Protein AF-0000000085129068 (afdb_homodimer)

pLDDT: mean 95.28, std 10.23, range [25.44, 98.94]

Sequence (506 aa):
MQQQLQPPRAVGILGGMGPAAGADFVRLFVQACTAHLQQQGLPVHDQAYPEHWLVQLPMPDRSAALRADPQSPTGPAQHLLQGVGRMAALGVRSVALACNTAHAWHGQLQALFPQLHVLHIARQAALHLQAGGAQQAIVLATQGTYDSGLYDAALAECGITALQPDAQGRARLMQGIYDGVKQGDMDLAARCFGEVLAPLLQRHGDVPVIMGCTEIPLALPQSPLARGAGLVDPAWILAQALAGDAYGPVAIQMQQQLQPPRAVGILGGMGPAAGADFVRLFVQACTAHLQQQGLPVHDQAYPEHWLVQLPMPDRSAALRADPQSPTGPAQHLLQGVGRMAALGVRSVALACNTAHAWHGQLQALFPQLHVLHIARQAALHLQAGGAQQAIVLATQGTYDSGLYDAALAECGITALQPDAQGRARLMQGIYDGVKQGDMDLAARCFGEVLAPLLQRHGDVPVIMGCTEIPLALPQSPLARGAGLVDPAWILAQALAGDAYGPVAIQ

Foldseek 3Di:
DPPPQPQFFEEEEEAQQQVVLLVVLVVLLLVLLVVVCVVVVHDDDPRNDYHYYYDHDNAAHLLVCLVPPVPPPNHRLVVVLVRLVVVVVVPGAEYEYSWLLVCLCVVVNCVVCVSHHYDHLLLLLLVVCLVVPAQEEEEQEAPSNVSSCRNVVNNVVSNHHYDYFDPVLNVLQVCLQVVDQSVPNLVSNLVSPLVSVQVVCVVPNQGEYEDSGSSNVVRNVVHPSCPPHNYDYSSSSVSNVSSCVRRHPPPSD/DPPPQPQFFEEEEEAQQQVVLLVVLVVLLLVLLVVVCVVVVHDDDPRNDYHYYYDHDNAAHLLVCLVPPVPPPNHRLVVVLVRLVVVVVVPGAEYEYSWLLVCLCVVVNCVVPVSYHYDHLLLLLLVVCLVVPAQEEEEQEAPSCVSSCRNVVNNVVSNHHYDYFDPVLNVLQCCLQVVDQSVPNLVSNLVSPLVSVQVVCVVPPQGEYEDSGSSNVVRNVVRPSCPPHNYDYSSSSVSNVSSCVRRHPDPSD

Secondary structure (DSSP, 8-state):
------PPPPEEEEE-SSHHHHHHHHHHHHHHHHHHHHHTT---SGGGSPPEEEEE--PPPHHHHHHS-TT-TTSHHHHHHHHHHHHHHTT-SEEEES-SGGGGGHHHHHHH-TTSEE--HHHHHHHHHHHTT-SEEEEEE-HHHHHHTHHHHHHHHTT-EEE---HHHHHHHHIIIIIIGGGT-HHHHHHHHHHHHHHHHHHH-S--EEEESTTGGGTGGG-GGGTT--EE-HHHHHHHHHHHHHHS-----/------PPPPEEEEE-SSHHHHHHHHHHHHHHHHHHHHHTT---SGGGSPPEEEEE--PPPHHHHHHS-TT-TTSHHHHHHHHHHHHHHTT-SEEEES-SGGGGGHHHHHHH-TTSEE--HHHHHHHHHHHTT-SEEEEEE-HHHHHHTHHHHHHHHTT-EEE---HHHHHHHHIIIIIIGGGT-HHHHHHHHHHHHHHHHHHH-S--EEEESTTGGGTGGG-GGGTT--EE-HHHHHHHHHHHHHHS-----

InterPro domains:
  IPR001920 Asp/Glu racemase [G3DSA:3.40.50.1860] (11-240)
  IPR001920 Asp/Glu racemase [G3DSA:3.40.50.1860] (123-234)
  IPR001920 Asp/Glu racemase [SSF53681] (10-133)
  IPR001920 Asp/Glu racemase [SSF53681] (139-243)
  IPR004380 Aspartate racemase [TIGR00035] (9-240)
  IPR015942 Asp/Glu/hydantoin racemase [PF01177] (14-241)

Solvent-accessible surface area (backbone atoms only — not comparable to full-atom values): 25664 Å² total; per-residue (Å²): 126,82,76,75,76,66,78,49,37,34,30,32,34,45,30,10,72,37,52,68,30,25,23,47,45,46,42,40,28,51,50,28,41,51,51,52,31,54,76,69,72,41,78,76,50,42,57,66,46,49,35,34,36,38,39,28,40,51,35,45,61,53,42,61,21,62,71,69,43,59,76,36,86,82,27,33,49,53,53,50,50,51,54,51,49,55,40,50,73,73,59,30,47,32,36,40,62,40,36,52,50,60,53,78,48,42,67,61,51,37,67,76,38,69,84,39,45,63,60,54,49,45,51,52,38,24,52,54,38,39,76,72,64,45,53,46,30,38,49,48,48,45,70,34,29,62,71,69,34,52,53,52,53,31,21,48,77,52,63,22,46,72,38,68,69,54,75,68,34,45,53,36,36,46,44,13,43,59,64,4,46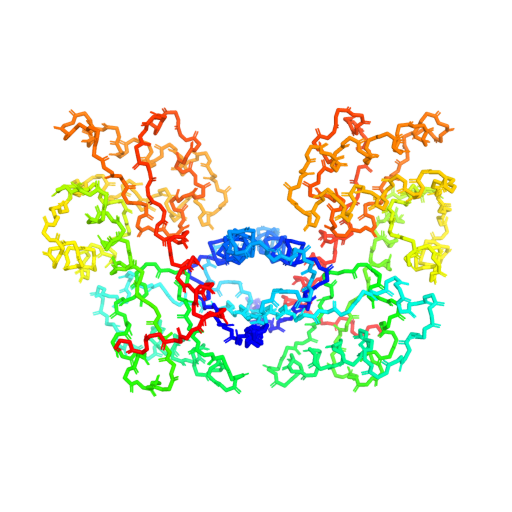,62,62,68,32,43,66,55,13,9,51,28,41,19,65,44,47,40,61,51,39,71,74,70,41,98,45,42,32,35,36,48,26,56,51,43,68,77,21,31,79,75,14,79,61,40,66,87,57,50,73,37,53,33,66,53,53,40,19,39,50,52,34,45,42,22,62,42,77,67,79,79,124,128,81,75,76,74,66,77,48,37,34,31,33,36,44,30,10,73,39,50,68,32,25,23,48,45,45,43,39,28,50,51,29,40,51,51,51,30,55,75,69,72,42,78,74,51,43,57,67,46,49,35,36,36,38,40,26,41,50,35,45,60,53,41,61,22,61,72,69,45,59,74,37,86,82,27,33,49,53,53,52,49,51,54,52,49,54,41,51,73,72,61,31,48,32,35,39,61,40,37,53,53,60,51,78,48,41,67,61,51,35,68,76,38,69,83,38,45,63,60,55,50,44,50,51,37,23,53,54,38,39,76,72,64,44,53,44,30,38,49,48,49,44,71,36,30,60,73,66,34,52,54,52,54,30,22,46,76,54,64,22,46,75,38,69,68,55,73,68,35,45,53,37,35,46,44,14,42,59,65,4,46,62,60,68,33,46,66,56,14,8,50,28,40,20,65,44,46,40,62,52,38,71,73,70,43,96,44,41,33,35,35,48,26,57,51,42,68,78,23,31,80,74,13,79,60,40,65,88,56,50,72,36,54,34,66,54,53,40,21,39,51,51,34,44,41,23,64,44,77,68,79,80,124

Organism: Delftia acidovorans (strain DSM 14801 / SPH-1) (NCBI:txid398578)

Nearest PDB structures (foldseek):
  1jfl-assembly1_B  TM=9.159E-01  e=1.702E-19  Pyrococcus horikoshii OT3
  2dx7-assembly1_B  TM=8.477E-01  e=2.416E-17  Pyrococcus horikoshii OT3
  5elm-assembly2_D  TM=8.874E-01  e=1.664E-11  Escherichia coli
  5hqt-assembly1_A  TM=8.772E-01  e=1.572E-11  Escherichia coli O157:H7 str. SS52
  1iu9-assembly1_A  TM=9.244E-01  e=3.850E-08  Pyrococcus horikoshii OT3

Radius of gyration: 23.01 Å; Cα contacts (8 Å, |Δi|>4): 1036; chains: 2; bounding box: 72×65×58 Å

Structure (mmCIF, N/CA/C/O backbone):
data_AF-0000000085129068-model_v1
#
loop_
_entity.id
_entity.type
_entity.pdbx_description
1 polymer 'Aspartate racemase'
#
loop_
_atom_site.group_PDB
_atom_site.id
_atom_site.type_symbol
_atom_site.label_atom_id
_atom_site.label_alt_id
_atom_site.label_comp_id
_atom_site.label_asym_id
_atom_site.label_entity_id
_atom_site.label_seq_id
_atom_site.pdbx_PDB_ins_code
_atom_site.Cartn_x
_atom_site.Cartn_y
_atom_site.Cartn_z
_atom_site.occupancy
_atom_site.B_iso_or_equiv
_atom_site.auth_seq_id
_atom_site.auth_comp_id
_atom_site.auth_asym_id
_atom_site.auth_atom_id
_atom_site.pdbx_PDB_model_num
ATOM 1 N N . MET A 1 1 ? -35.875 -9.352 9.375 1 25.44 1 MET A N 1
ATOM 2 C CA . MET A 1 1 ? -34.719 -9.609 10.266 1 25.44 1 MET A CA 1
ATOM 3 C C . MET A 1 1 ? -33.469 -8.891 9.773 1 25.44 1 MET A C 1
ATOM 5 O O . MET A 1 1 ? -33.031 -9.133 8.648 1 25.44 1 MET A O 1
ATOM 9 N N . GLN A 1 2 ? -33.156 -7.734 9.969 1 33.72 2 GLN A N 1
ATOM 10 C CA . GLN A 1 2 ? -32.031 -6.93 9.5 1 33.72 2 GLN A CA 1
ATOM 11 C C . GLN A 1 2 ? -30.719 -7.715 9.578 1 33.72 2 GLN A C 1
ATOM 13 O O . GLN A 1 2 ? -30.328 -8.18 10.648 1 33.72 2 GLN A O 1
ATOM 18 N N . GLN A 1 3 ? -30.375 -8.586 8.805 1 38.06 3 GLN A N 1
ATOM 19 C CA . GLN A 1 3 ? -29.234 -9.5 8.875 1 38.06 3 GLN A CA 1
ATOM 20 C C . GLN A 1 3 ? -28 -8.812 9.461 1 38.06 3 GLN A C 1
ATOM 22 O O . GLN A 1 3 ? -27.562 -7.777 8.945 1 38.06 3 GLN A O 1
ATOM 27 N N . GLN A 1 4 ? -27.828 -8.727 10.672 1 46.66 4 GLN A N 1
ATOM 28 C CA . GLN A 1 4 ? -26.719 -8.156 11.445 1 46.66 4 GLN A CA 1
ATOM 29 C C . GLN A 1 4 ? -25.391 -8.422 10.766 1 46.66 4 GLN A C 1
ATOM 31 O O . GLN A 1 4 ? -24.953 -9.57 10.648 1 46.66 4 GLN A O 1
ATOM 36 N N . LEU A 1 5 ? -25.016 -7.688 9.781 1 59.31 5 LEU A N 1
ATOM 37 C CA . LEU A 1 5 ? -23.781 -7.855 9.031 1 59.31 5 LEU A CA 1
ATOM 38 C C . LEU A 1 5 ? -22.594 -8.047 9.977 1 59.31 5 LEU A C 1
ATOM 40 O O . LEU A 1 5 ? -22.391 -7.242 10.891 1 59.31 5 LEU A O 1
ATOM 44 N N . GLN A 1 6 ? -22.156 -9.297 10.258 1 72.94 6 GLN A N 1
ATOM 45 C CA . GLN A 1 6 ? -20.953 -9.578 11.023 1 72.94 6 GLN A CA 1
ATOM 46 C C . GLN A 1 6 ? -19.812 -8.625 10.641 1 72.94 6 GLN A C 1
ATOM 48 O O . GLN A 1 6 ? -19.656 -8.289 9.461 1 72.94 6 GLN A O 1
ATOM 53 N N . PRO A 1 7 ? -19.234 -7.996 11.727 1 87.44 7 PRO A N 1
ATOM 54 C CA . PRO A 1 7 ? -18.109 -7.117 11.406 1 87.44 7 PRO A CA 1
ATOM 55 C C . PRO A 1 7 ? -17.016 -7.82 10.609 1 87.44 7 PRO A C 1
ATOM 57 O O . PRO A 1 7 ? -16.781 -9.023 10.789 1 87.44 7 PRO A O 1
ATOM 60 N N . PRO A 1 8 ? -16.531 -7.195 9.703 1 94.44 8 PRO A N 1
ATOM 61 C CA . PRO A 1 8 ? -15.453 -7.812 8.93 1 94.44 8 PRO A CA 1
ATOM 62 C C . PRO A 1 8 ? -14.297 -8.289 9.812 1 94.44 8 PRO A C 1
ATOM 64 O O . PRO A 1 8 ? -14.094 -7.762 10.906 1 94.44 8 PRO A O 1
ATOM 67 N N . ARG A 1 9 ? -13.633 -9.297 9.367 1 96.44 9 ARG A N 1
ATOM 68 C CA . ARG A 1 9 ? -12.508 -9.875 10.094 1 96.44 9 ARG A CA 1
ATOM 69 C C . ARG A 1 9 ? -11.18 -9.32 9.562 1 96.44 9 ARG A C 1
ATOM 71 O O . ARG A 1 9 ? -11.078 -8.969 8.391 1 96.44 9 ARG A O 1
ATOM 78 N N . ALA A 1 10 ? -10.211 -9.336 10.445 1 98.25 10 ALA A N 1
ATOM 79 C CA . ALA A 1 10 ? -8.891 -8.844 10.07 1 98.25 10 ALA A CA 1
ATOM 80 C C . ALA A 1 10 ? -8.203 -9.797 9.094 1 98.25 10 ALA A C 1
ATOM 82 O O . ALA A 1 10 ? -8.328 -11.016 9.227 1 98.25 10 ALA A O 1
ATOM 83 N N . VAL A 1 11 ? -7.453 -9.266 8.156 1 98.75 11 VAL A N 1
ATOM 84 C CA . VAL A 1 11 ? -6.719 -10.078 7.191 1 98.75 11 VAL A CA 1
ATOM 85 C C . VAL A 1 11 ? -5.293 -9.547 7.051 1 98.75 11 VAL A C 1
ATOM 87 O O . VAL A 1 11 ? -4.98 -8.453 7.516 1 98.75 11 VAL A O 1
ATOM 90 N N . GLY A 1 12 ? -4.449 -10.375 6.473 1 98.81 12 GLY A N 1
ATOM 91 C CA . GLY A 1 12 ? -3.047 -10.016 6.34 1 98.81 12 GLY A CA 1
ATOM 92 C C . GLY A 1 12 ? -2.523 -10.172 4.926 1 98.81 12 GLY A C 1
ATOM 93 O O . GLY A 1 12 ? -3 -11.023 4.172 1 98.81 12 GLY A O 1
ATOM 94 N N . ILE A 1 13 ? -1.57 -9.359 4.602 1 98.94 13 ILE A N 1
ATOM 95 C CA . ILE A 1 13 ? -0.842 -9.383 3.34 1 98.94 13 ILE A CA 1
ATOM 96 C C . ILE A 1 13 ? 0.657 -9.492 3.609 1 98.94 13 ILE A C 1
ATOM 98 O O . ILE A 1 13 ? 1.216 -8.695 4.367 1 98.94 13 ILE A O 1
ATOM 102 N N . LEU A 1 14 ? 1.273 -10.484 3.102 1 98.88 14 LEU A N 1
ATOM 103 C CA . LEU A 1 14 ? 2.723 -10.625 3.201 1 98.88 14 LEU A CA 1
ATOM 104 C C . LEU A 1 14 ? 3.398 -10.203 1.901 1 98.88 14 LEU A C 1
ATOM 106 O O . LEU A 1 14 ? 3.117 -10.766 0.839 1 98.88 14 LEU A O 1
ATOM 110 N N . GLY A 1 15 ? 4.176 -9.141 1.993 1 98.5 15 GLY A N 1
ATOM 111 C CA . GLY A 1 15 ? 4.938 -8.633 0.863 1 98.5 15 GLY A CA 1
ATOM 112 C C . GLY A 1 15 ? 6.438 -8.68 1.083 1 98.5 15 GLY A C 1
ATOM 113 O O . GLY A 1 15 ? 6.934 -9.516 1.844 1 98.5 15 GLY A O 1
ATOM 114 N N . GLY A 1 16 ? 7.18 -7.891 0.265 1 97.81 16 GLY A N 1
ATOM 115 C CA . GLY A 1 16 ? 8.625 -7.844 0.361 1 97.81 16 GLY A CA 1
ATOM 116 C C . GLY A 1 16 ? 9.32 -8.641 -0.726 1 97.81 16 GLY A C 1
ATOM 117 O O . GLY A 1 16 ? 10.555 -8.648 -0.804 1 97.81 16 GLY A O 1
ATOM 118 N N . MET A 1 17 ? 8.617 -9.273 -1.553 1 97.56 17 MET A N 1
ATOM 119 C CA . MET A 1 17 ? 9.109 -10.055 -2.684 1 97.56 17 MET A CA 1
ATOM 120 C C . MET A 1 17 ? 8.961 -9.281 -3.988 1 97.56 17 MET A C 1
ATOM 122 O O . MET A 1 17 ? 8.57 -9.844 -5.008 1 97.56 17 MET A O 1
ATOM 126 N N . GLY A 1 18 ? 9.227 -8.07 -3.92 1 96 18 GLY A N 1
ATOM 127 C CA . GLY A 1 18 ? 8.906 -6.949 -4.789 1 96 18 GLY A CA 1
ATOM 128 C C . GLY A 1 18 ? 8.102 -5.867 -4.094 1 96 18 GLY A C 1
ATOM 129 O O . GLY A 1 18 ? 6.871 -5.887 -4.125 1 96 18 GLY A O 1
ATOM 130 N N . PRO A 1 19 ? 8.844 -5.02 -3.373 1 96.44 19 PRO A N 1
ATOM 131 C CA . PRO A 1 19 ? 8.188 -4.055 -2.486 1 96.44 19 PRO A CA 1
ATOM 132 C C . PRO A 1 19 ? 7.137 -3.211 -3.205 1 96.44 19 PRO A C 1
ATOM 134 O O . PRO A 1 19 ? 6.074 -2.934 -2.643 1 96.44 19 PRO A O 1
ATOM 137 N N . ALA A 1 20 ? 7.398 -2.861 -4.457 1 96.06 20 ALA A N 1
ATOM 138 C CA . ALA A 1 20 ? 6.414 -2.107 -5.23 1 96.06 20 ALA A CA 1
ATOM 139 C C . ALA A 1 20 ? 5.145 -2.924 -5.445 1 96.06 20 ALA A C 1
ATOM 141 O O . ALA A 1 20 ? 4.035 -2.398 -5.336 1 96.06 20 ALA A O 1
ATOM 142 N N . ALA A 1 21 ? 5.32 -4.199 -5.699 1 96.31 21 ALA A N 1
ATOM 143 C CA . ALA A 1 21 ? 4.176 -5.086 -5.902 1 96.31 21 ALA A CA 1
ATOM 144 C C . ALA A 1 21 ? 3.395 -5.277 -4.605 1 96.31 21 ALA A C 1
ATOM 146 O O . ALA A 1 21 ? 2.166 -5.391 -4.625 1 96.31 21 ALA A O 1
ATOM 147 N N . GLY A 1 22 ? 4.105 -5.359 -3.486 1 98 22 GLY A N 1
ATOM 148 C CA . GLY A 1 22 ? 3.438 -5.426 -2.197 1 98 22 GLY A CA 1
ATOM 149 C C . GLY A 1 22 ? 2.58 -4.207 -1.905 1 98 22 GLY A C 1
ATOM 150 O O . GLY A 1 22 ? 1.444 -4.336 -1.444 1 98 22 GLY A O 1
ATOM 151 N N . ALA A 1 23 ? 3.145 -3.047 -2.176 1 98.12 23 ALA A N 1
ATOM 152 C CA . ALA A 1 23 ? 2.389 -1.808 -2.01 1 98.12 23 ALA A CA 1
ATOM 153 C C . ALA A 1 23 ? 1.162 -1.787 -2.918 1 98.12 23 ALA A C 1
ATOM 155 O O . ALA A 1 23 ? 0.072 -1.402 -2.488 1 98.12 23 ALA A O 1
ATOM 156 N N . ASP A 1 24 ? 1.363 -2.197 -4.098 1 98.06 24 ASP A N 1
ATOM 157 C CA . ASP A 1 24 ? 0.257 -2.221 -5.047 1 98.06 24 ASP A CA 1
ATOM 158 C C . ASP A 1 24 ? -0.832 -3.193 -4.602 1 98.06 24 ASP A C 1
ATOM 160 O O . ASP A 1 24 ? -2.02 -2.953 -4.832 1 98.06 24 ASP A O 1
ATOM 164 N N . PHE A 1 25 ? -0.426 -4.285 -3.984 1 98.81 25 PHE A N 1
ATOM 165 C CA . PHE A 1 25 ? -1.422 -5.254 -3.539 1 98.81 25 PHE A CA 1
ATOM 166 C C . PHE A 1 25 ? -2.357 -4.633 -2.51 1 98.81 25 PHE A C 1
ATOM 168 O O . PHE A 1 25 ? -3.557 -4.926 -2.5 1 98.81 25 PHE A O 1
ATOM 175 N N . VAL A 1 26 ? -1.865 -3.783 -1.644 1 98.75 26 VAL A N 1
ATOM 176 C CA . VAL A 1 26 ? -2.725 -3.109 -0.677 1 98.75 26 VAL A CA 1
ATOM 177 C C . VAL A 1 26 ? -3.748 -2.242 -1.41 1 98.75 26 VAL A C 1
ATOM 179 O O . VAL A 1 26 ? -4.926 -2.217 -1.045 1 98.75 26 VAL A O 1
ATOM 182 N N . ARG A 1 27 ? -3.281 -1.523 -2.408 1 97.88 27 ARG A N 1
ATOM 183 C CA . ARG A 1 27 ? -4.191 -0.723 -3.223 1 97.88 27 ARG A CA 1
ATOM 184 C C . ARG A 1 27 ? -5.285 -1.591 -3.836 1 97.88 27 ARG A C 1
ATOM 186 O O . ARG A 1 27 ? -6.465 -1.241 -3.779 1 97.88 27 ARG A O 1
ATOM 193 N N . LEU A 1 28 ? -4.906 -2.729 -4.41 1 98.56 28 LEU A N 1
ATOM 194 C CA . LEU A 1 28 ? -5.855 -3.658 -5.012 1 98.56 28 LEU A CA 1
ATOM 195 C C . LEU A 1 28 ? -6.855 -4.156 -3.977 1 98.56 28 LEU A C 1
ATOM 197 O O . LEU A 1 28 ? -8.055 -4.242 -4.254 1 98.56 28 LEU A O 1
ATOM 201 N N . PHE A 1 29 ? -6.348 -4.48 -2.768 1 98.81 29 PHE A N 1
ATOM 202 C CA . PHE A 1 29 ? -7.215 -4.992 -1.713 1 98.81 29 PHE A CA 1
ATOM 203 C C . PHE A 1 29 ? -8.25 -3.945 -1.309 1 98.81 29 PHE A C 1
ATOM 205 O O . PHE A 1 29 ? -9.43 -4.262 -1.153 1 98.81 29 PHE A O 1
ATOM 212 N N . VAL A 1 30 ? -7.797 -2.705 -1.173 1 97.94 30 VAL A N 1
ATOM 213 C CA . VAL A 1 30 ? -8.703 -1.618 -0.815 1 97.94 30 VAL A CA 1
ATOM 214 C C . VAL A 1 30 ? -9.758 -1.446 -1.903 1 97.94 30 VAL A C 1
ATOM 216 O O . VAL A 1 30 ? -10.945 -1.282 -1.605 1 97.94 30 VAL A O 1
ATOM 219 N N . GLN A 1 31 ? -9.32 -1.502 -3.127 1 97.12 31 GLN A N 1
ATOM 220 C CA . GLN A 1 31 ? -10.25 -1.422 -4.246 1 97.12 31 GLN A CA 1
ATOM 221 C C . GLN A 1 31 ? -11.25 -2.57 -4.211 1 97.12 31 GLN A C 1
ATOM 223 O O . GLN A 1 31 ? -12.445 -2.373 -4.473 1 97.12 31 GLN A O 1
ATOM 228 N N . ALA A 1 32 ? -10.773 -3.773 -3.902 1 98.12 32 ALA A N 1
ATOM 229 C CA . ALA A 1 32 ? -11.641 -4.941 -3.811 1 98.12 32 ALA A CA 1
ATOM 230 C C . ALA A 1 32 ? -12.68 -4.77 -2.703 1 98.12 32 ALA A C 1
ATOM 232 O O . ALA A 1 32 ? -13.844 -5.148 -2.863 1 98.12 32 ALA A O 1
ATOM 233 N N . CYS A 1 33 ? -12.273 -4.242 -1.589 1 97.62 33 CYS A N 1
ATOM 234 C CA . CYS A 1 33 ? -13.188 -3.979 -0.486 1 97.62 33 CYS A CA 1
ATOM 235 C C . CYS A 1 33 ? -14.266 -2.988 -0.901 1 97.62 33 CYS A C 1
ATOM 237 O O . CYS A 1 33 ? -15.445 -3.189 -0.606 1 97.62 33 CYS A O 1
ATOM 239 N N . THR A 1 34 ? -13.836 -1.906 -1.57 1 95.81 34 THR A N 1
ATOM 240 C CA . THR A 1 34 ? -14.789 -0.918 -2.053 1 95.81 34 THR A CA 1
ATOM 241 C C . THR A 1 34 ? -15.82 -1.568 -2.971 1 95.81 34 THR A C 1
ATOM 243 O O . THR A 1 34 ? -17.031 -1.354 -2.811 1 95.81 34 THR A O 1
ATOM 246 N N . ALA A 1 35 ? -15.305 -2.369 -3.914 1 95.75 35 ALA A N 1
ATOM 247 C CA . ALA A 1 35 ? -16.188 -3.057 -4.852 1 95.75 35 ALA A CA 1
ATOM 248 C C . ALA A 1 35 ? -17.172 -3.967 -4.117 1 95.75 35 ALA A C 1
ATOM 250 O O . ALA A 1 35 ? -18.359 -4.023 -4.461 1 95.75 35 ALA A O 1
ATOM 251 N N . HIS A 1 36 ? -16.672 -4.645 -3.117 1 95.75 36 HIS A N 1
ATOM 252 C CA . HIS A 1 36 ? -17.516 -5.535 -2.328 1 95.75 36 HIS A CA 1
ATOM 253 C C . HIS A 1 36 ? -18.625 -4.766 -1.634 1 95.75 36 HIS A C 1
ATOM 255 O O . HIS A 1 36 ? -19.797 -5.164 -1.696 1 95.75 36 HIS A O 1
ATOM 261 N N . LEU A 1 37 ? -18.266 -3.664 -0.984 1 94.69 37 LEU A N 1
ATOM 262 C CA . LEU A 1 37 ? -19.25 -2.842 -0.271 1 94.69 37 LEU A CA 1
ATOM 263 C C . LEU A 1 37 ? -20.297 -2.297 -1.226 1 94.69 37 LEU A C 1
ATOM 265 O O . LEU A 1 37 ? -21.5 -2.381 -0.945 1 94.69 37 LEU A O 1
ATOM 269 N N . GLN A 1 38 ? -19.859 -1.806 -2.354 1 93.56 38 GLN A N 1
ATOM 270 C CA . GLN A 1 38 ? -20.766 -1.252 -3.35 1 93.56 38 GLN A CA 1
ATOM 271 C C . GLN A 1 38 ? -21.719 -2.322 -3.887 1 93.56 38 GLN A C 1
ATOM 273 O O . GLN A 1 38 ? -22.906 -2.086 -4.02 1 93.56 38 GLN A O 1
ATOM 278 N N . GLN A 1 39 ? -21.188 -3.504 -4.184 1 94.56 39 GLN A N 1
ATOM 279 C CA . GLN A 1 39 ? -21.984 -4.609 -4.711 1 94.56 39 GLN A CA 1
ATOM 280 C C . GLN A 1 39 ? -23.062 -5.043 -3.715 1 94.56 39 GLN A C 1
ATOM 282 O O . GLN A 1 39 ? -24.156 -5.457 -4.109 1 94.56 39 GLN A O 1
ATOM 287 N N . GLN A 1 40 ? -22.766 -4.855 -2.453 1 93.62 40 GLN A N 1
ATOM 288 C CA . GLN A 1 40 ? -23.703 -5.266 -1.41 1 93.62 40 GLN A CA 1
ATOM 289 C C . GLN A 1 40 ? -24.625 -4.121 -1.018 1 93.62 40 GLN A C 1
ATOM 291 O O . GLN A 1 40 ? -25.469 -4.266 -0.12 1 93.62 40 GLN A O 1
ATOM 296 N N . GLY A 1 41 ? -24.484 -2.961 -1.603 1 93.31 41 GLY A N 1
ATOM 297 C CA . GLY A 1 41 ? -25.312 -1.806 -1.295 1 93.31 41 GLY A CA 1
ATOM 298 C C . GLY A 1 41 ? -25.016 -1.198 0.061 1 93.31 41 GLY A C 1
ATOM 299 O O . GLY A 1 41 ? -25.891 -0.579 0.679 1 93.31 41 GLY A O 1
ATOM 300 N N . LEU A 1 42 ? -23.859 -1.485 0.527 1 93 42 LEU A N 1
ATOM 301 C CA . LEU A 1 42 ? -23.438 -0.951 1.817 1 93 42 LEU A CA 1
ATOM 302 C C . LEU A 1 42 ? -22.688 0.365 1.642 1 93 42 LEU A C 1
ATOM 304 O O . LEU A 1 42 ? -22.047 0.59 0.609 1 93 42 LEU A O 1
ATOM 308 N N . PRO A 1 43 ? -22.734 1.235 2.648 1 92.56 43 PRO A N 1
ATOM 309 C CA . PRO A 1 43 ? -22.031 2.512 2.537 1 92.56 43 PRO A CA 1
ATOM 310 C C . PRO A 1 43 ? -20.516 2.342 2.545 1 92.56 43 PRO A C 1
ATOM 312 O O . PRO A 1 43 ? -19.984 1.507 3.283 1 92.56 43 PRO A O 1
ATOM 315 N N . VAL A 1 44 ? -19.859 3.111 1.709 1 93.44 44 VAL A N 1
ATOM 316 C CA . VAL A 1 44 ? -18.406 3.148 1.65 1 93.44 44 VAL A CA 1
ATOM 317 C C . VAL A 1 44 ? -17.891 4.301 2.508 1 93.44 44 VAL A C 1
ATOM 319 O O . VAL A 1 44 ? -18.094 5.469 2.178 1 93.44 44 VAL A O 1
ATOM 322 N N . HIS A 1 45 ? -17.297 3.998 3.607 1 94.69 45 HIS A N 1
ATOM 323 C CA . HIS A 1 45 ? -16.641 4.938 4.512 1 94.69 45 HIS A CA 1
ATOM 324 C C . HIS A 1 45 ? -15.492 4.27 5.27 1 94.69 45 HIS A C 1
ATOM 326 O O . HIS A 1 45 ? -15.367 3.043 5.246 1 94.69 45 HIS A O 1
ATOM 332 N N . ASP A 1 46 ? -14.695 4.984 5.926 1 95 46 ASP A N 1
ATOM 333 C CA . ASP A 1 46 ? -13.445 4.508 6.516 1 95 46 ASP A CA 1
ATOM 334 C C . ASP A 1 46 ? -13.688 3.326 7.445 1 95 46 ASP A C 1
ATOM 336 O O . ASP A 1 46 ? -12.898 2.381 7.484 1 95 46 ASP A O 1
ATOM 340 N N . GLN A 1 47 ? -14.836 3.32 8.125 1 95.38 47 GLN A N 1
ATOM 341 C CA . GLN A 1 47 ? -15.117 2.344 9.172 1 95.38 47 GLN A CA 1
ATOM 342 C C . GLN A 1 47 ? -15.641 1.038 8.578 1 95.38 47 GLN A C 1
ATOM 344 O O . GLN A 1 47 ? -15.727 0.027 9.281 1 95.38 47 GLN A O 1
ATOM 349 N N . ALA A 1 48 ? -15.961 1.094 7.336 1 96 48 ALA A N 1
ATOM 350 C CA . ALA A 1 48 ? -16.531 -0.087 6.699 1 96 48 ALA A CA 1
ATOM 351 C C . ALA A 1 48 ? -15.445 -1.037 6.211 1 96 48 ALA A C 1
ATOM 353 O O . ALA A 1 48 ? -15.727 -2.193 5.883 1 96 48 ALA A O 1
ATOM 354 N N . TYR A 1 49 ? -14.203 -0.607 6.098 1 97.56 49 TYR A N 1
ATOM 355 C CA . TYR A 1 49 ? -13.102 -1.451 5.648 1 97.56 49 TYR A CA 1
ATOM 356 C C . TYR A 1 49 ? -12.609 -2.35 6.777 1 97.56 49 TYR A C 1
ATOM 358 O O . TYR A 1 49 ? -12.578 -1.938 7.938 1 97.56 49 TYR A O 1
ATOM 366 N N . PRO A 1 50 ? -12.234 -3.572 6.469 1 98.25 50 PRO A N 1
ATOM 367 C CA . PRO A 1 50 ? -11.688 -4.449 7.504 1 98.25 50 PRO A CA 1
ATOM 368 C C . PRO A 1 50 ? -10.297 -4.016 7.977 1 98.25 50 PRO A C 1
ATOM 370 O O . PRO A 1 50 ? -9.516 -3.479 7.188 1 98.25 50 PRO A O 1
ATOM 373 N N . GLU A 1 51 ? -10.047 -4.27 9.289 1 98.56 51 GLU A N 1
ATOM 374 C CA . GLU A 1 51 ? -8.648 -4.234 9.703 1 98.56 51 GLU A CA 1
ATOM 375 C C . GLU A 1 51 ? -7.777 -5.09 8.789 1 98.56 51 GLU A C 1
ATOM 377 O O . GLU A 1 51 ? -8.133 -6.227 8.469 1 98.56 51 GLU A O 1
ATOM 382 N N . HIS A 1 52 ? -6.699 -4.547 8.352 1 98.81 52 HIS A N 1
ATOM 383 C CA . HIS A 1 52 ? -5.773 -5.34 7.551 1 98.81 52 HIS A CA 1
ATOM 384 C C . HIS A 1 52 ? -4.336 -4.867 7.742 1 98.81 52 HIS A C 1
ATOM 386 O O . HIS A 1 52 ? -4.094 -3.693 8.031 1 98.81 52 HIS A O 1
ATOM 392 N N . TRP A 1 53 ? -3.463 -5.816 7.609 1 98.88 53 TRP A N 1
ATOM 393 C CA . TRP A 1 53 ? -2.035 -5.637 7.855 1 98.88 53 TRP A CA 1
ATOM 394 C C . TRP A 1 53 ? -1.225 -5.949 6.602 1 98.88 53 TRP A C 1
ATOM 396 O O . TRP A 1 53 ? -1.548 -6.879 5.859 1 98.88 53 TRP A O 1
ATOM 406 N N . LEU A 1 54 ? -0.259 -5.164 6.352 1 98.88 54 LEU A N 1
ATOM 407 C CA . LEU A 1 54 ? 0.832 -5.512 5.449 1 98.88 54 LEU A CA 1
ATOM 408 C C . LEU A 1 54 ? 2.152 -5.617 6.203 1 98.88 54 LEU A C 1
ATOM 410 O O . LEU A 1 54 ? 2.463 -4.766 7.043 1 98.88 54 LEU A O 1
ATOM 414 N N . VAL A 1 55 ? 2.875 -6.645 5.961 1 98.81 55 VAL A N 1
ATOM 415 C CA . VAL A 1 55 ? 4.285 -6.648 6.336 1 98.81 55 VAL A CA 1
ATOM 416 C C . VAL A 1 55 ? 5.145 -6.93 5.109 1 98.81 55 VAL A C 1
ATOM 418 O O . VAL A 1 55 ? 4.84 -7.828 4.32 1 98.81 55 VAL A O 1
ATOM 421 N N . GLN A 1 56 ? 6.105 -6.125 4.898 1 98.56 56 GLN A N 1
ATOM 422 C CA . GLN A 1 56 ? 7.125 -6.383 3.887 1 98.56 56 GLN A CA 1
ATOM 423 C C . GLN A 1 56 ? 8.484 -6.645 4.527 1 98.56 56 GLN A C 1
ATOM 425 O O . GLN A 1 56 ? 8.984 -5.816 5.293 1 98.56 56 GLN A O 1
ATOM 430 N N . LEU A 1 57 ? 9.039 -7.805 4.289 1 98 57 LEU A N 1
ATOM 431 C CA . LEU A 1 57 ? 10.312 -8.25 4.836 1 98 57 LEU A CA 1
ATOM 432 C C . LEU A 1 57 ? 11.391 -8.289 3.75 1 98 57 LEU A C 1
ATOM 434 O O . LEU A 1 57 ? 11.07 -8.43 2.564 1 98 57 LEU A O 1
ATOM 438 N N . PRO A 1 58 ? 12.68 -8.094 4.141 1 97.06 58 PRO A N 1
ATOM 439 C CA . PRO A 1 58 ? 13.75 -8.32 3.17 1 97.06 58 PRO A CA 1
ATOM 440 C C . PRO A 1 58 ? 13.867 -9.789 2.744 1 97.06 58 PRO A C 1
ATOM 442 O O . PRO A 1 58 ? 14.664 -10.539 3.307 1 97.06 58 PRO A O 1
ATOM 445 N N . MET A 1 59 ? 13.227 -10.141 1.706 1 97.31 59 MET A N 1
ATOM 446 C CA . MET A 1 59 ? 12.992 -11.523 1.301 1 97.31 59 MET A CA 1
ATOM 447 C C . MET A 1 59 ? 14.078 -12 0.341 1 97.31 59 MET A C 1
ATOM 449 O O . MET A 1 59 ? 14.336 -11.359 -0.678 1 97.31 59 MET A O 1
ATOM 453 N N . PRO A 1 60 ? 14.703 -13.148 0.654 1 97 60 PRO A N 1
ATOM 454 C CA . PRO A 1 60 ? 15.609 -13.734 -0.336 1 97 60 PRO A CA 1
ATOM 455 C C . PRO A 1 60 ? 14.898 -14.117 -1.633 1 97 60 PRO A C 1
ATOM 457 O O . PRO A 1 60 ? 13.672 -14.281 -1.646 1 97 60 PRO A O 1
ATOM 460 N N . ASP A 1 61 ? 15.633 -14.211 -2.641 1 95.81 61 ASP A N 1
ATOM 461 C CA . ASP A 1 61 ? 15.078 -14.484 -3.965 1 95.81 61 ASP A CA 1
ATOM 462 C C . ASP A 1 61 ? 14.414 -15.859 -4.012 1 95.81 61 ASP A C 1
ATOM 464 O O . ASP A 1 61 ? 15.047 -16.875 -3.715 1 95.81 61 ASP A O 1
ATOM 468 N N . ARG A 1 62 ? 13.18 -15.906 -4.352 1 96.88 62 ARG A N 1
ATOM 469 C CA . ARG A 1 62 ? 12.398 -17.125 -4.383 1 96.88 62 ARG A CA 1
ATOM 470 C C . ARG A 1 62 ? 12.844 -18.047 -5.523 1 96.88 62 ARG A C 1
ATOM 472 O O . ARG A 1 62 ? 13.008 -19.25 -5.332 1 96.88 62 ARG A O 1
ATOM 479 N N . SER A 1 63 ? 13.047 -17.453 -6.711 1 95.38 63 SER A N 1
ATOM 480 C CA . SER A 1 63 ? 13.43 -18.25 -7.871 1 95.38 63 SER A CA 1
ATOM 481 C C . SER A 1 63 ? 14.773 -18.938 -7.652 1 95.38 63 SER A C 1
ATOM 483 O O . SER A 1 63 ? 14.922 -20.141 -7.941 1 95.38 63 SER A O 1
ATOM 485 N N . ALA A 1 64 ? 15.703 -18.203 -7.09 1 94.94 64 ALA A N 1
ATOM 486 C CA . ALA A 1 64 ? 17.016 -18.766 -6.797 1 94.94 64 ALA A CA 1
ATOM 487 C C . ALA A 1 64 ? 16.906 -19.906 -5.781 1 94.94 64 ALA A C 1
ATOM 489 O O . ALA A 1 64 ? 17.578 -20.938 -5.918 1 94.94 64 ALA A O 1
ATOM 490 N N . ALA A 1 65 ? 16.109 -19.734 -4.805 1 96.62 65 ALA A N 1
ATOM 491 C CA . ALA A 1 65 ? 15.938 -20.75 -3.766 1 96.62 65 ALA A CA 1
ATOM 492 C C . ALA A 1 65 ? 15.336 -22.031 -4.34 1 96.62 65 ALA A C 1
ATOM 494 O O . ALA A 1 65 ? 15.766 -23.141 -3.998 1 96.62 65 ALA A O 1
ATOM 495 N N . LEU A 1 66 ? 14.344 -21.875 -5.227 1 96 66 LEU A N 1
ATOM 496 C CA . LEU A 1 66 ? 13.672 -23.031 -5.812 1 96 66 LEU A CA 1
ATOM 497 C C . LEU A 1 66 ? 14.625 -23.828 -6.695 1 96 66 LEU A C 1
ATOM 499 O O . LEU A 1 66 ? 14.5 -25.047 -6.809 1 96 66 LEU A O 1
ATOM 503 N N . ARG A 1 67 ? 15.555 -23.141 -7.293 1 94.62 67 ARG A N 1
ATOM 504 C CA . ARG A 1 67 ? 16.531 -23.781 -8.156 1 94.62 67 ARG A CA 1
ATOM 505 C C . ARG A 1 67 ? 17.625 -24.484 -7.332 1 94.62 67 ARG A C 1
ATOM 507 O O . ARG A 1 67 ? 18.141 -25.516 -7.734 1 94.62 67 ARG A O 1
ATOM 514 N N . ALA A 1 68 ? 17.922 -23.922 -6.262 1 95.12 68 ALA A N 1
ATOM 515 C CA . ALA A 1 68 ? 18.984 -24.469 -5.426 1 95.12 68 ALA A CA 1
ATOM 516 C C . ALA A 1 68 ? 18.422 -25.344 -4.312 1 95.12 68 ALA A C 1
ATOM 518 O O . ALA A 1 68 ? 18.109 -26.516 -4.539 1 95.12 68 ALA A O 1
ATOM 519 N N . ASP A 1 69 ? 18.062 -24.672 -3.16 1 96.19 69 ASP A N 1
ATOM 520 C CA . ASP A 1 69 ? 17.484 -25.344 -2.002 1 96.19 69 ASP A CA 1
ATOM 521 C C . ASP A 1 69 ? 16.281 -24.578 -1.462 1 96.19 69 ASP A C 1
ATOM 523 O O . ASP A 1 69 ? 16.453 -23.609 -0.712 1 96.19 69 ASP A O 1
ATOM 527 N N . PRO A 1 70 ? 15.148 -25.109 -1.751 1 95.06 70 PRO A N 1
ATOM 528 C CA . PRO A 1 70 ? 13.93 -24.406 -1.341 1 95.06 70 PRO A CA 1
ATOM 529 C C . PRO A 1 70 ? 13.797 -24.297 0.176 1 95.06 70 PRO A C 1
ATOM 531 O O . PRO A 1 70 ? 12.992 -23.5 0.672 1 95.06 70 PRO A O 1
ATOM 534 N N . GLN A 1 71 ? 14.609 -25.078 0.933 1 95.75 71 GLN A N 1
ATOM 535 C CA . GLN A 1 71 ? 14.477 -25.094 2.387 1 95.75 71 GLN A CA 1
ATOM 536 C C . GLN A 1 71 ? 15.742 -24.578 3.061 1 95.75 71 GLN A C 1
ATOM 538 O O . GLN A 1 71 ? 15.961 -24.812 4.25 1 95.75 71 GLN A O 1
ATOM 543 N N . SER A 1 72 ? 16.562 -23.891 2.246 1 94.94 72 SER A N 1
ATOM 544 C CA . SER A 1 72 ? 17.766 -23.328 2.834 1 94.94 72 SER A CA 1
ATOM 545 C C . SER A 1 72 ? 17.438 -22.469 4.047 1 94.94 72 SER A C 1
ATOM 547 O O . SER A 1 72 ? 16.469 -21.688 4.016 1 94.94 72 SER A O 1
ATOM 549 N N . PRO A 1 73 ? 18.203 -22.516 5.156 1 92.88 73 PRO A N 1
ATOM 550 C CA . PRO A 1 73 ? 17.953 -21.719 6.359 1 92.88 73 PRO A CA 1
ATOM 551 C C . PRO A 1 73 ? 18.047 -20.219 6.113 1 92.88 73 PRO A C 1
ATOM 553 O O . PRO A 1 73 ? 17.531 -19.422 6.898 1 92.88 73 PRO A O 1
ATOM 556 N N . THR A 1 74 ? 18.75 -19.875 5.051 1 92.94 74 THR A N 1
ATOM 557 C CA . THR A 1 74 ? 18.891 -18.453 4.727 1 92.94 74 THR A CA 1
ATOM 558 C C . THR A 1 74 ? 17.984 -18.078 3.553 1 92.94 74 THR A C 1
ATOM 560 O O . THR A 1 74 ? 18.109 -16.969 3.004 1 92.94 74 THR A O 1
ATOM 563 N N . GLY A 1 75 ? 17.125 -19.047 3.184 1 96.19 75 GLY A N 1
ATOM 564 C CA . GLY A 1 75 ? 16.25 -18.828 2.043 1 96.19 75 GLY A CA 1
ATOM 565 C C . GLY A 1 75 ? 14.938 -18.172 2.418 1 96.19 75 GLY A C 1
ATOM 566 O O . GLY A 1 75 ? 14.75 -17.75 3.562 1 96.19 75 GLY A O 1
ATOM 567 N N . PRO A 1 76 ? 14.023 -18.031 1.462 1 97.62 76 PRO A N 1
ATOM 568 C CA . PRO A 1 76 ? 12.766 -17.312 1.672 1 97.62 76 PRO A CA 1
ATOM 569 C C . PRO A 1 76 ? 11.805 -18.047 2.594 1 97.62 76 PRO A C 1
ATOM 571 O O . PRO A 1 76 ? 10.945 -17.422 3.225 1 97.62 76 PRO A O 1
ATOM 574 N N . ALA A 1 77 ? 11.977 -19.375 2.73 1 97.81 77 ALA A N 1
ATOM 575 C CA . ALA A 1 77 ? 11.039 -20.156 3.52 1 97.81 77 ALA A CA 1
ATOM 576 C C . ALA A 1 77 ? 10.953 -19.656 4.953 1 97.81 77 ALA A C 1
ATOM 578 O O . ALA A 1 77 ? 9.859 -19.469 5.496 1 97.81 77 ALA A O 1
ATOM 579 N N . GLN A 1 78 ? 12.047 -19.406 5.547 1 96.94 78 GLN A N 1
ATOM 580 C CA . GLN A 1 78 ? 12.094 -18.953 6.93 1 96.94 78 GLN A CA 1
ATOM 581 C C . GLN A 1 78 ? 11.438 -17.578 7.078 1 96.94 78 GLN A C 1
ATOM 583 O O . GLN A 1 78 ? 10.727 -17.344 8.055 1 96.94 78 GLN A O 1
ATOM 588 N N . HIS A 1 79 ? 11.695 -16.703 6.133 1 97.38 79 HIS A N 1
ATOM 589 C CA . HIS A 1 79 ? 11.109 -15.367 6.164 1 97.38 79 HIS A CA 1
ATOM 590 C C . HIS A 1 79 ? 9.594 -15.422 5.973 1 97.38 79 HIS A C 1
ATOM 592 O O . HIS A 1 79 ? 8.852 -14.688 6.629 1 97.38 79 HIS A O 1
ATOM 598 N N . LEU A 1 80 ? 9.203 -16.312 5.055 1 98.56 80 LEU A N 1
ATOM 599 C CA . LEU A 1 80 ? 7.777 -16.5 4.84 1 98.56 80 LEU A CA 1
ATOM 600 C C . LEU A 1 80 ? 7.098 -16.984 6.117 1 98.56 80 LEU A C 1
ATOM 602 O O . LEU A 1 80 ? 6.055 -16.469 6.512 1 98.56 80 LEU A O 1
ATOM 606 N N . LEU A 1 81 ? 7.699 -17.938 6.77 1 98.12 81 LEU A N 1
ATOM 607 C CA . LEU A 1 81 ? 7.156 -18.5 8 1 98.12 81 LEU A CA 1
ATOM 608 C C . LEU A 1 81 ? 7.117 -17.438 9.102 1 98.12 81 LEU A C 1
ATOM 610 O O . LEU A 1 81 ? 6.137 -17.344 9.844 1 98.12 81 LEU A O 1
ATOM 614 N N . GLN A 1 82 ? 8.148 -16.672 9.18 1 97.12 82 GLN A N 1
ATOM 615 C CA . GLN A 1 82 ? 8.203 -15.594 10.172 1 97.12 82 GLN A CA 1
ATOM 616 C C . GLN A 1 82 ? 7.105 -14.562 9.93 1 97.12 82 GLN A C 1
ATOM 618 O O . GLN A 1 82 ? 6.41 -14.164 10.867 1 97.12 82 GLN A O 1
ATOM 623 N N . GLY A 1 83 ? 6.977 -14.117 8.68 1 98.12 83 GLY A N 1
ATOM 624 C CA . GLY A 1 83 ? 5.953 -13.141 8.344 1 98.12 83 GLY A CA 1
ATOM 625 C C . GLY A 1 83 ? 4.547 -13.633 8.617 1 98.12 83 GLY A C 1
ATOM 626 O O . GLY A 1 83 ? 3.762 -12.945 9.281 1 98.12 83 GLY A O 1
ATOM 627 N N . VAL A 1 84 ? 4.254 -14.875 8.211 1 98.56 84 VAL A N 1
ATOM 628 C CA . VAL A 1 84 ? 2.93 -15.453 8.406 1 98.56 84 VAL A CA 1
ATOM 629 C C . VAL A 1 84 ? 2.678 -15.695 9.891 1 98.56 84 VAL A C 1
ATOM 631 O O . VAL A 1 84 ? 1.571 -15.469 10.383 1 98.56 84 VAL A O 1
ATOM 634 N N . GLY A 1 85 ? 3.688 -16.125 10.586 1 98.31 85 GLY A N 1
ATOM 635 C CA . GLY A 1 85 ? 3.559 -16.328 12.016 1 98.31 85 GLY A CA 1
ATOM 636 C C . GLY A 1 85 ? 3.223 -15.062 12.773 1 98.31 85 GLY A C 1
ATOM 637 O O . GLY A 1 85 ? 2.373 -15.07 13.672 1 98.31 85 GLY A O 1
ATOM 638 N N . ARG A 1 86 ? 3.877 -13.977 12.453 1 97.75 86 ARG A N 1
ATOM 639 C CA . ARG A 1 86 ? 3.602 -12.695 13.094 1 97.75 86 ARG A CA 1
ATOM 640 C C . ARG A 1 86 ? 2.195 -12.211 12.766 1 97.75 86 ARG A C 1
ATOM 642 O O . ARG A 1 86 ? 1.517 -11.633 13.617 1 97.75 86 ARG A O 1
ATOM 649 N N . MET A 1 87 ? 1.776 -12.461 11.531 1 97.62 87 MET A N 1
ATOM 650 C CA . MET A 1 87 ? 0.409 -12.117 11.156 1 97.62 87 MET A CA 1
ATOM 651 C C . MET A 1 87 ? -0.599 -12.953 11.938 1 97.62 87 MET A C 1
ATOM 653 O O . MET A 1 87 ? -1.627 -12.438 12.383 1 97.62 87 MET A O 1
ATOM 657 N N . ALA A 1 88 ? -0.263 -14.242 12.062 1 97.81 88 ALA A N 1
ATOM 658 C CA . ALA A 1 88 ? -1.124 -15.102 12.867 1 97.81 88 ALA A CA 1
ATOM 659 C C . ALA A 1 88 ? -1.269 -14.562 14.289 1 97.81 88 ALA A C 1
ATOM 661 O O . ALA A 1 88 ? -2.367 -14.562 14.852 1 97.81 88 ALA A O 1
ATOM 662 N N . ALA A 1 89 ? -0.187 -14.055 14.836 1 97 89 ALA A N 1
ATOM 663 C CA . ALA A 1 89 ? -0.174 -13.531 16.203 1 97 89 ALA A CA 1
ATOM 664 C C . ALA A 1 89 ? -0.997 -12.25 16.312 1 97 89 ALA A C 1
ATOM 666 O O . ALA A 1 89 ? -1.474 -11.898 17.391 1 97 89 ALA A O 1
ATOM 667 N N . LEU A 1 90 ? -1.168 -11.547 15.219 1 97.38 90 LEU A N 1
ATOM 668 C CA . LEU A 1 90 ? -1.975 -10.328 15.195 1 97.38 90 LEU A CA 1
ATOM 669 C C . LEU A 1 90 ? -3.461 -10.664 15.125 1 97.38 90 LEU A C 1
ATOM 671 O O . LEU A 1 90 ? -4.309 -9.781 15.242 1 97.38 90 LEU A O 1
ATOM 675 N N . GLY A 1 91 ? -3.803 -11.938 14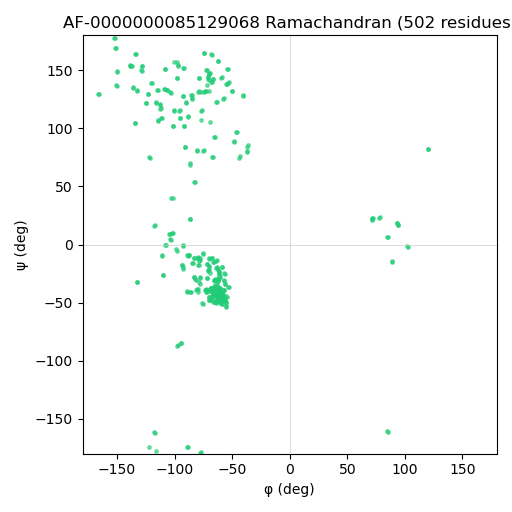.859 1 96.62 91 GLY A N 1
ATOM 676 C CA . GLY A 1 91 ? -5.188 -12.383 14.891 1 96.62 91 GLY A CA 1
ATOM 677 C C . GLY A 1 91 ? -5.871 -12.32 13.539 1 96.62 91 GLY A C 1
ATOM 678 O O . GLY A 1 91 ? -7.102 -12.336 13.461 1 96.62 91 GLY A O 1
ATOM 679 N N . VAL A 1 92 ? -5.125 -12.258 12.461 1 97.75 92 VAL A N 1
ATOM 680 C CA . VAL A 1 92 ? -5.754 -12.203 11.141 1 97.75 92 VAL A CA 1
ATOM 681 C C . VAL A 1 92 ? -6.348 -13.57 10.797 1 97.75 92 VAL A C 1
ATOM 683 O O . VAL A 1 92 ? -5.832 -14.602 11.219 1 97.75 92 VAL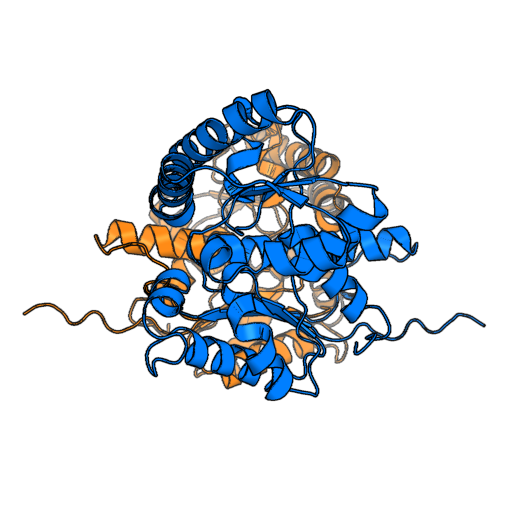 A O 1
ATOM 686 N N . ARG A 1 93 ? -7.363 -13.531 10.039 1 95.94 93 ARG A N 1
ATOM 687 C CA . ARG A 1 93 ? -8.102 -14.727 9.641 1 95.94 93 ARG A CA 1
ATOM 688 C C . ARG A 1 93 ? -7.473 -15.367 8.406 1 95.94 93 ARG A C 1
ATOM 690 O O . ARG A 1 93 ? -7.438 -16.594 8.297 1 95.94 93 ARG A O 1
ATOM 697 N N . SER A 1 94 ? -7.086 -14.57 7.531 1 98.31 94 SER A N 1
ATOM 698 C CA . SER A 1 94 ? -6.559 -14.992 6.242 1 98.31 94 SER A CA 1
ATOM 699 C C . SER A 1 94 ? -5.336 -14.18 5.844 1 98.31 94 SER A C 1
ATOM 701 O O . SER A 1 94 ? -5.148 -13.055 6.324 1 98.31 94 SER A O 1
ATOM 703 N N . VAL A 1 95 ? -4.523 -14.812 5.031 1 98.75 95 VAL A N 1
ATOM 704 C CA . VAL A 1 95 ? -3.305 -14.156 4.574 1 98.75 95 VAL A CA 1
ATOM 705 C C . VAL A 1 95 ? -3.164 -14.32 3.062 1 98.75 95 VAL A C 1
ATOM 707 O O . VAL A 1 95 ? -3.416 -15.398 2.521 1 98.75 95 VAL A O 1
ATOM 710 N N . ALA A 1 96 ? -2.879 -13.281 2.404 1 98.81 96 ALA A N 1
ATOM 711 C CA . ALA A 1 96 ? -2.475 -13.289 1.001 1 98.81 96 ALA A CA 1
ATOM 712 C C . ALA A 1 96 ? -0.98 -13.008 0.858 1 98.81 96 ALA A C 1
ATOM 714 O O . ALA A 1 96 ? -0.449 -12.102 1.506 1 98.81 96 ALA A O 1
ATOM 715 N N . LEU A 1 97 ? -0.284 -13.789 0.062 1 98.81 97 LEU A N 1
ATOM 716 C CA . LEU A 1 97 ? 1.09 -13.5 -0.33 1 98.81 97 LEU A CA 1
ATOM 717 C C . LEU A 1 97 ? 1.127 -12.672 -1.611 1 98.81 97 LEU A C 1
ATOM 719 O O . LEU A 1 97 ? 0.595 -13.094 -2.641 1 98.81 97 LEU A O 1
ATOM 723 N N . ALA A 1 98 ? 1.734 -11.539 -1.534 1 98.38 98 ALA A N 1
ATOM 724 C CA . ALA A 1 98 ? 1.822 -10.672 -2.703 1 98.38 98 ALA A CA 1
ATOM 725 C C . ALA A 1 98 ? 2.971 -11.086 -3.615 1 98.38 98 ALA A C 1
ATOM 727 O O . ALA A 1 98 ? 3.814 -10.266 -3.982 1 98.38 98 ALA A O 1
ATOM 728 N N . CYS A 1 99 ? 2.986 -12.305 -4 1 98.44 99 CYS A N 1
ATOM 729 C CA . CYS A 1 99 ? 3.996 -12.914 -4.859 1 98.44 99 CYS A CA 1
ATOM 730 C C . CYS A 1 99 ? 3.525 -14.266 -5.383 1 98.44 99 CYS A C 1
ATOM 732 O O . CYS A 1 99 ? 3.162 -15.141 -4.602 1 98.44 99 CYS A O 1
ATOM 734 N N . ASN A 1 100 ? 3.602 -14.477 -6.66 1 98.38 100 ASN A N 1
ATOM 735 C CA . ASN A 1 100 ? 3.201 -15.75 -7.254 1 98.38 100 ASN A CA 1
ATOM 736 C C . ASN A 1 100 ? 4.172 -16.875 -6.891 1 98.38 100 ASN A C 1
ATOM 738 O O . ASN A 1 100 ? 3.766 -17.906 -6.367 1 98.38 100 ASN A O 1
ATOM 742 N N . THR A 1 101 ? 5.441 -16.609 -7.047 1 97.75 101 THR A N 1
ATOM 743 C CA . THR A 1 101 ? 6.465 -17.641 -6.879 1 97.75 101 THR A CA 1
ATOM 744 C C . THR A 1 101 ? 6.48 -18.156 -5.441 1 97.75 101 THR A C 1
ATOM 746 O O . THR A 1 101 ? 6.73 -19.344 -5.199 1 97.75 101 THR A O 1
ATOM 749 N N . ALA A 1 102 ? 6.133 -17.297 -4.527 1 98.31 102 ALA A N 1
ATOM 750 C CA . ALA A 1 102 ? 6.188 -17.656 -3.111 1 98.31 102 ALA A CA 1
ATOM 751 C C . ALA A 1 102 ? 5.16 -18.734 -2.779 1 98.31 102 ALA A C 1
ATOM 753 O O . ALA A 1 102 ? 5.254 -19.391 -1.738 1 98.31 102 ALA A O 1
ATOM 754 N N . HIS A 1 103 ? 4.215 -18.984 -3.623 1 98.5 103 HIS A N 1
ATOM 755 C CA . HIS A 1 103 ? 3.182 -19.984 -3.357 1 98.5 103 HIS A CA 1
ATOM 756 C C . HIS A 1 103 ? 3.725 -21.391 -3.52 1 98.5 103 HIS A C 1
ATOM 758 O O . HIS A 1 103 ? 3.039 -22.375 -3.195 1 98.5 103 HIS A O 1
ATOM 764 N N . ALA A 1 104 ? 4.969 -21.484 -4.031 1 97.69 104 ALA A N 1
ATOM 765 C CA . ALA A 1 104 ? 5.652 -22.766 -3.969 1 97.69 104 ALA A CA 1
ATOM 766 C C . ALA A 1 104 ? 5.742 -23.281 -2.531 1 97.69 104 ALA A C 1
ATOM 768 O O . ALA A 1 104 ? 5.824 -24.484 -2.295 1 97.69 104 ALA A O 1
ATOM 769 N N . TRP A 1 105 ? 5.699 -22.375 -1.549 1 98.12 105 TRP A N 1
ATOM 770 C CA . TRP A 1 105 ? 5.793 -22.734 -0.139 1 98.12 105 TRP A CA 1
ATOM 771 C C . TRP A 1 105 ? 4.422 -22.719 0.524 1 98.12 105 TRP A C 1
ATOM 773 O O . TRP A 1 105 ? 4.316 -22.781 1.752 1 98.12 105 TRP A O 1
ATOM 783 N N . HIS A 1 106 ? 3.355 -22.594 -0.235 1 98.25 106 HIS A N 1
ATOM 784 C CA . HIS A 1 106 ? 1.999 -22.469 0.287 1 98.25 106 HIS A CA 1
ATOM 785 C C . HIS A 1 106 ? 1.651 -23.625 1.203 1 98.25 106 HIS A C 1
ATOM 787 O O . HIS A 1 106 ? 1.122 -23.438 2.299 1 98.25 106 HIS A O 1
ATOM 793 N N . GLY A 1 107 ? 1.9 -24.875 0.725 1 97.69 107 GLY A N 1
ATOM 794 C CA . GLY A 1 107 ? 1.583 -26.062 1.515 1 97.69 107 GLY A CA 1
ATOM 795 C C . GLY A 1 107 ? 2.217 -26.047 2.893 1 97.69 107 GLY A C 1
ATOM 796 O O . GLY A 1 107 ? 1.561 -26.359 3.887 1 97.69 107 GLY A O 1
ATOM 797 N N . GLN A 1 108 ? 3.443 -25.688 2.928 1 97.75 108 GLN A N 1
ATOM 798 C CA . GLN A 1 108 ? 4.188 -25.609 4.18 1 97.75 108 GLN A CA 1
ATOM 799 C C . GLN A 1 108 ? 3.582 -24.562 5.109 1 97.75 108 GLN A C 1
ATOM 801 O O . GLN A 1 108 ? 3.434 -24.797 6.309 1 97.75 108 GLN A O 1
ATOM 806 N N . LEU A 1 109 ? 3.264 -23.406 4.59 1 98.44 109 LEU A N 1
ATOM 807 C CA . LEU A 1 109 ? 2.668 -22.328 5.363 1 98.44 109 LEU A CA 1
ATOM 808 C C . LEU A 1 109 ? 1.314 -22.734 5.93 1 98.44 109 LEU A C 1
ATOM 810 O O . LEU A 1 109 ? 1.061 -22.578 7.125 1 98.44 109 LEU A O 1
ATOM 814 N N . GLN A 1 110 ? 0.482 -23.344 5.062 1 98.31 110 GLN A N 1
ATOM 815 C CA . GLN A 1 110 ? -0.855 -23.75 5.488 1 98.31 110 GLN A CA 1
ATOM 816 C C . GLN A 1 110 ? -0.788 -24.828 6.566 1 98.31 110 GLN A C 1
ATOM 818 O O . GLN A 1 110 ? -1.554 -24.797 7.531 1 98.31 110 GLN A O 1
ATOM 823 N N . ALA A 1 111 ? 0.103 -25.734 6.422 1 97.94 111 ALA A N 1
ATOM 824 C CA . ALA A 1 111 ? 0.23 -26.844 7.371 1 97.94 111 ALA A CA 1
ATOM 825 C C . ALA A 1 111 ? 0.67 -26.328 8.742 1 97.94 111 ALA A C 1
ATOM 827 O O . ALA A 1 111 ? 0.205 -26.828 9.773 1 97.94 111 ALA A O 1
ATOM 828 N N . LEU A 1 112 ? 1.549 -25.391 8.773 1 97.62 112 LEU A N 1
ATOM 829 C CA . LEU A 1 112 ? 2.107 -24.906 10.031 1 97.62 112 LEU A CA 1
ATOM 830 C C . LEU A 1 112 ? 1.129 -23.969 10.734 1 97.62 112 LEU A C 1
ATOM 832 O O . LEU A 1 112 ? 1.178 -23.828 11.961 1 97.62 112 LEU A O 1
ATOM 836 N N . PHE A 1 113 ? 0.319 -23.312 9.961 1 98.06 113 PHE A N 1
ATOM 837 C CA . PHE A 1 113 ? -0.675 -22.406 10.523 1 98.06 113 PHE A CA 1
ATOM 838 C C . PHE A 1 113 ? -2.08 -22.812 10.102 1 98.06 113 PHE A C 1
ATOM 840 O O . PHE A 1 113 ? -2.746 -22.094 9.359 1 98.06 113 PHE A O 1
ATOM 847 N N . PRO A 1 114 ? -2.607 -23.828 10.656 1 96.81 114 PRO A N 1
ATOM 848 C CA . PRO A 1 114 ? -3.893 -24.375 10.211 1 96.81 114 PRO A CA 1
ATOM 849 C C . PRO A 1 114 ? -5.066 -23.469 10.547 1 96.81 114 PRO A C 1
ATOM 851 O O . PRO A 1 114 ? -6.145 -23.594 9.961 1 96.81 114 PRO A O 1
ATOM 854 N N . GLN A 1 115 ? -4.848 -22.562 11.492 1 95.75 115 GLN A N 1
ATOM 855 C CA . GLN A 1 115 ? -5.922 -21.656 11.883 1 95.75 115 GLN A CA 1
ATOM 856 C C . GLN A 1 115 ? -6.082 -20.531 10.875 1 95.75 115 GLN A C 1
ATOM 858 O O . GLN A 1 115 ? -7.066 -19.781 10.914 1 95.75 115 GLN A O 1
ATOM 863 N N . LEU A 1 116 ? -5.109 -20.344 9.984 1 97.44 116 LEU A N 1
ATOM 864 C CA . LEU A 1 116 ? -5.141 -19.312 8.953 1 97.44 116 LEU A CA 1
ATOM 865 C C . LEU A 1 116 ? -5.621 -19.891 7.629 1 97.44 116 LEU A C 1
ATOM 867 O O . LEU A 1 116 ? -5.324 -21.031 7.301 1 97.44 116 LEU A O 1
ATOM 871 N N . HIS A 1 117 ? -6.336 -19.125 6.965 1 98.19 117 HIS A N 1
ATOM 872 C CA . HIS A 1 117 ? -6.559 -19.406 5.551 1 98.19 117 HIS A CA 1
ATOM 873 C C . HIS A 1 117 ? -5.527 -18.688 4.68 1 98.19 117 HIS A C 1
ATOM 875 O O . HIS A 1 117 ? -5.637 -17.484 4.441 1 98.19 117 HIS A O 1
ATOM 881 N N . VAL A 1 118 ? -4.543 -19.422 4.215 1 98.62 118 VAL A N 1
ATOM 882 C CA . VAL A 1 118 ? -3.562 -18.859 3.289 1 98.62 118 VAL A CA 1
ATOM 883 C C . VAL A 1 118 ? -4.055 -19.031 1.854 1 98.62 118 VAL A C 1
ATOM 885 O O . VAL A 1 118 ? -4.102 -20.141 1.326 1 98.62 118 VAL A O 1
ATOM 888 N N . LEU A 1 119 ? -4.406 -17.984 1.225 1 98.56 119 LEU A N 1
ATOM 889 C CA . LEU A 1 119 ? -4.988 -18.016 -0.112 1 98.56 119 LEU A CA 1
ATOM 890 C C . LEU A 1 119 ? -3.951 -18.453 -1.146 1 98.56 119 LEU A C 1
ATOM 892 O O . LEU A 1 119 ? -2.76 -18.156 -0.988 1 98.56 119 LEU A O 1
ATOM 896 N N . HIS A 1 120 ? -4.426 -19.109 -2.133 1 98.69 120 HIS A N 1
ATOM 897 C CA . HIS A 1 120 ? -3.537 -19.609 -3.178 1 98.69 120 HIS A CA 1
ATOM 898 C C . HIS A 1 120 ? -3.785 -18.891 -4.5 1 98.69 120 HIS A C 1
ATOM 900 O O . HIS A 1 120 ? -4.816 -19.094 -5.141 1 98.69 120 HIS A O 1
ATOM 906 N N . ILE A 1 121 ? -2.865 -18.203 -4.984 1 98.81 121 ILE A N 1
ATOM 907 C CA . ILE A 1 121 ? -3.049 -17.219 -6.047 1 98.81 121 ILE A CA 1
ATOM 908 C C . ILE A 1 121 ? -3.322 -17.938 -7.371 1 98.81 121 ILE A C 1
ATOM 910 O O . ILE A 1 121 ? -4.211 -17.531 -8.125 1 98.81 121 ILE A O 1
ATOM 914 N N . ALA A 1 122 ? -2.643 -19 -7.648 1 98.81 122 ALA A N 1
ATOM 915 C CA . ALA A 1 122 ? -2.805 -19.688 -8.922 1 98.81 122 ALA A CA 1
ATOM 916 C C . ALA A 1 122 ? -4.145 -20.422 -8.977 1 98.81 122 ALA A C 1
ATOM 918 O O . ALA A 1 122 ? -4.801 -20.438 -10.023 1 98.81 122 ALA A O 1
ATOM 919 N N . ARG A 1 123 ? -4.516 -20.984 -7.852 1 98.62 123 ARG A N 1
ATOM 920 C CA . ARG A 1 123 ? -5.801 -21.672 -7.809 1 98.62 123 ARG A CA 1
ATOM 921 C C . ARG A 1 123 ? -6.949 -20.688 -8.016 1 98.62 123 ARG A C 1
ATOM 923 O O . ARG A 1 123 ? -7.891 -20.969 -8.758 1 98.62 123 ARG A O 1
ATOM 930 N N . GLN A 1 124 ? -6.828 -19.531 -7.348 1 98.56 124 GLN A N 1
ATOM 931 C CA . GLN A 1 124 ? -7.859 -18.516 -7.52 1 98.56 124 GLN A CA 1
ATOM 932 C C . GLN A 1 124 ? -7.93 -18.031 -8.969 1 98.56 124 GLN A C 1
ATOM 934 O O . GLN A 1 124 ? -9.023 -17.844 -9.508 1 98.56 124 GLN A O 1
ATOM 939 N N . ALA A 1 125 ? -6.816 -17.859 -9.609 1 98.75 125 ALA A N 1
ATOM 940 C CA . ALA A 1 125 ? -6.77 -17.422 -11.008 1 98.75 125 ALA A CA 1
ATOM 941 C C . ALA A 1 125 ? -7.355 -18.484 -11.93 1 98.75 125 ALA A C 1
ATOM 943 O O . ALA A 1 125 ? -8.117 -18.156 -12.852 1 98.75 125 ALA A O 1
ATOM 944 N N . ALA A 1 126 ? -7.012 -19.734 -11.68 1 98.88 126 ALA A N 1
ATOM 945 C CA . ALA A 1 126 ? -7.504 -20.828 -12.508 1 98.88 126 ALA A CA 1
ATOM 946 C C . ALA A 1 126 ? -9.023 -20.938 -12.43 1 98.88 126 ALA A C 1
ATOM 948 O O . ALA A 1 126 ? -9.695 -21.094 -13.453 1 98.88 126 ALA A O 1
ATOM 949 N N . LEU A 1 127 ? -9.531 -20.844 -11.219 1 98.62 127 LEU A N 1
ATOM 950 C CA . LEU A 1 127 ? -10.977 -20.906 -11.023 1 98.62 127 LEU A CA 1
ATOM 951 C C . LEU A 1 127 ? -11.672 -19.766 -11.75 1 98.62 127 LEU A C 1
ATOM 953 O O . LEU A 1 127 ? -12.734 -19.953 -12.344 1 98.62 127 LEU A O 1
ATOM 957 N N . HIS A 1 128 ? -11.086 -18.578 -11.695 1 98.5 128 HIS A N 1
ATOM 958 C CA . HIS A 1 128 ? -11.625 -17.406 -12.391 1 98.5 128 HIS A CA 1
ATOM 959 C C . HIS A 1 128 ? -11.703 -17.656 -13.898 1 98.5 128 HIS A C 1
ATOM 961 O O . HIS A 1 128 ? -12.719 -17.359 -14.523 1 98.5 128 HIS A O 1
ATOM 967 N N . LEU A 1 129 ? -10.648 -18.203 -14.43 1 98.75 129 LEU A N 1
ATOM 968 C CA . LEU A 1 129 ? -10.586 -18.453 -15.867 1 98.75 129 LEU A CA 1
ATOM 969 C C . LEU A 1 129 ? -11.562 -19.562 -16.266 1 98.75 129 LEU A C 1
ATOM 971 O O . LEU A 1 129 ? -12.188 -19.484 -17.328 1 98.75 129 LEU A O 1
ATOM 975 N N . GLN A 1 130 ? -11.641 -20.531 -15.414 1 98.62 130 GLN A N 1
ATOM 976 C CA . GLN A 1 130 ? -12.586 -21.609 -15.672 1 98.62 130 GLN A CA 1
ATOM 977 C C . GLN A 1 130 ? -14.016 -21.078 -15.75 1 98.62 130 GLN A C 1
ATOM 979 O O . GLN A 1 130 ? -14.766 -21.453 -16.656 1 98.62 130 GLN A O 1
ATOM 984 N N . ALA A 1 131 ? -14.383 -20.266 -14.867 1 98.25 131 ALA A N 1
ATOM 985 C CA . ALA A 1 131 ? -15.719 -19.672 -14.828 1 98.25 131 ALA A CA 1
ATOM 986 C C . ALA A 1 131 ? -15.984 -18.859 -16.094 1 98.25 131 ALA A C 1
ATOM 988 O O . ALA A 1 131 ? -17.141 -18.766 -16.547 1 98.25 131 ALA A O 1
ATOM 989 N N . GLY A 1 132 ? -14.945 -18.359 -16.688 1 97.81 132 GLY A N 1
ATOM 990 C CA . GLY A 1 132 ? -15.078 -17.562 -17.891 1 97.81 132 GLY A CA 1
ATOM 991 C C . GLY A 1 132 ? -15.039 -18.406 -19.156 1 97.81 132 GLY A C 1
ATOM 992 O O . GLY A 1 132 ? -15.203 -17.875 -20.266 1 97.81 132 GLY A O 1
ATOM 993 N N . GLY A 1 133 ? -14.695 -19.703 -18.984 1 98.06 133 GLY A N 1
ATOM 994 C CA . GLY A 1 133 ? -14.773 -20.625 -20.109 1 98.06 133 GLY A CA 1
ATOM 995 C C . GLY A 1 133 ? -13.453 -20.75 -20.844 1 98.06 133 GLY A C 1
ATOM 996 O O . GLY A 1 133 ? -13.43 -21.266 -21.969 1 98.06 133 GLY A O 1
ATOM 997 N N . ALA A 1 134 ? -12.414 -20.344 -20.234 1 98.25 134 ALA A N 1
ATOM 998 C CA . ALA A 1 134 ? -11.125 -20.422 -20.922 1 98.25 134 ALA A CA 1
ATOM 999 C C . ALA A 1 134 ? -10.664 -21.875 -21.047 1 98.25 134 ALA A C 1
ATOM 1001 O O . ALA A 1 134 ? -10.844 -22.672 -20.125 1 98.25 134 ALA A O 1
ATOM 1002 N N . GLN A 1 135 ? -10.07 -22.141 -22.156 1 98.12 135 GLN A N 1
ATOM 1003 C CA . GLN A 1 135 ? -9.523 -23.484 -22.391 1 98.12 135 GLN A CA 1
ATOM 1004 C C . GLN A 1 135 ? -7.996 -23.453 -22.391 1 98.12 135 GLN A C 1
ATOM 1006 O O . GLN A 1 135 ? -7.352 -24.484 -22.188 1 98.12 135 GLN A O 1
ATOM 1011 N N . GLN A 1 136 ? -7.5 -22.297 -22.734 1 98.5 136 GLN A N 1
ATOM 1012 C CA . GLN A 1 136 ? -6.062 -22.031 -22.734 1 98.5 136 GLN A CA 1
ATOM 1013 C C . GLN A 1 136 ? -5.762 -20.656 -22.172 1 98.5 136 GLN A C 1
ATOM 1015 O O . GLN A 1 136 ? -6.629 -19.781 -22.156 1 98.5 136 GLN A O 1
ATOM 1020 N N . ALA A 1 137 ? -4.594 -20.516 -21.641 1 98.81 137 ALA A N 1
ATOM 1021 C CA . ALA A 1 137 ? -4.156 -19.219 -21.156 1 98.81 137 ALA A CA 1
ATOM 1022 C C . ALA A 1 137 ? -2.641 -19.062 -21.266 1 98.81 137 ALA A C 1
ATOM 1024 O O . ALA A 1 137 ? -1.895 -20.016 -20.984 1 98.81 137 ALA A O 1
ATOM 1025 N N . ILE A 1 138 ? -2.219 -17.906 -21.719 1 98.81 138 ILE A N 1
ATOM 1026 C CA . ILE A 1 138 ? -0.8 -17.562 -21.688 1 98.81 138 ILE A CA 1
ATOM 1027 C C . ILE A 1 138 ? -0.382 -17.219 -20.266 1 98.81 138 ILE A C 1
ATOM 1029 O O . ILE A 1 138 ? -1.089 -16.484 -19.562 1 98.81 138 ILE A O 1
ATOM 1033 N N . VAL A 1 139 ? 0.743 -17.812 -19.781 1 98.88 139 VAL A N 1
ATOM 1034 C CA . VAL A 1 139 ? 1.265 -17.516 -18.453 1 98.88 139 VAL A CA 1
ATOM 1035 C C . VAL A 1 139 ? 2.588 -16.766 -18.578 1 98.88 139 VAL A C 1
ATOM 1037 O O . VAL A 1 139 ? 3.59 -17.328 -19.031 1 98.88 139 VAL A O 1
ATOM 1040 N N . LEU A 1 140 ? 2.582 -15.492 -18.25 1 98.81 140 LEU A N 1
ATOM 1041 C CA . LEU A 1 140 ? 3.812 -14.727 -18.094 1 98.81 140 LEU A CA 1
ATOM 1042 C C . LEU A 1 140 ? 4.25 -14.672 -16.641 1 98.81 140 LEU A C 1
ATOM 1044 O O . LEU A 1 140 ? 3.539 -14.125 -15.797 1 98.81 140 LEU A O 1
ATOM 1048 N N . ALA A 1 141 ? 5.41 -15.266 -16.328 1 98.5 141 ALA A N 1
ATOM 1049 C CA . ALA A 1 141 ? 5.789 -15.445 -14.93 1 98.5 141 ALA A CA 1
ATOM 1050 C C . ALA A 1 141 ? 7.305 -15.484 -14.773 1 98.5 141 ALA A C 1
ATOM 1052 O O . ALA A 1 141 ? 8.039 -15.289 -15.742 1 98.5 141 ALA A O 1
ATOM 1053 N N . THR A 1 142 ? 7.742 -15.586 -13.578 1 96.75 142 THR A N 1
ATOM 1054 C CA . THR A 1 142 ? 9.164 -15.758 -13.297 1 96.75 142 THR A CA 1
ATOM 1055 C C . THR A 1 142 ? 9.609 -17.172 -13.625 1 96.75 142 THR A C 1
ATOM 1057 O O . THR A 1 142 ? 8.789 -18.094 -13.711 1 96.75 142 THR A O 1
ATOM 1060 N N . GLN A 1 143 ? 10.93 -17.328 -13.711 1 96.31 143 GLN A N 1
ATOM 1061 C CA . GLN A 1 143 ? 11.5 -18.656 -13.922 1 96.31 143 GLN A CA 1
ATOM 1062 C C . GLN A 1 143 ? 11.133 -19.609 -12.781 1 96.31 143 GLN A C 1
ATOM 1064 O O . GLN A 1 143 ? 10.836 -20.781 -13.016 1 96.31 143 GLN A O 1
ATOM 1069 N N . GLY A 1 144 ? 11.133 -19.078 -11.57 1 95.88 144 GLY A N 1
ATOM 1070 C CA . GLY A 1 144 ? 10.758 -19.891 -10.422 1 95.88 144 GLY A CA 1
ATOM 1071 C C . GLY A 1 144 ? 9.336 -20.422 -10.5 1 95.88 144 GLY A C 1
ATOM 1072 O O . GLY A 1 144 ? 9.062 -21.562 -10.117 1 95.88 144 GLY A O 1
ATOM 1073 N N . THR A 1 145 ? 8.453 -19.594 -10.984 1 97.31 145 THR A N 1
ATOM 1074 C CA . THR A 1 145 ? 7.059 -19.984 -11.141 1 97.31 145 THR A CA 1
ATOM 1075 C C . THR A 1 145 ? 6.93 -21.094 -12.18 1 97.31 145 THR A C 1
ATOM 1077 O O . THR A 1 145 ? 6.203 -22.078 -11.961 1 97.31 145 THR A O 1
ATOM 1080 N N . TYR A 1 146 ? 7.652 -20.953 -13.258 1 97.44 146 TYR A N 1
ATOM 1081 C CA . TYR A 1 146 ? 7.656 -22 -14.266 1 97.44 146 TYR A CA 1
ATOM 1082 C C . TYR A 1 146 ? 8.227 -23.297 -13.695 1 97.44 146 TYR A C 1
ATOM 1084 O O . TYR A 1 146 ? 7.641 -24.375 -13.859 1 97.44 146 TYR A O 1
ATOM 1092 N N . ASP A 1 147 ? 9.32 -23.172 -12.969 1 94.12 147 ASP A N 1
ATOM 1093 C CA . ASP A 1 147 ? 10.023 -24.328 -12.453 1 94.12 147 ASP A CA 1
ATOM 1094 C C . ASP A 1 147 ? 9.164 -25.078 -11.438 1 94.12 147 ASP A C 1
ATOM 1096 O O . ASP A 1 147 ? 9.219 -26.312 -11.359 1 94.12 147 ASP A O 1
ATOM 1100 N N . SER A 1 148 ? 8.43 -24.391 -10.688 1 95.56 148 SER A N 1
AT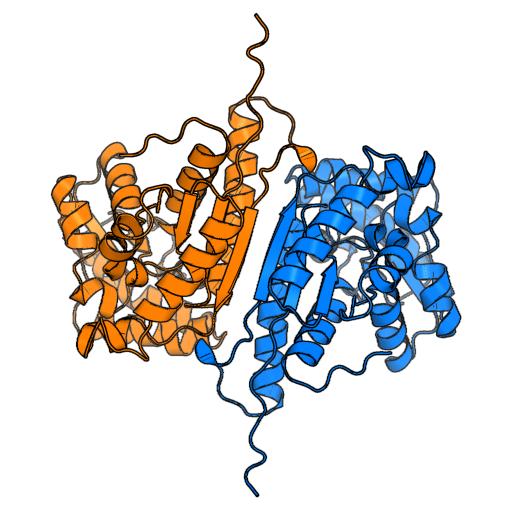OM 1101 C CA . SER A 1 148 ? 7.609 -25 -9.641 1 95.56 148 SER A CA 1
ATOM 1102 C C . SER A 1 148 ? 6.34 -25.609 -10.219 1 95.56 148 SER A C 1
ATOM 1104 O O . SER A 1 148 ? 5.652 -26.375 -9.547 1 95.56 148 SER A O 1
ATOM 1106 N N . GLY A 1 149 ? 6 -25.203 -11.438 1 97.44 149 GLY A N 1
ATOM 1107 C CA . GLY A 1 149 ? 4.777 -25.688 -12.055 1 97.44 149 GLY A CA 1
ATOM 1108 C C . GLY A 1 149 ? 3.523 -25.109 -11.422 1 97.44 149 GLY A C 1
ATOM 1109 O O . GLY A 1 149 ? 2.449 -25.703 -11.5 1 97.44 149 GLY A O 1
ATOM 1110 N N . LEU A 1 150 ? 3.645 -24.031 -10.805 1 97.88 150 LEU A N 1
ATOM 1111 C CA . LEU A 1 150 ? 2.588 -23.453 -9.984 1 97.88 150 LEU A CA 1
ATOM 1112 C C . LEU A 1 150 ? 1.305 -23.281 -10.797 1 97.88 150 LEU A C 1
ATOM 1114 O O . LEU A 1 150 ? 0.252 -23.797 -10.406 1 97.88 150 LEU A O 1
ATOM 1118 N N . TYR A 1 151 ? 1.396 -22.625 -11.938 1 98.69 151 TYR A N 1
ATOM 1119 C CA . TYR A 1 151 ? 0.206 -22.359 -12.734 1 98.69 151 TYR A CA 1
ATOM 1120 C C . TYR A 1 151 ? -0.165 -23.578 -13.586 1 98.69 151 TYR A C 1
ATOM 1122 O O . TYR A 1 151 ? -1.346 -23.812 -13.844 1 98.69 151 TYR A O 1
ATOM 1130 N N . ASP A 1 152 ? 0.834 -24.391 -13.992 1 98.38 152 ASP A N 1
ATOM 1131 C CA . ASP A 1 152 ? 0.547 -25.609 -14.742 1 98.38 152 ASP A CA 1
ATOM 1132 C C . ASP A 1 152 ? -0.417 -26.5 -13.977 1 98.38 152 ASP A C 1
ATOM 1134 O O . ASP A 1 152 ? -1.427 -26.953 -14.531 1 98.38 152 ASP A O 1
ATOM 1138 N N . ALA A 1 153 ? -0.119 -26.703 -12.742 1 98.19 153 ALA A N 1
ATOM 1139 C CA . ALA A 1 153 ? -0.926 -27.578 -11.898 1 98.19 153 ALA A CA 1
ATOM 1140 C C . ALA A 1 153 ? -2.322 -27 -11.68 1 98.19 153 ALA A C 1
ATOM 1142 O O . ALA A 1 153 ? -3.324 -27.703 -11.852 1 98.19 153 ALA A O 1
ATOM 1143 N N . ALA A 1 154 ? -2.414 -25.75 -11.305 1 98.62 154 ALA A N 1
ATOM 1144 C CA . ALA A 1 154 ? -3.689 -25.109 -10.992 1 98.62 154 ALA A CA 1
ATOM 1145 C C . ALA A 1 154 ? -4.598 -25.078 -12.219 1 98.62 154 ALA A C 1
ATOM 1147 O O . ALA A 1 154 ? -5.793 -25.375 -12.117 1 98.62 154 ALA A O 1
ATOM 1148 N N . LEU A 1 155 ? -3.986 -24.734 -13.383 1 98.81 155 LEU A N 1
ATOM 1149 C CA . LEU A 1 155 ? -4.762 -24.641 -14.617 1 98.81 155 LEU A CA 1
ATOM 1150 C C . LEU A 1 155 ? -5.227 -26.016 -15.07 1 98.81 155 LEU A C 1
ATOM 1152 O O . LEU A 1 155 ? -6.371 -26.188 -15.492 1 98.81 155 LEU A O 1
ATOM 1156 N N . ALA A 1 156 ? -4.371 -27 -14.922 1 98.69 156 ALA A N 1
ATOM 1157 C CA . ALA A 1 156 ? -4.715 -28.359 -15.32 1 98.69 156 ALA A CA 1
ATOM 1158 C C . ALA A 1 156 ? -5.906 -28.875 -14.516 1 98.69 156 ALA A C 1
ATOM 1160 O O . ALA A 1 156 ? -6.773 -29.562 -15.062 1 98.69 156 ALA A O 1
ATOM 1161 N N . GLU A 1 157 ? -5.934 -28.562 -13.281 1 98.44 157 GLU A N 1
ATOM 1162 C CA . GLU A 1 157 ? -7.027 -28.984 -12.414 1 98.44 157 GLU A CA 1
ATOM 1163 C C . GLU A 1 157 ? -8.359 -28.406 -12.883 1 98.44 157 GLU A C 1
ATOM 1165 O O . GLU A 1 157 ? -9.422 -28.969 -12.594 1 98.44 157 GLU A O 1
ATOM 1170 N N . CYS A 1 158 ? -8.281 -27.312 -13.633 1 98.5 158 CYS A N 1
ATOM 1171 C CA . CYS A 1 158 ? -9.484 -26.641 -14.125 1 98.5 158 CYS A CA 1
ATOM 1172 C C . CYS A 1 158 ? -9.711 -26.938 -15.602 1 98.5 158 CYS A C 1
ATOM 1174 O O . CYS A 1 158 ? -10.555 -26.328 -16.25 1 98.5 158 CYS A O 1
ATOM 1176 N N . GLY A 1 159 ? -8.852 -27.812 -16.156 1 98.5 159 GLY A N 1
ATOM 1177 C CA . GLY A 1 159 ? -8.992 -28.188 -17.562 1 98.5 159 GLY A CA 1
ATOM 1178 C C . GLY A 1 159 ? -8.469 -27.141 -18.516 1 98.5 159 GLY A C 1
ATOM 1179 O O . GLY A 1 159 ? -8.93 -27.047 -19.656 1 98.5 159 GLY A O 1
ATOM 1180 N N . ILE A 1 160 ? -7.609 -26.312 -18.094 1 98.81 160 ILE A N 1
ATOM 1181 C CA . ILE A 1 160 ? -7.074 -25.219 -18.906 1 98.81 160 ILE A CA 1
ATOM 1182 C C . ILE A 1 160 ? -5.621 -25.516 -19.281 1 98.81 160 ILE A C 1
ATOM 1184 O O . ILE A 1 160 ? -4.828 -25.922 -18.422 1 98.81 160 ILE A O 1
ATOM 1188 N N . THR A 1 161 ? -5.25 -25.344 -20.5 1 98.62 161 THR A N 1
ATOM 1189 C CA . THR A 1 161 ? -3.881 -25.562 -20.953 1 98.62 161 THR A CA 1
ATOM 1190 C C . THR A 1 161 ? -3.043 -24.297 -20.734 1 98.62 161 THR A C 1
ATOM 1192 O O . THR A 1 161 ? -3.424 -23.219 -21.172 1 98.62 161 THR A O 1
ATOM 1195 N N . ALA A 1 162 ? -1.929 -24.469 -20.109 1 98.69 162 ALA A N 1
ATOM 1196 C CA . ALA A 1 162 ? -1.003 -23.359 -19.906 1 98.69 162 ALA A CA 1
ATOM 1197 C C . ALA A 1 162 ? -0.096 -23.188 -21.125 1 98.69 162 ALA A C 1
ATOM 1199 O O . ALA A 1 162 ? 0.564 -24.125 -21.562 1 98.69 162 ALA A O 1
ATOM 1200 N N . LEU A 1 163 ? -0.103 -21.969 -21.641 1 98.62 163 LEU A N 1
ATOM 1201 C CA . LEU A 1 163 ? 0.816 -21.578 -22.703 1 98.62 163 LEU A CA 1
ATOM 1202 C C . LEU A 1 163 ? 1.951 -20.719 -22.156 1 98.62 163 LEU A C 1
ATOM 1204 O O . LEU A 1 163 ? 1.711 -19.766 -21.422 1 98.62 163 LEU A O 1
ATOM 1208 N N . GLN A 1 164 ? 3.205 -21.062 -22.484 1 98.31 164 GLN A N 1
ATOM 1209 C CA . GLN A 1 164 ? 4.363 -20.391 -21.922 1 98.31 164 GLN A CA 1
ATOM 1210 C C . GLN A 1 164 ? 5.316 -19.922 -23.016 1 98.31 164 GLN A C 1
ATOM 1212 O O . GLN A 1 164 ? 5.34 -20.484 -24.109 1 98.31 164 GLN A O 1
ATOM 1217 N N . PRO A 1 165 ? 6.09 -18.875 -22.719 1 98.44 165 PRO A N 1
ATOM 1218 C CA . PRO A 1 165 ? 7.137 -18.484 -23.672 1 98.44 165 PRO A CA 1
ATOM 1219 C C . PRO A 1 165 ? 8.258 -19.516 -23.766 1 98.44 165 PRO A C 1
ATOM 1221 O O . PRO A 1 165 ? 8.391 -20.375 -22.891 1 98.44 165 PRO A O 1
ATOM 1224 N N . ASP A 1 166 ? 9.062 -19.406 -24.844 1 97.38 166 ASP A N 1
ATOM 1225 C CA . ASP A 1 166 ? 10.266 -20.219 -24.953 1 97.38 166 ASP A CA 1
ATOM 1226 C C . ASP A 1 166 ? 11.391 -19.672 -24.078 1 97.38 166 ASP A C 1
ATOM 1228 O O . ASP A 1 166 ? 11.18 -18.719 -23.328 1 97.38 166 ASP A O 1
ATOM 1232 N N . ALA A 1 167 ? 12.531 -20.297 -24.109 1 97.44 167 ALA A N 1
ATOM 1233 C CA . ALA A 1 167 ? 13.648 -19.953 -23.234 1 97.44 167 ALA A CA 1
ATOM 1234 C C . ALA A 1 167 ? 14.062 -18.5 -23.406 1 97.44 167 ALA A C 1
ATOM 1236 O O . ALA A 1 167 ? 14.375 -17.812 -22.438 1 97.44 167 ALA A O 1
ATOM 1237 N N . GLN A 1 168 ? 14.062 -18.047 -24.625 1 97.69 168 GLN A N 1
ATOM 1238 C CA . GLN A 1 168 ? 14.438 -16.672 -24.906 1 97.69 168 GLN A CA 1
ATOM 1239 C C . GLN A 1 168 ? 13.406 -15.695 -24.328 1 97.69 168 GLN A C 1
ATOM 1241 O O . GLN A 1 168 ? 13.766 -14.656 -23.781 1 97.69 168 GLN A O 1
ATOM 1246 N N . GLY A 1 169 ? 12.148 -16.031 -24.531 1 98.25 169 GLY A N 1
ATOM 1247 C CA . GLY A 1 169 ? 11.086 -15.219 -23.969 1 98.25 169 GLY A CA 1
ATOM 1248 C C . GLY A 1 169 ? 11.141 -15.148 -22.453 1 98.25 169 GLY A C 1
ATOM 1249 O O . GLY A 1 169 ? 10.938 -14.086 -21.859 1 98.25 169 GLY A O 1
ATOM 1250 N N . ARG A 1 170 ? 11.438 -16.266 -21.844 1 98.25 170 ARG A N 1
ATOM 1251 C CA . ARG A 1 170 ? 11.531 -16.297 -20.391 1 98.25 170 ARG A CA 1
ATOM 1252 C C . ARG A 1 170 ? 12.672 -15.422 -19.891 1 98.25 170 ARG A C 1
ATOM 1254 O O . ARG A 1 170 ? 12.523 -14.695 -18.906 1 98.25 170 ARG A O 1
ATOM 1261 N N . ALA A 1 171 ? 13.789 -15.469 -20.594 1 98.06 171 ALA A N 1
ATOM 1262 C CA . ALA A 1 171 ? 14.922 -14.617 -20.234 1 98.06 171 ALA A CA 1
ATOM 1263 C C . ALA A 1 171 ? 14.562 -13.141 -20.359 1 98.06 171 ALA A C 1
ATOM 1265 O O . ALA A 1 171 ? 14.977 -12.328 -19.531 1 98.06 171 ALA A O 1
ATOM 1266 N N . ARG A 1 172 ? 13.828 -12.875 -21.406 1 98.44 172 ARG A N 1
ATOM 1267 C CA . ARG A 1 172 ? 13.406 -11.492 -21.641 1 98.44 172 ARG A CA 1
ATOM 1268 C C . ARG A 1 172 ? 12.438 -11.031 -20.562 1 98.44 172 ARG A C 1
ATOM 1270 O O . ARG A 1 172 ? 12.484 -9.875 -20.125 1 98.44 172 ARG A O 1
ATOM 1277 N N . LEU A 1 173 ? 11.539 -11.914 -20.125 1 98.31 173 LEU A N 1
ATOM 1278 C CA . LEU A 1 173 ? 10.633 -11.609 -19.016 1 98.31 173 LEU A CA 1
ATOM 1279 C C . LEU A 1 173 ? 11.414 -11.289 -17.75 1 98.31 173 LEU A C 1
ATOM 1281 O O . LEU A 1 173 ? 11.102 -10.328 -17.047 1 98.31 173 LEU A O 1
ATOM 1285 N N . MET A 1 174 ? 12.445 -12.109 -17.469 1 98 174 MET A N 1
ATOM 1286 C CA . MET A 1 174 ? 13.281 -11.883 -16.297 1 98 174 MET A CA 1
ATOM 1287 C C . MET A 1 174 ? 13.938 -10.508 -16.344 1 98 174 MET A C 1
ATOM 1289 O O . MET A 1 174 ? 14.008 -9.805 -15.344 1 98 174 MET A O 1
ATOM 1293 N N . GLN A 1 175 ? 14.375 -10.125 -17.531 1 98.25 175 GLN A N 1
ATOM 1294 C CA . GLN A 1 175 ? 14.961 -8.797 -17.688 1 98.25 175 GLN A CA 1
ATOM 1295 C C . GLN A 1 175 ? 13.961 -7.703 -17.328 1 98.25 175 GLN A C 1
ATOM 1297 O O . GLN A 1 175 ? 14.297 -6.754 -16.625 1 98.25 175 GLN A O 1
ATOM 1302 N N . GLY A 1 176 ? 12.719 -7.805 -17.844 1 98.19 176 GLY A N 1
ATOM 1303 C CA . GLY A 1 176 ? 11.68 -6.836 -17.531 1 98.19 176 GLY A CA 1
ATOM 1304 C C . GLY A 1 176 ? 11.359 -6.762 -16.047 1 98.19 176 GLY A C 1
ATOM 1305 O O . GLY A 1 176 ? 11.117 -5.68 -15.508 1 98.19 176 GLY A O 1
ATOM 1306 N N . ILE A 1 177 ? 11.383 -7.898 -15.367 1 97.19 177 ILE A N 1
ATOM 1307 C CA . ILE A 1 177 ? 11.023 -7.977 -13.953 1 97.19 177 ILE A CA 1
ATOM 1308 C C . ILE A 1 177 ? 12.164 -7.418 -13.102 1 97.19 177 ILE A C 1
ATOM 1310 O O . ILE A 1 177 ? 11.961 -6.504 -12.305 1 97.19 177 ILE A O 1
ATOM 1314 N N . TYR A 1 178 ? 13.391 -7.883 -13.336 1 95.12 178 TYR A N 1
ATOM 1315 C CA . TYR A 1 178 ? 14.492 -7.645 -12.406 1 95.12 178 TYR A CA 1
ATOM 1316 C C . TYR A 1 178 ? 15.211 -6.348 -12.75 1 95.12 178 TYR A C 1
ATOM 1318 O O . TYR A 1 178 ? 15.586 -5.586 -11.852 1 95.12 178 TYR A O 1
ATOM 1326 N N . ASP A 1 179 ? 15.398 -6.105 -14.039 1 95.31 179 ASP A N 1
ATOM 1327 C CA . ASP A 1 179 ? 16.109 -4.902 -14.453 1 95.31 179 ASP A CA 1
ATOM 1328 C C . ASP A 1 179 ? 15.141 -3.758 -14.742 1 95.31 179 ASP A C 1
ATOM 1330 O O . ASP A 1 179 ? 15.547 -2.598 -14.82 1 95.31 179 ASP A O 1
ATOM 1334 N N . GLY A 1 180 ? 13.922 -4.098 -14.922 1 95.94 180 GLY A N 1
ATOM 1335 C CA . GLY A 1 180 ? 12.891 -3.105 -15.188 1 95.94 180 GLY A CA 1
ATOM 1336 C C . GLY A 1 180 ? 12.156 -2.658 -13.938 1 95.94 180 GLY A C 1
ATOM 1337 O O . GLY A 1 180 ? 12.586 -1.719 -13.266 1 95.94 180 GLY A O 1
ATOM 1338 N N . VAL A 1 181 ? 11.109 -3.441 -13.547 1 95.44 181 VAL A N 1
ATOM 1339 C CA . VAL A 1 181 ? 10.18 -3.041 -12.5 1 95.44 181 VAL A CA 1
ATOM 1340 C C . VAL A 1 181 ? 10.922 -2.906 -11.172 1 95.44 181 VAL A C 1
ATOM 1342 O O . VAL A 1 181 ? 10.797 -1.894 -10.484 1 95.44 181 VAL A O 1
ATOM 1345 N N . LYS A 1 182 ? 11.719 -3.887 -10.82 1 93 182 LYS A N 1
ATOM 1346 C CA . LYS A 1 182 ? 12.352 -3.904 -9.508 1 93 182 LYS A CA 1
ATOM 1347 C C . LYS A 1 182 ? 13.422 -2.818 -9.391 1 93 182 LYS A C 1
ATOM 1349 O O . LYS A 1 182 ? 13.875 -2.496 -8.289 1 93 182 LYS A O 1
ATOM 1354 N N . GLN A 1 183 ? 13.758 -2.225 -10.609 1 90.31 183 GLN A N 1
ATOM 1355 C CA . GLN A 1 183 ? 14.719 -1.126 -10.617 1 90.31 183 GLN A CA 1
ATOM 1356 C C . GLN A 1 183 ? 14.031 0.204 -10.914 1 90.31 183 GLN A C 1
ATOM 1358 O O . GLN A 1 183 ? 14.695 1.232 -11.062 1 90.31 183 GLN A O 1
ATOM 1363 N N . GLY A 1 184 ? 12.75 0.151 -11.109 1 88.56 184 GLY A N 1
ATOM 1364 C CA . GLY A 1 184 ? 11.984 1.366 -11.344 1 88.56 184 GLY A CA 1
ATOM 1365 C C . GLY A 1 184 ? 11.992 1.799 -12.805 1 88.56 184 GLY A C 1
ATOM 1366 O O . GLY A 1 184 ? 11.555 2.908 -13.125 1 88.56 184 GLY A O 1
ATOM 1367 N N . ASP A 1 185 ? 12.531 1.023 -13.68 1 93.44 185 ASP A N 1
ATOM 1368 C CA . ASP A 1 185 ? 12.523 1.321 -15.109 1 93.44 185 ASP A CA 1
ATOM 1369 C C . ASP A 1 185 ? 11.297 0.704 -15.789 1 93.44 185 ASP A C 1
ATOM 1371 O O . ASP A 1 185 ? 11.406 -0.346 -16.438 1 93.44 185 ASP A O 1
ATOM 1375 N N . MET A 1 186 ? 10.234 1.357 -15.742 1 95.12 186 MET A N 1
ATOM 1376 C CA . MET A 1 186 ? 8.945 0.847 -16.203 1 95.12 186 MET A CA 1
ATOM 1377 C C . MET A 1 186 ? 8.906 0.759 -17.734 1 95.12 186 MET A C 1
ATOM 1379 O O . MET A 1 186 ? 8.25 -0.117 -18.297 1 95.12 186 MET A O 1
ATOM 1383 N N . ASP A 1 187 ? 9.656 1.617 -18.359 1 97.06 187 ASP A N 1
ATOM 1384 C CA . ASP A 1 187 ? 9.703 1.588 -19.828 1 97.06 187 ASP A CA 1
ATOM 1385 C C . ASP A 1 187 ? 10.383 0.315 -20.328 1 97.06 187 ASP A C 1
ATOM 1387 O O . ASP A 1 187 ? 9.883 -0.342 -21.234 1 97.06 187 ASP A O 1
ATOM 1391 N N . LEU A 1 188 ? 11.492 0.067 -19.703 1 97.81 188 LEU A N 1
ATOM 1392 C CA . LEU A 1 188 ? 12.18 -1.175 -20.047 1 97.81 188 LEU A CA 1
ATOM 1393 C C . LEU A 1 188 ? 11.281 -2.379 -19.781 1 97.81 188 LEU A C 1
ATOM 1395 O O . LEU A 1 188 ? 11.195 -3.289 -20.609 1 97.81 188 LEU A O 1
ATOM 1399 N N . ALA A 1 189 ? 10.617 -2.373 -18.688 1 98.44 189 ALA A N 1
ATOM 1400 C CA . ALA A 1 189 ? 9.742 -3.477 -18.297 1 98.44 189 ALA A CA 1
ATOM 1401 C C . ALA A 1 189 ? 8.625 -3.674 -19.328 1 98.44 189 ALA A C 1
ATOM 1403 O O . ALA A 1 189 ? 8.414 -4.785 -19.812 1 98.44 189 ALA A O 1
ATOM 1404 N N . ALA A 1 190 ? 7.965 -2.598 -19.656 1 98.56 190 ALA A N 1
ATOM 1405 C CA . ALA A 1 190 ? 6.852 -2.656 -20.609 1 98.56 190 ALA A CA 1
ATOM 1406 C C . ALA A 1 190 ? 7.312 -3.189 -21.953 1 98.56 190 ALA A C 1
ATOM 1408 O O . ALA A 1 190 ? 6.617 -3.99 -22.594 1 98.56 190 ALA A O 1
ATOM 1409 N N . ARG A 1 191 ? 8.484 -2.75 -22.359 1 98.5 191 ARG A N 1
ATOM 1410 C CA . ARG A 1 191 ? 9.039 -3.213 -23.625 1 98.5 191 ARG A CA 1
ATOM 1411 C C . ARG A 1 191 ? 9.32 -4.711 -23.578 1 98.5 191 ARG A C 1
ATOM 1413 O O . ARG A 1 191 ? 8.914 -5.445 -24.484 1 98.5 191 ARG A O 1
ATOM 1420 N N . CYS A 1 192 ? 9.984 -5.145 -22.547 1 98.81 192 CYS A N 1
ATOM 1421 C CA . CYS A 1 192 ? 10.328 -6.555 -22.406 1 98.81 192 CYS A CA 1
ATOM 1422 C C . CYS A 1 192 ? 9.078 -7.422 -22.391 1 98.81 192 CYS A C 1
ATOM 1424 O O . CYS A 1 192 ? 8.984 -8.398 -23.141 1 98.81 192 CYS A O 1
ATOM 1426 N N . PHE A 1 193 ? 8.117 -7.023 -21.609 1 98.81 193 PHE A N 1
ATOM 1427 C CA . PHE A 1 193 ? 6.906 -7.82 -21.453 1 98.81 193 PHE A CA 1
ATOM 1428 C C . PHE A 1 193 ? 6.129 -7.875 -22.766 1 98.81 193 PHE A C 1
ATOM 1430 O O . PHE A 1 193 ? 5.633 -8.938 -23.156 1 98.81 193 PHE A O 1
ATOM 1437 N N . GLY A 1 194 ? 6.055 -6.73 -23.422 1 98.69 194 GLY A N 1
ATOM 1438 C CA . GLY A 1 194 ? 5.367 -6.684 -24.703 1 98.69 194 GLY A CA 1
ATOM 1439 C C . GLY A 1 194 ? 6.02 -7.547 -25.766 1 98.69 194 GLY A C 1
ATOM 1440 O O . GLY A 1 194 ? 5.332 -8.258 -26.516 1 98.69 194 GLY A O 1
ATOM 1441 N N . GLU A 1 195 ? 7.324 -7.496 -25.812 1 98.62 195 GLU A N 1
ATOM 1442 C CA . GLU A 1 195 ? 8.086 -8.258 -26.797 1 98.62 195 GLU A CA 1
ATOM 1443 C C . GLU A 1 195 ? 7.875 -9.766 -26.609 1 98.62 195 GLU A C 1
ATOM 1445 O O . GLU A 1 195 ? 7.906 -10.523 -27.578 1 98.62 195 GLU A O 1
ATOM 1450 N N . VAL A 1 196 ? 7.664 -10.156 -25.391 1 98.75 196 VAL A N 1
ATOM 1451 C CA . VAL A 1 196 ? 7.449 -11.57 -25.109 1 98.75 196 VAL A CA 1
ATOM 1452 C C . VAL A 1 196 ? 6.004 -11.953 -25.438 1 98.75 196 VAL A C 1
ATOM 1454 O O . VAL A 1 196 ? 5.746 -13.031 -25.969 1 98.75 196 VAL A O 1
ATOM 1457 N N . LEU A 1 197 ? 5.066 -11.094 -25.156 1 98.62 197 LEU A N 1
ATOM 1458 C CA . LEU A 1 197 ? 3.639 -11.375 -25.281 1 98.62 197 LEU A CA 1
ATOM 1459 C C . LEU A 1 197 ? 3.213 -11.422 -26.734 1 98.62 197 LEU A C 1
ATOM 1461 O O . LEU A 1 197 ? 2.43 -12.289 -27.141 1 98.62 197 LEU A O 1
ATOM 1465 N N . ALA A 1 198 ? 3.738 -10.547 -27.562 1 97.75 198 ALA A N 1
ATOM 1466 C CA . ALA A 1 198 ? 3.254 -10.32 -28.922 1 97.75 198 ALA A CA 1
ATOM 1467 C C . ALA A 1 198 ? 3.326 -11.602 -29.75 1 97.75 198 ALA A C 1
ATOM 1469 O O . ALA A 1 198 ? 2.334 -12.016 -30.359 1 97.75 198 ALA A O 1
ATOM 1470 N N . PRO A 1 199 ? 4.445 -12.273 -29.797 1 97.5 199 PRO A N 1
ATOM 1471 C CA . PRO A 1 199 ? 4.504 -13.492 -30.609 1 97.5 199 PRO A CA 1
ATOM 1472 C C . PRO A 1 199 ? 3.586 -14.594 -30.078 1 97.5 199 PRO A C 1
ATOM 1474 O O . PRO A 1 199 ? 3.086 -15.406 -30.859 1 97.5 199 PRO A O 1
ATOM 1477 N N . LEU A 1 200 ? 3.328 -14.664 -28.766 1 98.12 200 LEU A N 1
ATOM 1478 C CA . LEU A 1 200 ? 2.424 -15.656 -28.188 1 98.12 200 LEU A CA 1
ATOM 1479 C C . LEU A 1 200 ? 0.989 -15.406 -28.641 1 98.12 200 LEU A C 1
ATOM 1481 O O . LEU A 1 200 ? 0.269 -16.344 -28.984 1 98.12 200 LEU A O 1
ATOM 1485 N N . LEU A 1 201 ? 0.615 -14.141 -28.656 1 97.5 201 LEU A N 1
ATOM 1486 C CA . LEU A 1 201 ? -0.729 -13.789 -29.094 1 97.5 201 LEU A CA 1
ATOM 1487 C C . LEU A 1 201 ? -0.896 -14.055 -30.594 1 97.5 201 LEU A C 1
ATOM 1489 O O . LEU A 1 201 ? -1.977 -14.445 -31.047 1 97.5 201 LEU A O 1
ATOM 1493 N N . GLN A 1 202 ? 0.13 -13.789 -31.312 1 96.81 202 GLN A N 1
ATOM 1494 C CA . GLN A 1 202 ? 0.096 -14.07 -32.75 1 96.81 202 GLN A CA 1
ATOM 1495 C C . GLN A 1 202 ? -0.093 -15.562 -33 1 96.81 202 GLN A C 1
ATOM 1497 O O . GLN A 1 202 ? -0.832 -15.945 -33.906 1 96.81 202 GLN A O 1
ATOM 1502 N N . ARG A 1 203 ? 0.495 -16.359 -32.25 1 97.38 203 ARG A N 1
ATOM 1503 C CA . ARG A 1 203 ? 0.507 -17.812 -32.438 1 97.38 203 ARG A CA 1
ATOM 1504 C C . ARG A 1 203 ? -0.78 -18.438 -31.922 1 97.38 203 ARG A C 1
ATOM 1506 O O . ARG A 1 203 ? -1.315 -19.375 -32.531 1 97.38 203 ARG A O 1
ATOM 1513 N N . HIS A 1 204 ? -1.3 -17.969 -30.75 1 96.94 204 HIS A N 1
ATOM 1514 C CA . HIS A 1 204 ? -2.346 -18.703 -30.047 1 96.94 204 HIS A CA 1
ATOM 1515 C C . HIS A 1 204 ? -3.674 -17.953 -30.094 1 96.94 204 HIS A C 1
ATOM 1517 O O . HIS A 1 204 ? -4.707 -18.5 -29.688 1 96.94 204 HIS A O 1
ATOM 1523 N N . GLY A 1 205 ? -3.656 -16.656 -30.594 1 93.62 205 GLY A N 1
ATOM 1524 C CA . GLY A 1 205 ? -4.875 -15.875 -30.672 1 93.62 205 GLY A CA 1
ATOM 1525 C C . GLY A 1 205 ? -5.211 -15.156 -29.375 1 93.62 205 GLY A C 1
ATOM 1526 O O . GLY A 1 205 ? -4.336 -14.953 -28.531 1 93.62 205 GLY A O 1
ATOM 1527 N N . ASP A 1 206 ? -6.543 -14.758 -29.297 1 93.31 206 ASP A N 1
ATOM 1528 C CA . ASP A 1 206 ? -7 -13.922 -28.188 1 93.31 206 ASP A CA 1
ATOM 1529 C C . ASP A 1 206 ? -7.398 -14.766 -26.984 1 93.31 206 ASP A C 1
ATOM 1531 O O . ASP A 1 206 ? -8.578 -14.867 -26.641 1 93.31 206 ASP A O 1
ATOM 1535 N N . VAL A 1 207 ? -6.402 -15.359 -26.406 1 97.81 207 VAL A N 1
ATOM 1536 C CA . VAL A 1 207 ? -6.598 -16.125 -25.172 1 97.81 207 VAL A CA 1
ATOM 1537 C C . VAL A 1 207 ? -6.227 -15.266 -23.969 1 97.81 207 VAL A C 1
ATOM 1539 O O . VAL A 1 207 ? -5.504 -14.273 -24.094 1 97.81 207 VAL A O 1
ATOM 1542 N N . PRO A 1 208 ? -6.762 -15.586 -22.781 1 98.75 208 PRO A N 1
ATOM 1543 C CA . PRO A 1 208 ? -6.375 -14.82 -21.578 1 98.75 208 PRO A CA 1
ATOM 1544 C C . PRO A 1 208 ? -4.875 -14.883 -21.312 1 98.75 208 PRO A C 1
ATOM 1546 O O . PRO A 1 208 ? -4.242 -15.914 -21.547 1 98.75 208 PRO A O 1
ATOM 1549 N N . VAL A 1 209 ? -4.344 -13.781 -20.828 1 98.88 209 VAL A N 1
ATOM 1550 C CA . VAL A 1 209 ? -2.934 -13.648 -20.469 1 98.88 209 VAL A CA 1
ATOM 1551 C C . VAL A 1 209 ? -2.787 -13.445 -18.969 1 98.88 209 VAL A C 1
ATOM 1553 O O . VAL A 1 209 ? -3.057 -12.359 -18.453 1 98.88 209 VAL A O 1
ATOM 1556 N N . ILE A 1 210 ? -2.318 -14.516 -18.297 1 98.88 210 ILE A N 1
ATOM 1557 C CA . ILE A 1 210 ? -2.076 -14.438 -16.859 1 98.88 210 ILE A CA 1
ATOM 1558 C C . ILE A 1 210 ? -0.781 -13.672 -16.594 1 98.88 210 ILE A C 1
ATOM 1560 O O . ILE A 1 210 ? 0.298 -14.109 -17.016 1 98.88 210 ILE A O 1
ATOM 1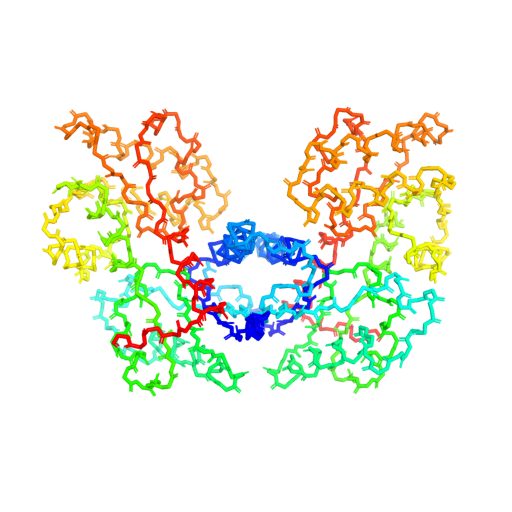564 N N . MET A 1 211 ? -0.914 -12.562 -15.969 1 98.88 211 MET A N 1
ATOM 1565 C CA . MET A 1 211 ? 0.262 -11.844 -15.477 1 98.88 211 MET A CA 1
ATOM 1566 C C . MET A 1 211 ? 0.75 -12.438 -14.164 1 98.88 211 MET A C 1
ATOM 1568 O O . MET A 1 211 ? 0.509 -11.875 -13.094 1 98.88 211 MET A O 1
ATOM 1572 N N . GLY A 1 212 ? 1.488 -13.539 -14.289 1 98.69 212 GLY A N 1
ATOM 1573 C CA . GLY A 1 212 ? 1.779 -14.453 -13.195 1 98.69 212 GLY A CA 1
ATOM 1574 C C . GLY A 1 212 ? 2.996 -14.047 -12.383 1 98.69 212 GLY A C 1
ATOM 1575 O O . GLY A 1 212 ? 3.68 -14.898 -11.812 1 98.69 212 GLY A O 1
ATOM 1576 N N . CYS A 1 213 ? 3.363 -12.859 -12.414 1 98.31 213 CYS A N 1
ATOM 1577 C CA . CYS A 1 213 ? 4.301 -12.164 -11.539 1 98.31 213 CYS A CA 1
ATOM 1578 C C . CYS A 1 213 ? 3.766 -10.797 -11.133 1 98.31 213 CYS A C 1
ATOM 1580 O O . CYS A 1 213 ? 3.314 -10.031 -11.984 1 98.31 213 CYS A O 1
ATOM 1582 N N . THR A 1 214 ? 3.883 -10.508 -9.852 1 96.38 214 THR A N 1
ATOM 1583 C CA . THR A 1 214 ? 3.225 -9.328 -9.312 1 96.38 214 THR A CA 1
ATOM 1584 C C . THR A 1 214 ? 3.859 -8.055 -9.867 1 96.38 214 THR A C 1
ATOM 1586 O O . THR A 1 214 ? 3.264 -6.977 -9.797 1 96.38 214 THR A O 1
ATOM 1589 N N . GLU A 1 215 ? 5 -8.125 -10.539 1 97.25 215 GLU A N 1
ATOM 1590 C CA . GLU A 1 215 ? 5.656 -6.992 -11.188 1 97.25 215 GLU A CA 1
ATOM 1591 C C . GLU A 1 215 ? 5.066 -6.734 -12.57 1 97.25 215 GLU A C 1
ATOM 1593 O O . GLU A 1 215 ? 5.047 -5.594 -13.039 1 97.25 215 GLU A O 1
ATOM 1598 N N . ILE A 1 216 ? 4.566 -7.727 -13.203 1 98.69 216 ILE A N 1
ATOM 1599 C CA . ILE A 1 216 ? 4.203 -7.664 -14.617 1 98.69 216 ILE A CA 1
ATOM 1600 C C . ILE A 1 216 ? 3.018 -6.719 -14.797 1 98.69 216 ILE A C 1
ATOM 1602 O O . ILE A 1 216 ? 3.031 -5.863 -15.688 1 98.69 216 ILE A O 1
ATOM 1606 N N . PRO A 1 217 ? 1.981 -6.785 -13.953 1 98.56 217 PRO A N 1
ATOM 1607 C CA . PRO A 1 217 ? 0.854 -5.871 -14.148 1 98.56 217 PRO A CA 1
ATOM 1608 C C . PRO A 1 217 ? 1.25 -4.406 -13.977 1 98.56 217 PRO A C 1
ATOM 1610 O O . PRO A 1 217 ? 0.522 -3.512 -14.414 1 98.56 217 PRO A O 1
ATOM 1613 N N . LEU A 1 218 ? 2.355 -4.148 -13.32 1 97.19 218 LEU A N 1
ATOM 1614 C CA . LEU A 1 218 ? 2.766 -2.773 -13.055 1 97.19 218 LEU A CA 1
ATOM 1615 C C . LEU A 1 218 ? 3.252 -2.096 -14.328 1 97.19 218 LEU A C 1
ATOM 1617 O O . LEU A 1 218 ? 3.32 -0.867 -14.398 1 97.19 218 LEU A O 1
ATOM 1621 N N . ALA A 1 219 ? 3.586 -2.92 -15.422 1 98.12 219 ALA A N 1
ATOM 1622 C CA . ALA A 1 219 ? 4.195 -2.299 -16.594 1 98.12 219 ALA A CA 1
ATOM 1623 C C . ALA A 1 219 ? 3.52 -2.77 -17.875 1 98.12 219 ALA A C 1
ATOM 1625 O O . ALA A 1 219 ? 3.35 -1.991 -18.812 1 98.12 219 ALA A O 1
ATOM 1626 N N . LEU A 1 220 ? 3.051 -3.988 -17.906 1 98.56 220 LEU A N 1
ATOM 1627 C CA . LEU A 1 220 ? 2.615 -4.609 -19.141 1 98.56 220 LEU A CA 1
ATOM 1628 C C . LEU A 1 220 ? 1.424 -3.861 -19.734 1 98.56 220 LEU A C 1
ATOM 1630 O O . LEU A 1 220 ? 1.373 -3.619 -20.953 1 98.56 220 LEU A O 1
ATOM 1634 N N . PRO A 1 221 ? 0.454 -3.447 -18.922 1 97.81 221 PRO A N 1
ATOM 1635 C CA . PRO A 1 221 ? -0.712 -2.77 -19.5 1 97.81 221 PRO A CA 1
ATOM 1636 C C . PRO A 1 221 ? -0.34 -1.505 -20.266 1 97.81 221 PRO A C 1
ATOM 1638 O O . PRO A 1 221 ? -1.115 -1.038 -21.109 1 97.81 221 PRO A O 1
ATOM 1641 N N . GLN A 1 222 ? 0.816 -1.002 -19.984 1 96.12 222 GLN A N 1
ATOM 1642 C CA . GLN A 1 222 ? 1.247 0.229 -20.641 1 96.12 222 GLN A CA 1
ATOM 1643 C C . GLN A 1 222 ? 1.946 -0.068 -21.953 1 96.12 222 GLN A C 1
ATOM 1645 O O . GLN A 1 222 ? 2.242 0.848 -22.734 1 96.12 222 GLN A O 1
ATOM 1650 N N . SER A 1 223 ? 2.232 -1.298 -22.219 1 97.62 223 SER A N 1
ATOM 1651 C CA . SER A 1 223 ? 2.885 -1.667 -23.469 1 97.62 223 SER A CA 1
ATOM 1652 C C . SER A 1 223 ? 1.918 -1.57 -24.641 1 97.62 223 SER A C 1
ATOM 1654 O O . SER A 1 223 ? 0.826 -2.141 -24.609 1 97.62 223 SER A O 1
ATOM 1656 N N . PRO A 1 224 ? 2.324 -0.947 -25.719 1 97 224 PRO A N 1
ATOM 1657 C CA . PRO A 1 224 ? 1.468 -0.917 -26.906 1 97 224 PRO A CA 1
ATOM 1658 C C . PRO A 1 224 ? 1.183 -2.311 -27.469 1 97 224 PRO A C 1
ATOM 1660 O O . PRO A 1 224 ? 0.127 -2.535 -28.062 1 97 224 PRO A O 1
ATOM 1663 N N . LEU A 1 225 ? 2.043 -3.234 -27.219 1 96.44 225 LEU A N 1
ATOM 1664 C CA . LEU A 1 225 ? 1.919 -4.586 -27.766 1 96.44 225 LEU A CA 1
ATOM 1665 C C . LEU A 1 225 ? 0.904 -5.395 -26.953 1 96.44 225 LEU A C 1
ATOM 1667 O O . LEU A 1 225 ? 0.503 -6.484 -27.375 1 96.44 225 LEU A O 1
ATOM 1671 N N . ALA A 1 226 ? 0.509 -4.852 -25.828 1 97.12 226 ALA A N 1
ATOM 1672 C CA . ALA A 1 226 ? -0.464 -5.543 -24.984 1 97.12 226 ALA A CA 1
ATOM 1673 C C . ALA A 1 226 ? -1.872 -5.004 -25.219 1 97.12 226 ALA A C 1
ATOM 1675 O O . ALA A 1 226 ? -2.84 -5.508 -24.641 1 97.12 226 ALA A O 1
ATOM 1676 N N . ARG A 1 227 ? -2.002 -3.939 -26.047 1 94.69 227 ARG A N 1
ATOM 1677 C CA . ARG A 1 227 ? -3.293 -3.299 -26.281 1 94.69 227 ARG A CA 1
ATOM 1678 C C . ARG A 1 227 ? -4.312 -4.301 -26.812 1 94.69 227 ARG A C 1
ATOM 1680 O O . ARG A 1 227 ? -4.039 -5.023 -27.781 1 94.69 227 ARG A O 1
ATOM 1687 N N . GLY A 1 228 ? -5.434 -4.387 -26.141 1 94.69 228 GLY A N 1
ATOM 1688 C CA . GLY A 1 228 ? -6.508 -5.258 -26.578 1 94.69 228 GLY A CA 1
ATOM 1689 C C . GLY A 1 228 ? -6.398 -6.668 -26.031 1 94.69 228 GLY A C 1
ATOM 1690 O O . GLY A 1 228 ? -7.336 -7.461 -26.141 1 94.69 228 GLY A O 1
ATOM 1691 N N . ALA A 1 229 ? -5.242 -7.055 -25.484 1 97.44 229 ALA A N 1
ATOM 1692 C CA . ALA A 1 229 ? -5.062 -8.391 -24.922 1 97.44 229 ALA A CA 1
ATOM 1693 C C . ALA A 1 229 ? -5.938 -8.586 -23.688 1 97.44 229 ALA A C 1
ATOM 1695 O O . ALA A 1 229 ? -6.188 -7.641 -22.953 1 97.44 229 ALA A O 1
ATOM 1696 N N . GLY A 1 230 ? -6.492 -9.766 -23.516 1 98.06 230 GLY A N 1
ATOM 1697 C CA . GLY A 1 230 ? -7.234 -10.117 -22.312 1 98.06 230 GLY A CA 1
ATOM 1698 C C . GLY A 1 230 ? -6.336 -10.375 -21.125 1 98.06 230 GLY A C 1
ATOM 1699 O O . GLY A 1 230 ? -6.098 -11.531 -20.75 1 98.06 230 GLY A O 1
ATOM 1700 N N . LEU A 1 231 ? -5.891 -9.352 -20.469 1 98.69 231 LEU A N 1
ATOM 1701 C CA . LEU A 1 231 ? -4.953 -9.445 -19.359 1 98.69 231 LEU A CA 1
ATOM 1702 C C . LEU A 1 231 ? -5.672 -9.852 -18.078 1 98.69 231 LEU A C 1
ATOM 1704 O O . LEU A 1 231 ? -6.738 -9.312 -17.766 1 98.69 231 LEU A O 1
ATOM 1708 N N . VAL A 1 232 ? -5.129 -10.828 -17.391 1 98.75 232 VAL A N 1
ATOM 1709 C CA . VAL A 1 232 ? -5.641 -11.32 -16.109 1 98.75 232 VAL A CA 1
ATOM 1710 C C . VAL A 1 232 ? -4.613 -11.062 -15.016 1 98.75 232 VAL A C 1
ATOM 1712 O O . VAL A 1 232 ? -3.471 -11.516 -15.102 1 98.75 232 VAL A O 1
ATOM 1715 N N . ASP A 1 233 ? -5.012 -10.359 -14.031 1 98.81 233 ASP A N 1
ATOM 1716 C CA . ASP A 1 233 ? -4.141 -10.055 -12.898 1 98.81 233 ASP A CA 1
ATOM 1717 C C . ASP A 1 233 ? -4.469 -10.953 -11.703 1 98.81 233 ASP A C 1
ATOM 1719 O O . ASP A 1 233 ? -5.418 -10.68 -10.961 1 98.81 233 ASP A O 1
ATOM 1723 N N . PRO A 1 234 ? -3.662 -11.953 -11.508 1 98.81 234 PRO A N 1
ATOM 1724 C CA . PRO A 1 234 ? -3.928 -12.828 -10.359 1 98.81 234 PRO A CA 1
ATOM 1725 C C . PRO A 1 234 ? -3.951 -12.078 -9.031 1 98.81 234 PRO A C 1
ATOM 1727 O O . PRO A 1 234 ? -4.684 -12.469 -8.117 1 98.81 234 PRO A O 1
ATOM 1730 N N . ALA A 1 235 ? -3.186 -11 -8.891 1 98.75 235 ALA A N 1
ATOM 1731 C CA . ALA A 1 235 ? -3.184 -10.219 -7.656 1 98.75 235 ALA A CA 1
ATOM 1732 C C . ALA A 1 235 ? -4.551 -9.594 -7.406 1 98.75 235 ALA A C 1
ATOM 1734 O O . ALA A 1 235 ? -5.016 -9.539 -6.266 1 98.75 235 ALA A O 1
ATOM 1735 N N . TRP A 1 236 ? -5.156 -9.078 -8.469 1 98.69 236 TRP A N 1
ATOM 1736 C CA . TRP A 1 236 ? -6.504 -8.531 -8.336 1 98.69 236 TRP A CA 1
ATOM 1737 C C . TRP A 1 236 ? -7.488 -9.602 -7.895 1 98.69 236 TRP A C 1
ATOM 1739 O O . TRP A 1 236 ? -8.289 -9.383 -6.984 1 98.69 236 TRP A O 1
ATOM 1749 N N . ILE A 1 237 ? -7.395 -10.781 -8.516 1 98.81 237 ILE A N 1
ATOM 1750 C CA . ILE A 1 237 ? -8.273 -11.898 -8.188 1 98.81 237 ILE A CA 1
ATOM 1751 C C . ILE A 1 237 ? -8.062 -12.32 -6.742 1 98.81 237 ILE A C 1
ATOM 1753 O O . ILE A 1 237 ? -9.023 -12.562 -6.008 1 98.81 237 ILE A O 1
ATOM 1757 N N . LEU A 1 238 ? -6.805 -12.406 -6.324 1 98.81 238 LEU A N 1
ATOM 1758 C CA . LEU A 1 238 ? -6.469 -12.773 -4.953 1 98.81 238 LEU A CA 1
ATOM 1759 C C . LEU A 1 238 ? -6.977 -11.727 -3.969 1 98.81 238 LEU A C 1
ATOM 1761 O O . LEU A 1 238 ? -7.465 -12.07 -2.891 1 98.81 238 LEU A O 1
ATOM 1765 N N . ALA A 1 239 ? -6.832 -10.422 -4.297 1 98.81 239 ALA A N 1
ATOM 1766 C CA . ALA A 1 239 ? -7.332 -9.328 -3.463 1 98.81 239 ALA A CA 1
ATOM 1767 C C . ALA A 1 239 ? -8.844 -9.438 -3.26 1 98.81 239 ALA A C 1
ATOM 1769 O O . ALA A 1 239 ? -9.344 -9.211 -2.16 1 98.81 239 ALA A O 1
ATOM 1770 N N . GLN A 1 240 ? -9.547 -9.766 -4.32 1 98.38 240 GLN A N 1
ATOM 1771 C CA . GLN A 1 240 ? -10.992 -9.961 -4.223 1 98.38 240 GLN A CA 1
ATOM 1772 C C . GLN A 1 240 ? -11.328 -11.117 -3.285 1 98.38 240 GLN A C 1
ATOM 1774 O O . GLN A 1 240 ? -12.258 -11.023 -2.484 1 98.38 240 GLN A O 1
ATOM 1779 N N . ALA A 1 241 ? -10.555 -12.219 -3.422 1 98.19 241 ALA A N 1
ATOM 1780 C CA . ALA A 1 241 ? -10.766 -13.367 -2.537 1 98.19 241 ALA A CA 1
ATOM 1781 C C . ALA A 1 241 ? -10.508 -12.984 -1.082 1 98.19 241 ALA A C 1
ATOM 1783 O O . ALA A 1 241 ? -11.25 -13.391 -0.185 1 98.19 241 ALA A O 1
ATOM 1784 N N . LEU A 1 242 ? -9.445 -12.25 -0.844 1 98.56 242 LEU A N 1
ATOM 1785 C CA . LEU A 1 242 ? -9.109 -11.797 0.5 1 98.56 242 LEU A CA 1
ATOM 1786 C C . LEU A 1 242 ? -10.227 -10.93 1.075 1 98.56 242 LEU A C 1
ATOM 1788 O O . LEU A 1 242 ? -10.594 -11.07 2.244 1 98.56 242 LEU A O 1
ATOM 1792 N N . ALA A 1 243 ? -10.773 -9.992 0.248 1 98.12 243 ALA A N 1
ATOM 1793 C CA . ALA A 1 243 ? -11.906 -9.18 0.669 1 98.12 243 ALA A CA 1
ATOM 1794 C C . ALA A 1 243 ? -13.109 -10.047 1.021 1 98.12 243 ALA A C 1
ATOM 1796 O O . ALA A 1 243 ? -13.789 -9.805 2.021 1 98.12 243 ALA A O 1
ATOM 1797 N N . GLY A 1 244 ? -13.32 -11.062 0.188 1 96.81 244 GLY A N 1
ATOM 1798 C CA . GLY A 1 244 ? -14.391 -11.992 0.49 1 96.81 244 GLY A CA 1
ATOM 1799 C C . GLY A 1 244 ? -14.242 -12.664 1.845 1 96.81 244 GLY A C 1
ATOM 1800 O O . GLY A 1 244 ? -15.211 -12.797 2.59 1 96.81 244 GLY A O 1
ATOM 1801 N N . ASP A 1 245 ? -13.008 -13.078 2.125 1 97.12 245 ASP A N 1
ATOM 1802 C CA . ASP A 1 245 ? -12.727 -13.695 3.416 1 97.12 245 ASP A CA 1
ATOM 1803 C C . ASP A 1 245 ? -12.977 -12.711 4.559 1 97.12 245 ASP A C 1
ATOM 1805 O O . ASP A 1 245 ? -13.438 -13.109 5.633 1 97.12 245 ASP A O 1
ATOM 1809 N N . ALA A 1 246 ? -12.641 -11.461 4.352 1 97.69 246 ALA A N 1
ATOM 1810 C CA . ALA A 1 246 ? -12.766 -10.445 5.395 1 97.69 246 ALA A CA 1
ATOM 1811 C C . ALA A 1 246 ? -14.234 -10.195 5.734 1 97.69 246 ALA A C 1
ATOM 1813 O O . ALA A 1 246 ? -14.594 -10.055 6.906 1 97.69 246 ALA A O 1
ATOM 1814 N N . TYR A 1 247 ? -15.086 -10.102 4.691 1 96.38 247 TYR A N 1
ATOM 1815 C CA . TYR A 1 247 ? -16.469 -9.695 4.895 1 96.38 247 TYR A CA 1
ATOM 1816 C C . TYR A 1 247 ? -17.375 -10.914 5.09 1 96.38 247 TYR A C 1
ATOM 1818 O O . TYR A 1 247 ? -18.5 -10.789 5.547 1 96.38 247 TYR A O 1
ATOM 1826 N N . GLY A 1 248 ? -16.969 -12.031 4.672 1 88.75 248 GLY A N 1
ATOM 1827 C CA . GLY A 1 248 ? -17.828 -13.211 4.691 1 88.75 248 GLY A CA 1
ATOM 1828 C C . GLY A 1 248 ? -17.312 -14.305 5.602 1 88.75 248 GLY A C 1
ATOM 1829 O O . GLY A 1 248 ? -16.375 -14.094 6.371 1 88.75 248 GLY A O 1
ATOM 1830 N N . PRO A 1 249 ? -18.141 -15.375 5.512 1 76.25 249 PRO A N 1
ATOM 1831 C CA . PRO A 1 249 ? -17.609 -16.562 6.211 1 76.25 249 PRO A CA 1
ATOM 1832 C C . PRO A 1 249 ? -16.406 -17.172 5.512 1 76.25 249 PRO A C 1
ATOM 1834 O O . PRO A 1 249 ? -16.203 -16.969 4.312 1 76.25 249 PRO A O 1
ATOM 1837 N N . VAL A 1 250 ? -15.359 -17.453 6.227 1 65.19 250 VAL A N 1
ATOM 1838 C CA . VAL A 1 250 ? -14.18 -18.078 5.625 1 65.19 250 VAL A CA 1
ATOM 1839 C C . VAL A 1 250 ? -14.508 -19.516 5.23 1 65.19 250 VAL A C 1
ATOM 1841 O O . VAL A 1 250 ? -15.008 -20.281 6.047 1 65.19 250 VAL A O 1
ATOM 1844 N N . ALA A 1 251 ? -14.672 -19.672 3.893 1 52.06 251 ALA A N 1
ATOM 1845 C CA . ALA A 1 251 ? -14.766 -21.078 3.482 1 52.06 251 ALA A CA 1
ATOM 1846 C C . ALA A 1 251 ? -13.438 -21.797 3.705 1 52.06 251 ALA A C 1
ATOM 1848 O O . ALA A 1 251 ? -12.43 -21.469 3.076 1 52.06 251 ALA A O 1
ATOM 1849 N N . ILE A 1 252 ? -12.938 -22.219 4.992 1 44.78 252 ILE A N 1
ATOM 1850 C CA . ILE A 1 252 ? -11.727 -23 5.137 1 44.78 252 ILE A CA 1
ATOM 1851 C C . ILE A 1 252 ? -11.758 -24.188 4.164 1 44.78 252 ILE A C 1
ATOM 1853 O O . ILE A 1 252 ? -12.695 -24.984 4.18 1 44.78 252 ILE A O 1
ATOM 1857 N N . GLN A 1 253 ? -11.258 -23.969 2.891 1 40.88 253 GLN A N 1
ATOM 1858 C CA . GLN A 1 253 ? -11.156 -25.156 2.059 1 40.88 253 GLN A CA 1
ATOM 1859 C C . GLN A 1 253 ? -10.211 -26.188 2.682 1 40.88 253 GLN A C 1
ATOM 1861 O O . GLN A 1 253 ? -9.25 -25.828 3.359 1 40.88 253 GLN A O 1
ATOM 1866 N N . MET B 1 1 ? 38.062 1.558 5.523 1 25.48 1 MET B N 1
ATOM 1867 C CA . MET B 1 1 ? 37.188 0.925 6.496 1 25.48 1 MET B CA 1
ATOM 1868 C C . MET B 1 1 ? 35.781 0.753 5.918 1 25.48 1 MET B C 1
ATOM 1870 O O . MET B 1 1 ? 35.125 1.733 5.547 1 25.48 1 MET B O 1
ATOM 1874 N N . GLN B 1 2 ? 35.375 -0.151 5.195 1 33.38 2 GLN B N 1
ATOM 1875 C CA . GLN B 1 2 ? 34.094 -0.379 4.523 1 33.38 2 GLN B CA 1
ATOM 1876 C C . GLN B 1 2 ? 32.906 -0.08 5.453 1 33.38 2 GLN B C 1
ATOM 1878 O O . GLN B 1 2 ? 32.781 -0.684 6.52 1 33.38 2 GLN B O 1
ATOM 1883 N N . GLN B 1 3 ? 32.531 1.04 5.766 1 37.22 3 GLN B N 1
ATOM 1884 C CA . GLN B 1 3 ? 31.531 1.43 6.762 1 37.22 3 GLN B CA 1
ATOM 1885 C C . GLN B 1 3 ? 30.375 0.439 6.797 1 37.22 3 GLN B C 1
ATOM 1887 O O . GLN B 1 3 ? 29.734 0.189 5.773 1 37.22 3 GLN B O 1
ATOM 1892 N N . GLN B 1 4 ? 30.422 -0.604 7.492 1 46.59 4 GLN B N 1
ATOM 1893 C CA . GLN B 1 4 ? 29.438 -1.657 7.723 1 46.59 4 GLN B CA 1
ATOM 1894 C C . GLN B 1 4 ? 28.016 -1.084 7.797 1 46.59 4 GLN B C 1
ATOM 1896 O O . GLN B 1 4 ? 27.688 -0.343 8.727 1 46.59 4 GLN B O 1
ATOM 1901 N N . LEU B 1 5 ? 27.391 -0.789 6.695 1 59.28 5 LEU B N 1
ATOM 1902 C CA . LEU B 1 5 ? 26.047 -0.204 6.641 1 59.28 5 LEU B CA 1
ATOM 1903 C C . LEU B 1 5 ? 25.094 -0.929 7.582 1 59.28 5 LEU B C 1
ATOM 1905 O O . LEU B 1 5 ? 24.984 -2.154 7.531 1 59.28 5 LEU B O 1
ATOM 1909 N N . GLN B 1 6 ? 24.859 -0.41 8.82 1 72.81 6 GLN B N 1
ATOM 1910 C CA . GLN B 1 6 ? 23.859 -0.941 9.734 1 72.81 6 GLN B CA 1
ATOM 1911 C C . GLN B 1 6 ? 22.578 -1.323 8.984 1 72.81 6 GLN B C 1
ATOM 1913 O O . GLN B 1 6 ? 22.156 -0.619 8.062 1 72.81 6 GLN B O 1
ATOM 1918 N N . PRO B 1 7 ? 22.141 -2.619 9.258 1 87.5 7 PRO B N 1
ATOM 1919 C CA . PRO B 1 7 ? 20.875 -3.008 8.602 1 87.5 7 PRO B CA 1
ATOM 1920 C C . PRO B 1 7 ? 19.734 -2.047 8.906 1 87.5 7 PRO B C 1
ATOM 1922 O O . PRO B 1 7 ? 19.672 -1.481 10 1 87.5 7 PRO B O 1
ATOM 1925 N N . PRO B 1 8 ? 19.031 -1.76 7.977 1 94.5 8 PRO B N 1
ATOM 1926 C CA . PRO B 1 8 ? 17.891 -0.873 8.219 1 94.5 8 PRO B CA 1
ATOM 1927 C C . PRO B 1 8 ? 16.984 -1.375 9.344 1 94.5 8 PRO B C 1
ATOM 1929 O O . PRO B 1 8 ? 16.922 -2.58 9.602 1 94.5 8 PRO B O 1
ATOM 1932 N N . ARG B 1 9 ? 16.344 -0.475 10 1 96.5 9 ARG B N 1
ATOM 1933 C CA . ARG B 1 9 ? 15.438 -0.796 11.094 1 96.5 9 ARG B CA 1
ATOM 1934 C C . ARG B 1 9 ? 13.992 -0.846 10.617 1 96.5 9 ARG B C 1
ATOM 1936 O O . ARG B 1 9 ? 13.625 -0.155 9.664 1 96.5 9 ARG B O 1
ATOM 1943 N N . ALA B 1 10 ? 13.211 -1.617 11.344 1 98.31 10 ALA B N 1
ATOM 1944 C CA . ALA B 1 10 ? 11.797 -1.752 10.992 1 98.31 10 ALA B CA 1
ATOM 1945 C C . ALA B 1 10 ? 11.031 -0.467 11.297 1 98.31 10 ALA B C 1
ATOM 1947 O O . ALA B 1 10 ? 11.297 0.195 12.305 1 98.31 10 ALA B O 1
ATOM 1948 N N . VAL B 1 11 ? 10.07 -0.131 10.469 1 98.75 11 VAL B N 1
ATOM 1949 C CA . VAL B 1 11 ? 9.242 1.053 10.672 1 98.75 11 VAL B CA 1
ATOM 1950 C C . VAL B 1 11 ? 7.77 0.7 10.461 1 98.75 11 VAL B C 1
ATOM 1952 O O . VAL B 1 11 ? 7.453 -0.373 9.938 1 98.75 11 VAL B O 1
ATOM 1955 N N . GLY B 1 12 ? 6.914 1.575 10.93 1 98.81 12 GLY B N 1
ATOM 1956 C CA . GLY B 1 12 ? 5.484 1.326 10.852 1 98.81 12 GLY B CA 1
ATOM 1957 C C . GLY B 1 12 ? 4.711 2.479 10.234 1 98.81 12 GLY B C 1
ATOM 1958 O O . GLY B 1 12 ? 5.109 3.637 10.367 1 98.81 12 GLY B O 1
ATOM 1959 N N . ILE B 1 13 ? 3.635 2.131 9.586 1 98.94 13 ILE B N 1
ATO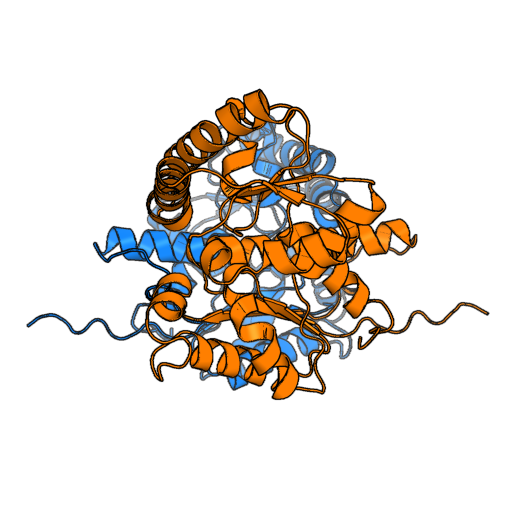M 1960 C CA . ILE B 1 13 ? 2.68 3.062 9 1 98.94 13 ILE B CA 1
ATOM 1961 C C . ILE B 1 13 ? 1.28 2.775 9.531 1 98.94 13 ILE B C 1
ATOM 1963 O O . ILE B 1 13 ? 0.806 1.639 9.469 1 98.94 13 ILE B O 1
ATOM 1967 N N . LEU B 1 14 ? 0.674 3.736 10.133 1 98.88 14 LEU B N 1
ATOM 1968 C CA . LEU B 1 14 ? -0.707 3.609 10.586 1 98.88 14 LEU B CA 1
ATOM 1969 C C . LEU B 1 14 ? -1.663 4.297 9.617 1 98.88 14 LEU B C 1
ATOM 1971 O O . LEU B 1 14 ? -1.542 5.5 9.367 1 98.88 14 LEU B O 1
ATOM 1975 N N . GLY B 1 15 ? -2.514 3.496 9 1 98.5 15 GLY B N 1
ATOM 1976 C CA . GLY B 1 15 ? -3.523 3.994 8.086 1 98.5 15 GLY B CA 1
ATOM 1977 C C . GLY B 1 15 ? -4.941 3.707 8.539 1 98.5 15 GLY B C 1
ATOM 1978 O O . GLY B 1 15 ? -5.199 3.578 9.742 1 98.5 15 GLY B O 1
ATOM 1979 N N . GLY B 1 16 ? -5.898 3.777 7.582 1 97.88 16 GLY B N 1
ATOM 1980 C CA . GLY B 1 16 ? -7.301 3.535 7.883 1 97.88 16 GLY B CA 1
ATOM 1981 C C . GLY B 1 16 ? -8.117 4.812 7.992 1 97.88 16 GLY B C 1
ATOM 1982 O O . GLY B 1 16 ? -9.328 4.762 8.203 1 97.88 16 GLY B O 1
ATOM 1983 N N . MET B 1 17 ? -7.523 5.918 7.836 1 97.56 17 MET B N 1
ATOM 1984 C CA . MET B 1 17 ? -8.148 7.238 7.871 1 97.56 17 MET B CA 1
ATOM 1985 C C . MET B 1 17 ? -8.328 7.793 6.465 1 97.56 17 MET B C 1
ATOM 1987 O O . MET B 1 17 ? -8.086 8.977 6.219 1 97.56 17 MET B O 1
ATOM 1991 N N . GLY B 1 18 ? -8.688 6.973 5.613 1 96.06 18 GLY B N 1
ATOM 1992 C CA . GLY B 1 18 ? -8.656 6.984 4.16 1 96.06 18 GLY B CA 1
ATOM 1993 C C . GLY B 1 18 ? -7.844 5.852 3.57 1 96.06 18 GLY B C 1
ATOM 1994 O O . GLY B 1 18 ? -6.645 6.004 3.322 1 96.06 18 GLY B O 1
ATOM 1995 N N . PRO B 1 19 ? -8.508 4.688 3.49 1 96.38 19 PRO B N 1
ATOM 1996 C CA . PRO B 1 19 ? -7.793 3.461 3.137 1 96.38 19 PRO B CA 1
ATOM 1997 C C . PRO B 1 19 ? -6.988 3.598 1.848 1 96.38 19 PRO B C 1
ATOM 1999 O O . PRO B 1 19 ? -5.867 3.088 1.759 1 96.38 19 PRO B O 1
ATOM 2002 N N . ALA B 1 20 ? -7.512 4.336 0.875 1 96.12 20 ALA B N 1
ATOM 2003 C CA . ALA B 1 20 ? -6.773 4.566 -0.364 1 96.12 20 ALA B CA 1
ATOM 2004 C C . ALA B 1 20 ? -5.496 5.359 -0.103 1 96.12 20 ALA B C 1
ATOM 2006 O O . ALA B 1 20 ? -4.438 5.047 -0.661 1 96.12 20 ALA B O 1
ATOM 2007 N N . ALA B 1 21 ? -5.594 6.328 0.775 1 96.38 21 ALA B N 1
ATOM 2008 C CA . ALA B 1 21 ? -4.43 7.141 1.119 1 96.38 21 ALA B CA 1
ATOM 2009 C C . ALA B 1 21 ? -3.396 6.328 1.891 1 96.38 21 ALA B C 1
ATOM 2011 O O . ALA B 1 21 ? -2.191 6.531 1.73 1 96.38 21 ALA B O 1
ATOM 2012 N N . GLY B 1 22 ? -3.875 5.434 2.766 1 97.94 22 GLY B N 1
ATOM 2013 C CA . GLY B 1 22 ? -2.963 4.535 3.457 1 97.94 22 GLY B CA 1
ATOM 2014 C C . GLY B 1 22 ? -2.186 3.635 2.516 1 97.94 22 GLY B C 1
ATOM 2015 O O . GLY B 1 22 ? -0.976 3.463 2.67 1 97.94 22 GLY B O 1
ATOM 2016 N N . ALA B 1 23 ? -2.895 3.074 1.56 1 98.12 23 ALA B N 1
ATOM 2017 C CA . ALA B 1 23 ? -2.242 2.248 0.546 1 98.12 23 ALA B CA 1
ATOM 2018 C C . ALA B 1 23 ? -1.225 3.061 -0.251 1 98.12 23 ALA B C 1
ATOM 2020 O O . ALA B 1 23 ? -0.114 2.59 -0.511 1 98.12 23 ALA B O 1
ATOM 2021 N N . ASP B 1 24 ? -1.611 4.215 -0.599 1 98.06 24 ASP B N 1
ATOM 2022 C CA . ASP B 1 24 ? -0.714 5.078 -1.363 1 98.06 24 ASP B CA 1
ATOM 2023 C C . ASP B 1 24 ? 0.529 5.434 -0.551 1 98.06 24 ASP B C 1
ATOM 2025 O O . ASP B 1 24 ? 1.62 5.574 -1.107 1 98.06 24 ASP B O 1
ATOM 2029 N N . PHE B 1 25 ? 0.361 5.586 0.747 1 98.81 25 PHE B N 1
ATOM 2030 C CA . PHE B 1 25 ? 1.513 5.934 1.571 1 98.81 25 PHE B CA 1
ATOM 2031 C C . PHE B 1 25 ? 2.57 4.836 1.516 1 98.81 25 PHE B C 1
ATOM 2033 O O . PHE B 1 25 ? 3.77 5.121 1.515 1 98.81 25 PHE B O 1
ATOM 2040 N N . VAL B 1 26 ? 2.172 3.594 1.461 1 98.81 26 VAL B N 1
ATOM 2041 C CA . VAL B 1 26 ? 3.137 2.506 1.342 1 98.81 26 VAL B CA 1
ATOM 2042 C C . VAL B 1 26 ? 3.908 2.639 0.031 1 98.81 26 VAL B C 1
ATOM 2044 O O . VAL B 1 26 ? 5.125 2.451 -0.001 1 98.81 26 VAL B O 1
ATOM 2047 N N . ARG B 1 27 ? 3.189 2.926 -1.029 1 97.88 27 ARG B N 1
ATOM 2048 C CA . ARG B 1 27 ? 3.842 3.152 -2.314 1 97.88 27 ARG B CA 1
ATOM 2049 C C . ARG B 1 27 ? 4.871 4.273 -2.217 1 97.88 27 ARG B C 1
ATOM 2051 O O . ARG B 1 27 ? 6.004 4.125 -2.688 1 97.88 27 ARG B O 1
ATOM 2058 N N . LEU B 1 28 ? 4.504 5.391 -1.598 1 98.56 28 LEU B N 1
ATOM 2059 C CA . LEU B 1 28 ? 5.402 6.523 -1.415 1 98.56 28 LEU B CA 1
ATOM 2060 C C . LEU B 1 28 ? 6.629 6.121 -0.605 1 98.56 28 LEU B C 1
ATOM 2062 O O . LEU B 1 28 ? 7.75 6.504 -0.938 1 98.56 28 LEU B O 1
ATOM 2066 N N . PHE B 1 29 ? 6.391 5.332 0.469 1 98.81 29 PHE B N 1
ATOM 2067 C CA . PHE B 1 29 ? 7.492 4.906 1.325 1 98.81 29 PHE B CA 1
ATOM 2068 C C . PHE B 1 29 ? 8.477 4.043 0.549 1 98.81 29 PHE B C 1
ATOM 2070 O O . PHE B 1 29 ? 9.695 4.227 0.656 1 98.81 29 PHE B O 1
ATOM 2077 N N . VAL B 1 30 ? 7.949 3.129 -0.25 1 98 30 VAL B N 1
ATOM 2078 C CA . VAL B 1 30 ? 8.797 2.264 -1.062 1 98 30 VAL B CA 1
ATOM 2079 C C . VAL B 1 30 ? 9.602 3.105 -2.049 1 98 30 VAL B C 1
ATOM 2081 O O . VAL B 1 30 ? 10.797 2.883 -2.234 1 98 30 VAL B O 1
ATOM 2084 N N . GLN B 1 31 ? 8.938 4.055 -2.648 1 97.19 31 GLN B N 1
ATOM 2085 C CA . GLN B 1 31 ? 9.617 4.969 -3.559 1 97.19 31 GLN B CA 1
ATOM 2086 C C . GLN B 1 31 ? 10.711 5.746 -2.838 1 97.19 31 GLN B C 1
ATOM 2088 O O . GLN B 1 31 ? 11.805 5.941 -3.381 1 97.19 31 GLN B O 1
ATOM 2093 N N . ALA B 1 32 ? 10.43 6.199 -1.623 1 98.19 32 ALA B N 1
ATOM 2094 C CA . ALA B 1 32 ? 11.406 6.934 -0.828 1 98.19 32 ALA B CA 1
ATOM 2095 C C . ALA B 1 32 ? 12.617 6.059 -0.505 1 98.19 32 ALA B C 1
ATOM 2097 O O . ALA B 1 32 ? 13.758 6.531 -0.532 1 98.19 32 ALA B O 1
ATOM 2098 N N . CYS B 1 33 ? 12.383 4.832 -0.175 1 97.62 33 CYS B N 1
ATOM 2099 C CA . CYS B 1 33 ? 13.469 3.895 0.098 1 97.62 33 CYS B CA 1
ATOM 2100 C C . CYS B 1 33 ? 14.352 3.707 -1.133 1 97.62 33 CYS B C 1
ATOM 2102 O O . CYS B 1 33 ? 15.578 3.713 -1.03 1 97.62 33 CYS B O 1
ATOM 2104 N N . THR B 1 34 ? 13.68 3.52 -2.287 1 95.88 34 THR B N 1
ATOM 2105 C CA . THR B 1 34 ? 14.43 3.373 -3.533 1 95.88 34 THR B CA 1
ATOM 2106 C C . THR B 1 34 ? 15.32 4.59 -3.777 1 95.88 34 THR B C 1
ATOM 2108 O O . THR B 1 34 ? 16.5 4.445 -4.086 1 95.88 34 THR B O 1
ATOM 2111 N N . ALA B 1 35 ? 14.711 5.77 -3.609 1 95.81 35 ALA B N 1
ATOM 2112 C CA . ALA B 1 35 ? 15.453 7.008 -3.809 1 95.81 35 ALA B CA 1
ATOM 2113 C C . ALA B 1 35 ? 16.641 7.094 -2.854 1 95.81 35 ALA B C 1
ATOM 2115 O O . ALA B 1 35 ? 17.734 7.508 -3.248 1 95.81 35 ALA B O 1
ATOM 2116 N N . HIS B 1 36 ? 16.406 6.688 -1.63 1 95.94 36 HIS B N 1
ATOM 2117 C CA . HIS B 1 36 ? 17.484 6.703 -0.632 1 95.94 36 HIS B CA 1
ATOM 2118 C C . HIS B 1 36 ? 18.625 5.793 -1.038 1 95.94 36 HIS B C 1
ATOM 2120 O O . HIS B 1 36 ? 19.797 6.195 -0.993 1 95.94 36 HIS B O 1
ATOM 2126 N N . LEU B 1 37 ? 18.297 4.574 -1.44 1 94.75 37 LEU B N 1
ATOM 2127 C CA . LEU B 1 37 ? 19.312 3.6 -1.848 1 94.75 37 LEU B CA 1
ATOM 2128 C C . LEU B 1 37 ? 20.109 4.105 -3.047 1 94.75 37 LEU B C 1
ATOM 2130 O O . LEU B 1 37 ? 21.344 4.055 -3.049 1 94.75 37 LEU B O 1
ATOM 2134 N N . GLN B 1 38 ? 19.406 4.641 -4.012 1 93.69 38 GLN B N 1
ATOM 2135 C CA . GLN B 1 38 ? 20.047 5.16 -5.215 1 93.69 38 GLN B CA 1
ATOM 2136 C C . GLN B 1 38 ? 20.969 6.332 -4.883 1 93.69 38 GLN B C 1
ATOM 2138 O O . GLN B 1 38 ? 22.094 6.402 -5.379 1 93.69 38 GLN B O 1
ATOM 2143 N N . GLN B 1 39 ? 20.516 7.238 -4.043 1 94.69 39 GLN B N 1
ATOM 2144 C CA . GLN B 1 39 ? 21.297 8.406 -3.652 1 94.69 39 GLN B CA 1
ATOM 2145 C C . GLN B 1 39 ? 22.578 8 -2.928 1 94.69 39 GLN B C 1
ATOM 2147 O O . GLN B 1 39 ? 23.609 8.664 -3.059 1 94.69 39 GLN B O 1
ATOM 2152 N N . GLN B 1 40 ? 22.516 6.879 -2.275 1 93.75 40 GLN B N 1
ATOM 2153 C CA . GLN B 1 40 ? 23.672 6.406 -1.515 1 93.75 40 GLN B CA 1
ATOM 2154 C C . GLN B 1 40 ? 24.547 5.48 -2.355 1 93.75 40 GLN B C 1
ATOM 2156 O O . GLN B 1 40 ? 25.547 4.945 -1.867 1 93.75 40 GLN B O 1
ATOM 2161 N N . GLY B 1 41 ? 24.188 5.199 -3.578 1 93.38 41 GLY B N 1
ATOM 2162 C CA . GLY B 1 41 ? 24.938 4.32 -4.457 1 93.38 41 GLY B CA 1
ATOM 2163 C C . GLY B 1 41 ? 24.844 2.859 -4.059 1 93.38 41 GLY B C 1
ATOM 2164 O O . GLY B 1 41 ? 25.766 2.078 -4.34 1 93.38 41 GLY B O 1
ATOM 2165 N N . LEU B 1 42 ? 23.828 2.555 -3.334 1 93 42 LEU B N 1
ATOM 2166 C CA . LEU B 1 42 ? 23.625 1.179 -2.898 1 93 42 LEU B CA 1
ATOM 2167 C C . LEU B 1 42 ? 22.734 0.428 -3.883 1 93 42 LEU B C 1
ATOM 2169 O O . LEU B 1 42 ? 21.875 1.033 -4.547 1 93 42 LEU B O 1
ATOM 2173 N N . PRO B 1 43 ? 22.906 -0.886 -3.979 1 92.44 43 PRO B N 1
ATOM 2174 C CA . PRO B 1 43 ? 22.062 -1.656 -4.898 1 92.44 43 PRO B CA 1
ATOM 2175 C C . PRO B 1 43 ? 20.609 -1.697 -4.469 1 92.44 43 PRO B C 1
ATOM 2177 O O . PRO B 1 43 ? 20.312 -1.802 -3.275 1 92.44 43 PRO B O 1
ATOM 2180 N N . VAL B 1 44 ? 19.734 -1.589 -5.434 1 93.44 44 VAL B N 1
ATOM 2181 C CA . VAL B 1 44 ? 18.297 -1.699 -5.215 1 93.44 44 VAL B CA 1
ATOM 2182 C C . VAL B 1 44 ? 17.844 -3.129 -5.5 1 93.44 44 VAL B C 1
ATOM 2184 O O . VAL B 1 44 ? 17.844 -3.572 -6.652 1 93.44 44 VAL B O 1
ATOM 2187 N N . HIS B 1 45 ? 17.5 -3.85 -4.496 1 94.56 45 HIS B N 1
ATOM 2188 C CA . HIS B 1 45 ? 16.953 -5.199 -4.562 1 94.56 45 HIS B CA 1
ATOM 2189 C C . HIS B 1 45 ? 16.047 -5.48 -3.367 1 94.56 45 HIS B C 1
ATOM 2191 O O . HIS B 1 45 ? 16.031 -4.719 -2.398 1 94.56 45 HIS B O 1
ATOM 2197 N N . ASP B 1 46 ? 15.328 -6.523 -3.367 1 95 46 ASP B N 1
ATOM 2198 C CA . ASP B 1 46 ? 14.266 -6.805 -2.4 1 95 46 ASP B CA 1
ATOM 2199 C C . ASP B 1 46 ? 14.805 -6.773 -0.973 1 95 46 ASP B C 1
ATOM 2201 O O . ASP B 1 46 ? 14.133 -6.293 -0.059 1 95 46 ASP B O 1
ATOM 2205 N N . GLN B 1 47 ? 16.062 -7.191 -0.787 1 95.31 47 GLN B N 1
ATOM 2206 C CA . GLN B 1 47 ? 16.625 -7.375 0.541 1 95.31 47 GLN B CA 1
ATOM 2207 C C . GLN B 1 47 ? 17.141 -6.051 1.103 1 95.31 47 GLN B C 1
ATOM 2209 O O . GLN B 1 47 ? 17.469 -5.957 2.289 1 95.31 47 GLN B O 1
ATOM 2214 N N . ALA B 1 48 ? 17.219 -5.082 0.257 1 96 48 ALA B N 1
ATOM 2215 C CA . ALA B 1 48 ? 17.766 -3.799 0.684 1 96 48 ALA B CA 1
ATOM 2216 C C . ALA B 1 48 ? 16.703 -2.934 1.346 1 96 48 ALA B C 1
ATOM 2218 O O . ALA B 1 48 ? 17.016 -1.934 1.995 1 96 48 ALA B O 1
ATOM 2219 N N . TYR B 1 49 ? 15.422 -3.234 1.188 1 97.62 49 TYR B N 1
ATOM 2220 C CA . TYR B 1 49 ? 14.336 -2.465 1.793 1 97.62 49 TYR B CA 1
ATOM 2221 C C . TYR B 1 49 ? 14.164 -2.834 3.26 1 97.62 49 TYR B C 1
ATOM 2223 O O . TYR B 1 49 ? 14.32 -3.996 3.639 1 97.62 49 TYR B O 1
ATOM 2231 N N . PRO B 1 50 ? 13.852 -1.874 4.105 1 98.25 50 PRO B N 1
ATOM 2232 C CA . PRO B 1 50 ? 13.609 -2.189 5.516 1 98.25 50 PRO B CA 1
ATOM 2233 C C . PRO B 1 50 ? 12.305 -2.961 5.727 1 98.25 50 PRO B C 1
ATOM 2235 O O . PRO B 1 50 ? 11.336 -2.756 4.988 1 98.25 50 PRO B O 1
ATOM 2238 N N . GLU B 1 51 ? 12.336 -3.85 6.754 1 98.56 51 GLU B N 1
ATOM 2239 C CA . GLU B 1 51 ? 11.047 -4.332 7.246 1 98.56 51 GLU B CA 1
ATOM 2240 C C . GLU B 1 51 ? 10.102 -3.17 7.539 1 98.56 51 GLU B C 1
ATOM 2242 O O . GLU B 1 51 ? 10.492 -2.184 8.164 1 98.56 51 GLU B O 1
ATOM 2247 N N . HIS B 1 52 ? 8.906 -3.277 7.059 1 98.81 52 HIS B N 1
ATOM 2248 C CA . HIS B 1 52 ? 7.926 -2.248 7.379 1 98.81 52 HIS B CA 1
ATOM 2249 C C . HIS B 1 52 ? 6.516 -2.824 7.406 1 98.81 52 HIS B C 1
ATOM 2251 O O . HIS B 1 52 ? 6.223 -3.799 6.707 1 98.81 52 HIS B O 1
ATOM 2257 N N . TRP B 1 53 ? 5.727 -2.221 8.258 1 98.88 53 TRP B N 1
ATOM 2258 C CA . TRP B 1 53 ? 4.363 -2.656 8.531 1 98.88 53 TRP B CA 1
ATOM 2259 C C . TRP B 1 53 ? 3.359 -1.562 8.188 1 98.88 53 TRP B C 1
ATOM 2261 O O . TRP B 1 53 ? 3.623 -0.377 8.406 1 98.88 53 TRP B O 1
ATOM 2271 N N . LEU B 1 54 ? 2.287 -1.951 7.617 1 98.88 54 LEU B N 1
ATOM 2272 C CA . LEU B 1 54 ? 1.082 -1.132 7.566 1 98.88 54 LEU B CA 1
ATOM 2273 C C . LEU B 1 54 ? -0.051 -1.781 8.352 1 98.88 54 LEU B C 1
ATOM 2275 O O . LEU B 1 54 ? -0.28 -2.988 8.234 1 98.88 54 LEU B O 1
ATOM 2279 N N . VAL B 1 55 ? -0.698 -1.021 9.148 1 98.81 55 VAL B N 1
ATOM 2280 C CA . VAL B 1 55 ? -2 -1.444 9.656 1 98.81 55 VAL B CA 1
ATOM 2281 C C . VAL B 1 55 ? -3.055 -0.395 9.312 1 98.81 55 VAL B C 1
ATOM 2283 O O . VAL B 1 55 ? -2.822 0.805 9.484 1 98.81 55 VAL B O 1
ATOM 2286 N N . GLN B 1 56 ? -4.113 -0.823 8.75 1 98.56 56 GLN B N 1
ATOM 2287 C CA . GLN B 1 56 ? -5.281 0.03 8.555 1 98.56 56 GLN B CA 1
ATOM 2288 C C . GLN B 1 56 ? -6.457 -0.438 9.406 1 98.56 56 GLN B C 1
ATOM 2290 O O . GLN B 1 56 ? -6.879 -1.592 9.305 1 98.56 56 GLN B O 1
ATOM 2295 N N . LEU B 1 57 ? -6.93 0.426 10.273 1 98.06 57 LEU B N 1
ATOM 2296 C CA . LEU B 1 57 ? -8.023 0.157 11.195 1 98.06 57 LEU B CA 1
ATOM 2297 C C . LEU B 1 57 ? -9.281 0.921 10.789 1 98.06 57 LEU B C 1
ATOM 2299 O O . LEU B 1 57 ? -9.195 1.956 10.125 1 98.06 57 LEU B O 1
ATOM 2303 N N . PRO B 1 58 ? -10.5 0.365 11.117 1 97.12 58 PRO B N 1
ATOM 2304 C CA . PRO B 1 58 ? -11.719 1.157 10.922 1 97.12 58 PRO B CA 1
ATOM 2305 C C . PRO B 1 58 ? -11.766 2.385 11.828 1 97.12 58 PRO B C 1
ATOM 2307 O O . PRO B 1 58 ? -12.383 2.342 12.898 1 97.12 58 PRO B O 1
ATOM 2310 N N . MET B 1 59 ? -11.305 3.479 11.367 1 97.44 59 MET B N 1
ATOM 2311 C CA . MET B 1 59 ? -11.023 4.672 12.164 1 97.44 59 MET B CA 1
ATOM 2312 C C . MET B 1 59 ? -12.227 5.613 12.172 1 97.44 59 MET B C 1
ATOM 2314 O O . MET B 1 59 ? -12.734 5.988 11.117 1 97.44 59 MET B O 1
ATOM 2318 N N . PRO B 1 60 ? -12.664 6.016 13.375 1 97.06 60 PRO B N 1
ATOM 2319 C CA . PRO B 1 60 ? -13.688 7.062 13.414 1 97.06 60 PRO B CA 1
ATOM 2320 C C . PRO B 1 60 ? -13.211 8.383 12.805 1 97.06 60 PRO B C 1
ATOM 2322 O O . PRO B 1 60 ? -12 8.602 12.688 1 97.06 60 PRO B O 1
ATOM 2325 N N . ASP B 1 61 ? -14.102 9.156 12.422 1 95.88 61 ASP B N 1
ATOM 2326 C CA . ASP B 1 61 ? -13.797 10.406 11.742 1 95.88 61 ASP B CA 1
ATOM 2327 C C . ASP B 1 61 ? -13.023 11.352 12.656 1 95.88 61 ASP B C 1
ATOM 2329 O O . ASP B 1 61 ? -13.484 11.695 13.75 1 95.88 61 ASP B O 1
ATOM 2333 N N . ARG B 1 62 ? -11.891 11.758 12.25 1 96.94 62 ARG B N 1
ATOM 2334 C CA . ARG B 1 62 ? -11.008 12.617 13.031 1 96.94 62 ARG B CA 1
ATOM 2335 C C . ARG B 1 62 ? -11.586 14.031 13.148 1 96.94 62 ARG B C 1
ATOM 2337 O O . ARG B 1 62 ? -11.594 14.609 14.234 1 96.94 62 ARG B O 1
ATOM 2344 N N . SER B 1 63 ? -12.062 14.57 12.031 1 95.56 63 SER B N 1
ATOM 2345 C CA . SER B 1 63 ? -12.594 15.938 12.039 1 95.56 63 SER B CA 1
ATOM 2346 C C . SER B 1 63 ? -13.797 16.062 12.961 1 95.56 63 SER B C 1
ATOM 2348 O O . SER B 1 63 ? -13.883 17.016 13.75 1 95.56 63 SER B O 1
ATOM 2350 N N . ALA B 1 64 ? -14.664 15.086 12.898 1 95 64 ALA B N 1
ATOM 2351 C CA . ALA B 1 64 ? -15.836 15.078 13.766 1 95 64 ALA B CA 1
ATOM 2352 C C . ALA B 1 64 ? -15.43 15 15.234 1 95 64 ALA B C 1
ATOM 2354 O O . ALA B 1 64 ? -16 15.688 16.078 1 95 64 ALA B O 1
ATOM 2355 N N . ALA B 1 65 ? -14.469 14.219 15.531 1 96.69 65 ALA B N 1
ATOM 2356 C CA . ALA B 1 65 ? -14 14.055 16.906 1 96.69 65 ALA B CA 1
ATOM 2357 C C . ALA B 1 65 ? -13.406 15.352 17.438 1 96.69 65 ALA B C 1
ATOM 2359 O O . ALA B 1 65 ? -13.656 15.727 18.594 1 96.69 65 ALA B O 1
ATOM 2360 N N . LEU B 1 66 ? -12.625 16.031 16.594 1 96.06 66 LEU B N 1
ATOM 2361 C CA . LEU B 1 66 ? -11.977 17.266 17.016 1 96.06 66 LEU B CA 1
ATOM 2362 C C . LEU B 1 66 ? -13.008 18.359 17.297 1 96.06 66 LEU B C 1
ATOM 2364 O O . LEU B 1 66 ? -12.789 19.219 18.156 1 96.06 66 LEU B O 1
ATOM 2368 N N . ARG B 1 67 ? -14.102 18.312 16.594 1 94.69 67 ARG B N 1
ATOM 2369 C CA . ARG B 1 67 ? -15.164 19.297 16.781 1 94.69 67 ARG B CA 1
ATOM 2370 C C . ARG B 1 67 ? -16 18.969 18.016 1 94.69 67 ARG B C 1
ATOM 2372 O O . ARG B 1 67 ? -16.5 19.875 18.688 1 94.69 67 ARG B O 1
ATOM 2379 N N . ALA B 1 68 ? -16.125 17.766 18.281 1 95.19 68 ALA B N 1
ATOM 2380 C CA . ALA B 1 68 ? -16.953 17.344 19.406 1 95.19 68 ALA B CA 1
ATOM 2381 C C . ALA B 1 68 ? -16.094 17.062 20.641 1 95.19 68 ALA B C 1
ATOM 2383 O O . ALA B 1 68 ? -15.719 18 21.359 1 95.19 68 ALA B O 1
ATOM 2384 N N . ASP B 1 69 ? -15.602 15.789 20.734 1 96.25 69 ASP B N 1
ATOM 2385 C CA . ASP B 1 69 ? -14.75 15.352 21.844 1 96.25 69 ASP B CA 1
ATOM 2386 C C . ASP B 1 69 ? -13.547 14.562 21.328 1 96.25 69 ASP B C 1
ATOM 2388 O O . ASP B 1 69 ? -13.648 13.367 21.062 1 96.25 69 ASP B O 1
ATOM 2392 N N . PRO B 1 70 ? -12.438 15.234 21.344 1 95.12 70 PRO B N 1
ATOM 2393 C CA . PRO B 1 70 ? -11.234 14.594 20.812 1 95.12 70 PRO B CA 1
ATOM 2394 C C . PRO B 1 70 ? -10.812 13.359 21.609 1 95.12 70 PRO B C 1
ATOM 2396 O O . PRO B 1 70 ? -10 12.562 21.125 1 95.12 70 PRO B O 1
ATOM 2399 N N . GLN B 1 71 ? -11.398 13.172 22.812 1 95.81 71 GLN B N 1
ATOM 2400 C CA . GLN B 1 71 ? -10.977 12.062 23.672 1 95.81 71 GLN B CA 1
ATOM 2401 C C . GLN B 1 71 ? -12.133 11.094 23.906 1 95.81 71 GLN B C 1
ATOM 2403 O O . GLN B 1 71 ? -12.086 10.281 24.844 1 95.81 71 GLN B O 1
ATOM 2408 N N . SER B 1 72 ? -13.148 11.227 23.062 1 95 72 SER B N 1
ATOM 2409 C CA . SER B 1 72 ? -14.266 10.297 23.203 1 95 72 SER B CA 1
ATOM 2410 C C . SER B 1 72 ? -13.781 8.852 23.188 1 95 72 SER B C 1
ATOM 2412 O O . SER B 1 72 ? -12.93 8.484 22.375 1 95 72 SER B O 1
ATOM 2414 N N . PRO B 1 73 ? -14.32 7.938 24.031 1 93.06 73 PRO B N 1
ATOM 2415 C CA . PRO B 1 73 ? -13.906 6.535 24.078 1 93.06 73 PRO B CA 1
ATOM 2416 C C . PRO B 1 73 ? -14.203 5.789 22.781 1 93.06 73 PRO B C 1
ATOM 2418 O O . PRO B 1 73 ? -13.617 4.734 22.516 1 93.06 73 PRO B O 1
ATOM 2421 N N . THR B 1 74 ? -15.109 6.332 22 1 93.19 74 THR B N 1
ATOM 2422 C CA . THR B 1 74 ? -15.445 5.699 20.734 1 93.19 74 THR B CA 1
ATOM 2423 C C . THR B 1 74 ? -14.836 6.469 19.562 1 93.19 74 THR B C 1
ATOM 2425 O O . THR B 1 74 ? -15.156 6.211 18.406 1 93.19 74 THR B O 1
ATOM 2428 N N . GLY B 1 75 ? -13.969 7.441 19.938 1 96.38 75 GLY B N 1
ATOM 2429 C CA . GLY B 1 75 ? -13.359 8.281 18.922 1 96.38 75 GLY B CA 1
ATOM 2430 C C . GLY B 1 75 ? -12.062 7.711 18.375 1 96.38 75 GLY B C 1
ATOM 2431 O O . GLY B 1 75 ? -11.695 6.578 18.703 1 96.38 75 GLY B O 1
ATOM 2432 N N . PRO B 1 76 ? -11.375 8.461 17.531 1 97.69 76 PRO B N 1
ATOM 2433 C CA . PRO B 1 76 ? -10.172 7.973 16.844 1 97.69 76 PRO B CA 1
ATOM 2434 C C . PRO B 1 76 ? -8.984 7.805 17.781 1 97.69 76 PRO B C 1
ATOM 2436 O O . PRO B 1 76 ? -8.078 7.008 17.5 1 97.69 76 PRO B O 1
ATOM 2439 N N . ALA B 1 77 ? -8.992 8.5 18.922 1 97.81 77 ALA B N 1
ATOM 2440 C CA . ALA B 1 77 ? -7.848 8.469 19.828 1 97.81 77 ALA B CA 1
ATOM 2441 C C . ALA B 1 77 ? -7.535 7.043 20.266 1 97.81 77 ALA B C 1
ATOM 2443 O O . ALA B 1 77 ? -6.379 6.617 20.234 1 97.81 77 ALA B O 1
ATOM 2444 N N . GLN B 1 78 ? -8.516 6.328 20.641 1 97 78 GLN B N 1
ATOM 2445 C CA . GLN B 1 78 ? -8.336 4.965 21.125 1 97 78 GLN B CA 1
ATOM 2446 C C . GLN B 1 78 ? -7.789 4.062 20.016 1 97 78 GLN B C 1
ATOM 2448 O O . GLN B 1 78 ? -6.93 3.215 20.266 1 97 78 GLN B O 1
ATOM 2453 N N . HIS B 1 79 ? -8.305 4.223 18.812 1 97.44 79 HIS B N 1
ATOM 2454 C CA . HIS B 1 79 ? -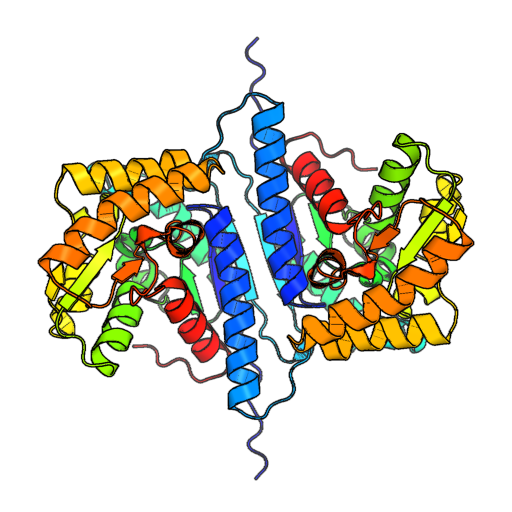7.855 3.428 17.688 1 97.44 79 HIS B CA 1
ATOM 2455 C C . HIS B 1 79 ? -6.414 3.758 17.312 1 97.44 79 HIS B C 1
ATOM 2457 O O . HIS B 1 79 ? -5.633 2.861 16.984 1 97.44 79 HIS B O 1
ATOM 2463 N N . LEU B 1 80 ? -6.125 5.059 17.375 1 98.56 80 LEU B N 1
ATOM 2464 C CA . LEU B 1 80 ? -4.754 5.484 17.125 1 98.56 80 LEU B CA 1
ATOM 2465 C C . LEU B 1 80 ? -3.795 4.859 18.125 1 98.56 80 LEU B C 1
ATOM 2467 O O . LEU B 1 80 ? -2.748 4.324 17.75 1 98.56 80 LEU B O 1
ATOM 2471 N N . LEU B 1 81 ? -4.164 4.887 19.375 1 98.12 81 LEU B N 1
ATOM 2472 C CA . LEU B 1 81 ? -3.336 4.32 20.438 1 98.12 81 LEU B CA 1
ATOM 2473 C C . LEU B 1 81 ? -3.184 2.812 20.266 1 98.12 81 LEU B C 1
ATOM 2475 O O . LEU B 1 81 ? -2.09 2.271 20.438 1 98.12 81 LEU B O 1
ATOM 2479 N N . GLN B 1 82 ? -4.254 2.17 19.906 1 97.19 82 GLN B N 1
ATOM 2480 C CA . GLN B 1 82 ? -4.219 0.73 19.688 1 97.19 82 GLN B CA 1
ATOM 2481 C C . GLN B 1 82 ? -3.293 0.382 18.516 1 97.19 82 GLN B C 1
ATOM 2483 O O . GLN B 1 82 ? -2.471 -0.53 18.625 1 97.19 82 GLN B O 1
ATOM 2488 N N . GLY B 1 83 ? -3.453 1.084 17.391 1 98.12 83 GLY B N 1
ATOM 2489 C CA . GLY B 1 83 ? -2.615 0.843 16.234 1 98.12 83 GLY B CA 1
ATOM 2490 C C . GLY B 1 83 ? -1.14 1.067 16.5 1 98.12 83 GLY B C 1
ATOM 2491 O O . GLY B 1 83 ? -0.311 0.202 16.219 1 98.12 83 GLY B O 1
ATOM 2492 N N . VAL B 1 84 ? -0.814 2.182 17.172 1 98.56 84 VAL B N 1
ATOM 2493 C CA . VAL B 1 84 ? 0.571 2.518 17.484 1 98.56 84 VAL B CA 1
ATOM 2494 C C . VAL B 1 84 ? 1.129 1.531 18.5 1 98.56 84 VAL B C 1
ATOM 2496 O O . VAL B 1 84 ? 2.283 1.109 18.406 1 98.56 84 VAL B O 1
ATOM 2499 N N . GLY B 1 85 ? 0.315 1.17 19.453 1 98.38 85 GLY B N 1
ATOM 2500 C CA . GLY B 1 85 ? 0.741 0.191 20.438 1 98.38 85 GLY B CA 1
ATOM 2501 C C . GLY B 1 85 ? 1.094 -1.154 19.844 1 98.38 85 GLY B C 1
ATOM 2502 O O . GLY B 1 85 ? 2.098 -1.766 20.203 1 98.38 85 GLY B O 1
ATOM 2503 N N . ARG B 1 86 ? 0.291 -1.633 18.938 1 97.75 86 ARG B N 1
ATOM 2504 C CA . ARG B 1 86 ? 0.558 -2.9 18.266 1 97.75 86 ARG B CA 1
ATOM 2505 C C . ARG B 1 86 ? 1.819 -2.812 17.406 1 97.75 86 ARG B C 1
ATOM 2507 O O . ARG B 1 86 ? 2.594 -3.771 17.328 1 97.75 86 ARG B O 1
ATOM 2514 N N . MET B 1 87 ? 2.018 -1.662 16.781 1 97.56 87 MET B N 1
ATOM 2515 C CA . MET B 1 87 ? 3.246 -1.454 16.031 1 97.56 87 MET B CA 1
ATOM 2516 C C . MET B 1 87 ? 4.465 -1.453 16.953 1 97.56 87 MET B C 1
ATOM 2518 O O . MET B 1 87 ? 5.504 -2.023 16.609 1 97.56 87 MET B O 1
ATOM 2522 N N . ALA B 1 88 ? 4.281 -0.785 18.094 1 97.81 88 ALA B N 1
ATOM 2523 C CA . ALA B 1 88 ? 5.363 -0.795 19.078 1 97.81 88 ALA B CA 1
ATOM 2524 C C . ALA B 1 88 ? 5.73 -2.223 19.469 1 97.81 88 ALA B C 1
ATOM 2526 O O . ALA B 1 88 ? 6.914 -2.553 19.594 1 97.81 88 ALA B O 1
ATOM 2527 N N . ALA B 1 89 ? 4.738 -3.078 19.594 1 97 89 ALA B N 1
ATOM 2528 C CA . ALA B 1 89 ? 4.945 -4.465 20.016 1 97 89 ALA B CA 1
ATOM 2529 C C . ALA B 1 89 ? 5.645 -5.262 18.906 1 97 89 ALA B C 1
ATOM 2531 O O . ALA B 1 89 ? 6.289 -6.277 19.188 1 97 89 ALA B O 1
ATOM 2532 N N . LEU B 1 90 ? 5.539 -4.824 17.688 1 97.38 90 LEU B N 1
ATOM 2533 C CA . LEU B 1 90 ? 6.203 -5.48 16.562 1 97.38 90 LEU B CA 1
ATOM 2534 C C . LEU B 1 90 ? 7.668 -5.074 16.484 1 97.38 90 LEU B C 1
ATOM 2536 O O . LEU B 1 90 ? 8.43 -5.633 15.695 1 97.38 90 LEU B O 1
ATOM 2540 N N . GLY B 1 91 ? 8.078 -4.047 17.25 1 96.62 91 GLY B N 1
ATOM 2541 C CA . GLY B 1 91 ? 9.477 -3.666 17.344 1 96.62 91 GLY B CA 1
ATOM 2542 C C . GLY B 1 91 ? 9.875 -2.586 16.359 1 96.62 91 GLY B C 1
ATOM 2543 O O . GLY B 1 91 ? 11.062 -2.398 16.078 1 96.62 91 GLY B O 1
ATOM 2544 N N . VAL B 1 92 ? 8.922 -1.854 15.82 1 97.75 92 VAL B N 1
ATOM 2545 C CA . VAL B 1 92 ? 9.273 -0.798 14.875 1 97.75 92 VAL B CA 1
ATOM 2546 C C . VAL B 1 92 ? 9.922 0.368 15.617 1 97.75 92 VAL B C 1
ATOM 2548 O O . VAL B 1 92 ? 9.609 0.623 16.781 1 97.75 92 VAL B O 1
ATOM 2551 N N . ARG B 1 93 ? 10.758 1.03 14.945 1 96.06 93 ARG B N 1
ATOM 2552 C CA . ARG B 1 93 ? 11.516 2.148 15.5 1 96.06 93 ARG B CA 1
ATOM 2553 C C . ARG B 1 93 ? 10.727 3.449 15.391 1 96.06 93 ARG B C 1
ATOM 2555 O O . ARG B 1 93 ? 10.781 4.293 16.281 1 96.06 93 ARG B O 1
ATOM 2562 N N . SER B 1 94 ? 10.102 3.605 14.305 1 98.38 94 SER B N 1
ATOM 2563 C CA . SER B 1 94 ? 9.375 4.828 13.969 1 98.38 94 SER B CA 1
ATOM 2564 C C . SER B 1 94 ? 8.023 4.512 13.344 1 98.38 94 SER B C 1
ATOM 2566 O O . SER B 1 94 ? 7.828 3.43 12.789 1 98.38 94 SER B O 1
ATOM 2568 N N . VAL B 1 95 ? 7.125 5.469 13.516 1 98.75 95 VAL B N 1
ATOM 2569 C CA . VAL B 1 95 ? 5.781 5.301 12.977 1 98.75 95 VAL B CA 1
ATOM 2570 C C . VAL B 1 95 ? 5.367 6.566 12.227 1 98.75 95 VAL B C 1
ATOM 2572 O O . VAL B 1 95 ? 5.609 7.684 12.695 1 98.75 95 VAL B O 1
ATOM 2575 N N . ALA B 1 96 ? 4.863 6.406 11.078 1 98.88 96 ALA B N 1
ATOM 2576 C CA . ALA B 1 96 ? 4.195 7.469 10.336 1 98.88 96 ALA B CA 1
ATOM 2577 C C . ALA B 1 96 ? 2.684 7.262 10.32 1 98.88 96 ALA B C 1
ATOM 2579 O O . ALA B 1 96 ? 2.207 6.145 10.102 1 98.88 96 ALA B O 1
ATOM 2580 N N . LEU B 1 97 ? 1.925 8.297 10.594 1 98.81 97 LEU B N 1
ATOM 2581 C CA . LEU B 1 97 ? 0.479 8.289 10.406 1 98.81 97 LEU B CA 1
ATOM 2582 C C . LEU B 1 97 ? 0.114 8.773 9.008 1 98.81 97 LEU B C 1
ATOM 2584 O O . LEU B 1 97 ? 0.471 9.891 8.617 1 98.81 97 LEU B O 1
ATOM 2588 N N . ALA B 1 98 ? -0.583 7.961 8.289 1 98.38 98 ALA B N 1
ATOM 2589 C CA . ALA B 1 98 ? -0.98 8.32 6.93 1 98.38 98 ALA B CA 1
ATOM 2590 C C . ALA B 1 98 ? -2.238 9.188 6.934 1 98.38 98 ALA B C 1
ATOM 2592 O O . ALA B 1 98 ? -3.211 8.883 6.238 1 98.38 98 ALA B O 1
ATOM 2593 N N . CYS B 1 99 ? -2.209 10.242 7.66 1 98.44 99 CYS B N 1
ATOM 2594 C CA . CYS B 1 99 ? -3.305 11.188 7.82 1 98.44 99 CYS B CA 1
ATOM 2595 C C . CYS B 1 99 ? -2.818 12.484 8.469 1 98.44 99 CYS B C 1
ATOM 2597 O O . CYS B 1 99 ? -2.223 12.453 9.547 1 98.44 99 CYS B O 1
ATOM 2599 N N . ASN B 1 100 ? -3.123 13.602 7.887 1 98.38 100 ASN B N 1
ATOM 2600 C CA . ASN B 1 100 ? -2.727 14.891 8.453 1 98.38 100 ASN B CA 1
ATOM 2601 C C . ASN B 1 100 ? -3.498 15.203 9.727 1 98.38 100 ASN B C 1
ATOM 2603 O O . ASN B 1 100 ? -2.898 15.484 10.766 1 98.38 100 ASN B O 1
ATOM 2607 N N . THR B 1 101 ? -4.797 15.039 9.688 1 97.81 101 THR B N 1
ATOM 2608 C CA . THR B 1 101 ? -5.66 15.445 10.789 1 97.81 101 THR B CA 1
ATOM 2609 C C . THR B 1 101 ? -5.344 14.641 12.047 1 97.81 101 THR B C 1
ATOM 2611 O O . THR B 1 101 ? -5.434 15.164 13.164 1 97.81 101 THR B O 1
ATOM 2614 N N . ALA B 1 102 ? -4.914 13.438 11.852 1 98.38 102 ALA B N 1
ATOM 2615 C CA . ALA B 1 102 ? -4.652 12.547 12.984 1 98.38 102 ALA B CA 1
ATOM 2616 C C . ALA B 1 102 ? -3.486 13.055 13.828 1 98.38 102 ALA B C 1
ATOM 2618 O O . ALA B 1 102 ? -3.311 12.641 14.969 1 98.38 102 ALA B O 1
ATOM 2619 N N . HIS B 1 103 ? -2.701 13.961 13.328 1 98.5 103 HIS B N 1
ATOM 2620 C CA . HIS B 1 103 ? -1.547 14.469 14.062 1 98.5 103 HIS B CA 1
ATOM 2621 C C . HIS B 1 103 ? -1.975 15.422 15.172 1 98.5 103 HIS B C 1
ATOM 2623 O O . HIS B 1 103 ? -1.15 15.836 15.992 1 98.5 103 HIS B O 1
ATOM 2629 N N . ALA B 1 104 ? -3.281 15.758 15.188 1 97.75 104 ALA B N 1
ATOM 2630 C CA . ALA B 1 104 ? -3.818 16.438 16.359 1 97.75 104 ALA B CA 1
ATOM 2631 C C . ALA B 1 104 ? -3.578 15.617 17.625 1 97.75 104 ALA B C 1
ATOM 2633 O O . ALA B 1 104 ? -3.496 16.172 18.719 1 97.75 104 ALA B O 1
ATOM 2634 N N . TRP B 1 105 ? -3.428 14.297 17.484 1 98.12 105 TRP B N 1
ATOM 2635 C CA . TRP B 1 105 ? -3.211 13.414 18.625 1 98.12 105 TRP B CA 1
ATOM 2636 C C . TRP B 1 105 ? -1.743 13.016 18.734 1 98.12 105 TRP B C 1
ATOM 2638 O O . TRP B 1 105 ? -1.395 12.109 19.5 1 98.12 105 TRP B O 1
ATOM 2648 N N . HIS B 1 106 ? -0.864 13.633 17.969 1 98.25 106 HIS B N 1
ATOM 2649 C CA . HIS B 1 106 ? 0.55 13.281 17.922 1 98.25 106 HIS B CA 1
ATOM 2650 C C . HIS B 1 106 ? 1.18 13.32 19.312 1 98.25 106 HIS B C 1
ATOM 2652 O O . HIS B 1 106 ? 1.89 12.391 19.703 1 98.25 106 HIS B O 1
ATOM 2658 N N . GLY B 1 107 ? 0.964 14.438 20.047 1 97.69 107 GLY B N 1
ATOM 2659 C CA . GLY B 1 107 ? 1.541 14.586 21.375 1 97.69 107 GLY B CA 1
ATOM 2660 C C . GLY B 1 107 ? 1.187 13.445 22.312 1 97.69 107 GLY B C 1
ATOM 2661 O O . GLY B 1 107 ? 2.049 12.922 23.031 1 97.69 107 GLY B O 1
ATOM 2662 N N . GLN B 1 108 ? -0.034 13.078 22.297 1 97.75 108 GLN B N 1
ATOM 2663 C CA . GLN B 1 108 ? -0.525 11.984 23.125 1 97.75 108 GLN B CA 1
ATOM 2664 C C . GLN B 1 108 ? 0.145 10.664 22.75 1 97.75 108 GLN B C 1
ATOM 2666 O O . GLN B 1 108 ? 0.544 9.891 23.609 1 97.75 108 GLN B O 1
ATOM 2671 N N . LEU B 1 109 ? 0.245 10.383 21.469 1 98.44 109 LEU B N 1
ATOM 2672 C CA . LEU B 1 109 ? 0.873 9.164 20.969 1 98.44 109 LEU B CA 1
ATOM 2673 C C . LEU B 1 109 ? 2.344 9.109 21.359 1 98.44 109 LEU B C 1
ATOM 2675 O O . LEU B 1 109 ? 2.809 8.102 21.906 1 98.44 109 LEU B O 1
ATOM 2679 N N . GLN B 1 110 ? 3.047 10.25 21.156 1 98.31 110 GLN B N 1
ATOM 2680 C CA . GLN B 1 110 ? 4.473 10.281 21.469 1 98.31 110 GLN B CA 1
ATOM 2681 C C . GLN B 1 110 ? 4.715 10.109 22.969 1 98.31 110 GLN B C 1
ATOM 2683 O O . GLN B 1 110 ? 5.648 9.414 23.375 1 98.31 110 GLN B O 1
ATOM 2688 N N . ALA B 1 111 ? 3.898 10.695 23.766 1 97.94 111 ALA B N 1
ATOM 2689 C CA . ALA B 1 111 ? 4.062 10.625 25.219 1 97.94 111 ALA B CA 1
ATOM 2690 C C . ALA B 1 111 ? 3.852 9.203 25.719 1 97.94 111 ALA B C 1
ATOM 2692 O O . ALA B 1 111 ? 4.551 8.758 26.641 1 97.94 111 ALA B O 1
ATOM 2693 N N . LEU B 1 112 ? 2.91 8.516 25.172 1 97.62 112 LEU B N 1
ATOM 2694 C CA . LEU B 1 112 ? 2.566 7.18 25.656 1 97.62 112 LEU B CA 1
ATOM 2695 C C . LEU B 1 112 ? 3.572 6.145 25.156 1 97.62 112 LEU B C 1
ATOM 2697 O O . LEU B 1 112 ? 3.75 5.098 25.781 1 97.62 112 LEU B O 1
ATOM 2701 N N . PHE B 1 113 ? 4.16 6.422 24.031 1 98 113 PHE B N 1
ATOM 2702 C CA . PHE B 1 113 ? 5.156 5.52 23.469 1 98 113 PHE B CA 1
ATOM 2703 C C . PHE B 1 113 ? 6.484 6.234 23.266 1 98 113 PHE B C 1
ATOM 2705 O O . PHE B 1 113 ? 6.918 6.434 22.125 1 98 113 PHE B O 1
ATOM 2712 N N . PRO B 1 114 ? 7.203 6.473 24.281 1 96.81 114 PRO B N 1
ATOM 2713 C CA . PRO B 1 114 ? 8.422 7.273 24.188 1 96.81 114 PRO B CA 1
ATOM 2714 C C . PRO B 1 114 ? 9.547 6.562 23.438 1 96.81 114 PRO B C 1
ATOM 2716 O O . PRO B 1 114 ? 10.5 7.203 22.984 1 96.81 114 PRO B O 1
ATOM 2719 N N . GLN B 1 115 ? 9.438 5.254 23.344 1 95.75 115 GLN B N 1
ATOM 2720 C CA . GLN B 1 115 ? 10.477 4.488 22.656 1 95.75 115 GLN B CA 1
ATOM 2721 C C . GLN B 1 115 ? 10.328 4.59 21.141 1 95.75 115 GLN B C 1
ATOM 2723 O O . GLN B 1 115 ? 11.227 4.203 20.391 1 95.75 115 GLN B O 1
ATOM 2728 N N . LEU B 1 116 ? 9.195 5.078 20.656 1 97.5 116 LEU B N 1
ATOM 2729 C CA . LEU B 1 116 ? 8.93 5.25 19.234 1 97.5 116 LEU B CA 1
ATOM 2730 C C . LEU B 1 116 ? 9.195 6.684 18.797 1 97.5 116 LEU B C 1
ATOM 2732 O O . LEU B 1 116 ? 8.953 7.625 19.562 1 97.5 116 LEU B O 1
ATOM 2736 N N . HIS B 1 117 ? 9.688 6.797 17.672 1 98.25 117 HIS B N 1
ATOM 2737 C CA . HIS B 1 117 ? 9.656 8.094 17 1 98.25 117 HIS B CA 1
ATOM 2738 C C . HIS B 1 117 ? 8.414 8.234 16.141 1 98.25 117 HIS B C 1
ATOM 2740 O O . HIS B 1 117 ? 8.352 7.691 15.031 1 98.25 117 HIS B O 1
ATOM 2746 N N . VAL B 1 118 ? 7.43 8.961 16.625 1 98.69 118 VAL B N 1
ATOM 2747 C CA . VAL B 1 118 ? 6.238 9.242 15.836 1 98.69 118 VAL B CA 1
ATOM 2748 C C . VAL B 1 118 ? 6.453 10.508 15.008 1 98.69 118 VAL B C 1
ATOM 2750 O O . VAL B 1 118 ? 6.5 11.609 15.555 1 98.69 118 VAL B O 1
ATOM 2753 N N . LEU B 1 119 ? 6.57 10.391 13.75 1 98.56 119 LEU B N 1
ATOM 2754 C CA . LEU B 1 119 ? 6.883 11.508 12.875 1 98.56 119 LEU B CA 1
ATOM 2755 C C . LEU B 1 119 ? 5.707 12.477 12.789 1 98.56 119 LEU B C 1
ATOM 2757 O O . LEU B 1 119 ? 4.551 12.062 12.891 1 98.56 119 LEU B O 1
ATOM 2761 N N . HIS B 1 120 ? 6.043 13.711 12.625 1 98.69 120 HIS B N 1
ATOM 2762 C CA . HIS B 1 120 ? 5.02 14.742 12.562 1 98.69 120 HIS B CA 1
ATOM 2763 C C . HIS B 1 120 ? 4.93 15.352 11.164 1 98.69 120 HIS B C 1
ATOM 2765 O O . HIS B 1 120 ? 5.828 16.078 10.75 1 98.69 120 HIS B O 1
ATOM 2771 N N . ILE B 1 121 ? 3.873 15.227 10.523 1 98.81 121 ILE B N 1
ATOM 2772 C CA . ILE B 1 121 ? 3.746 15.461 9.094 1 98.81 121 ILE B CA 1
ATOM 2773 C C . ILE B 1 121 ? 3.822 16.953 8.805 1 98.81 121 ILE B C 1
ATOM 2775 O O . ILE B 1 121 ? 4.504 17.375 7.867 1 98.81 121 ILE B O 1
ATOM 2779 N N . ALA B 1 122 ? 3.209 17.766 9.602 1 98.81 122 ALA B N 1
ATOM 2780 C CA . ALA B 1 122 ? 3.182 19.203 9.352 1 98.81 122 ALA B CA 1
ATOM 2781 C C . ALA B 1 122 ? 4.543 19.828 9.625 1 98.81 122 ALA B C 1
ATOM 2783 O O . ALA B 1 122 ? 4.984 20.719 8.891 1 98.81 122 ALA B O 1
ATOM 2784 N N . ARG B 1 123 ? 5.18 19.344 10.672 1 98.62 123 ARG B N 1
ATOM 2785 C CA . ARG B 1 123 ? 6.512 19.859 10.977 1 98.62 123 ARG B CA 1
ATOM 2786 C C . ARG B 1 123 ? 7.496 19.516 9.859 1 98.62 123 ARG B C 1
ATOM 2788 O O . ARG B 1 123 ? 8.297 20.359 9.453 1 98.62 123 ARG B O 1
ATOM 2795 N N . GLN B 1 124 ? 7.391 18.266 9.375 1 98.56 124 GLN B N 1
ATOM 2796 C CA . GLN B 1 124 ? 8.266 17.875 8.281 1 98.56 124 GLN B CA 1
ATOM 2797 C C . GLN B 1 124 ? 8.016 18.719 7.035 1 98.56 124 GLN B C 1
ATOM 2799 O O . GLN B 1 124 ? 8.953 19.125 6.352 1 98.56 124 GLN B O 1
ATOM 2804 N N . ALA B 1 125 ? 6.781 19 6.73 1 98.75 125 ALA B N 1
ATOM 2805 C CA . ALA B 1 125 ? 6.418 19.812 5.574 1 98.75 125 ALA B CA 1
ATOM 2806 C C . ALA B 1 125 ? 6.914 21.234 5.734 1 98.75 125 ALA B C 1
ATOM 2808 O O . ALA B 1 125 ? 7.445 21.828 4.789 1 98.75 125 ALA B O 1
ATOM 2809 N N . ALA B 1 126 ? 6.758 21.781 6.93 1 98.88 126 ALA B N 1
ATOM 2810 C CA . ALA B 1 126 ? 7.18 23.156 7.199 1 98.88 126 ALA B CA 1
ATOM 2811 C C . ALA B 1 126 ? 8.688 23.312 7.031 1 98.88 126 ALA B C 1
ATOM 2813 O O . ALA B 1 126 ? 9.156 24.266 6.41 1 98.88 126 ALA B O 1
ATOM 2814 N N . LEU B 1 127 ? 9.406 22.359 7.574 1 98.62 127 LEU B N 1
ATOM 2815 C CA . LEU B 1 127 ? 10.859 22.375 7.457 1 98.62 127 LEU B CA 1
ATOM 2816 C C . LEU B 1 127 ? 11.289 22.297 5.992 1 98.62 127 LEU B C 1
ATOM 2818 O O . LEU B 1 127 ? 12.227 22.984 5.582 1 98.62 127 LEU B O 1
ATOM 2822 N N . HIS B 1 128 ? 10.609 21.469 5.211 1 98.44 128 HIS B N 1
ATOM 2823 C CA . HIS B 1 128 ? 10.891 21.344 3.787 1 98.44 128 HIS B CA 1
ATOM 2824 C C . HIS B 1 128 ? 10.695 22.672 3.064 1 98.44 128 HIS B C 1
ATOM 2826 O O . HIS B 1 128 ? 11.539 23.062 2.254 1 98.44 128 HIS B O 1
ATOM 2832 N N . LEU B 1 129 ? 9.617 23.328 3.389 1 98.75 129 LEU B N 1
ATOM 2833 C CA . LEU B 1 129 ? 9.305 24.594 2.74 1 98.75 129 LEU B CA 1
ATOM 2834 C C . LEU B 1 129 ? 10.281 25.688 3.168 1 98.75 129 LEU B C 1
ATOM 2836 O O . LEU B 1 129 ? 10.672 26.531 2.355 1 98.75 129 LEU B O 1
ATOM 2840 N N . GLN B 1 130 ? 10.617 25.625 4.414 1 98.62 130 GLN B N 1
ATOM 2841 C CA . GLN B 1 130 ? 11.594 26.594 4.922 1 98.62 130 GLN B CA 1
ATOM 2842 C C . GLN B 1 130 ? 12.922 26.469 4.184 1 98.62 130 GLN B C 1
ATOM 2844 O O . GLN B 1 130 ? 13.508 27.469 3.777 1 98.62 130 GLN B O 1
ATOM 2849 N N . ALA B 1 131 ? 13.375 25.297 4.008 1 98.25 131 ALA B N 1
ATOM 2850 C CA . ALA B 1 131 ? 14.625 25.031 3.301 1 98.25 131 ALA B CA 1
ATOM 2851 C C . ALA B 1 131 ? 14.562 25.547 1.865 1 98.25 131 ALA B C 1
ATOM 2853 O O . ALA B 1 131 ? 15.586 25.938 1.297 1 98.25 131 ALA B O 1
ATOM 2854 N N . GLY B 1 132 ? 13.391 25.578 1.322 1 97.88 132 GLY B N 1
ATOM 2855 C CA . GLY B 1 132 ? 13.211 26.047 -0.043 1 97.88 132 GLY B CA 1
ATOM 2856 C C . GLY B 1 132 ? 13.008 27.547 -0.137 1 97.88 132 GLY B C 1
ATOM 2857 O O . GLY B 1 132 ? 12.891 28.094 -1.235 1 97.88 132 GLY B O 1
ATOM 2858 N N . GLY B 1 133 ? 12.828 28.188 1.052 1 98.06 133 GLY B N 1
ATOM 2859 C CA . GLY B 1 133 ? 12.773 29.641 1.091 1 98.06 133 GLY B CA 1
ATOM 2860 C C . GLY B 1 133 ? 11.359 30.172 1.01 1 98.06 133 GLY B C 1
ATOM 2861 O O . GLY B 1 133 ? 11.156 31.359 0.747 1 98.06 133 GLY B O 1
ATOM 2862 N N . ALA B 1 134 ? 10.422 29.359 1.253 1 98.31 134 ALA B N 1
ATOM 2863 C CA . ALA B 1 134 ? 9.031 29.812 1.166 1 98.31 134 ALA B CA 1
ATOM 2864 C C . ALA B 1 134 ? 8.695 30.766 2.305 1 98.31 134 ALA B C 1
ATOM 2866 O O . ALA B 1 134 ? 9.133 30.562 3.443 1 98.31 134 ALA B O 1
ATOM 2867 N N . GLN B 1 135 ? 7.938 31.734 1.991 1 98.12 135 GLN B N 1
ATOM 2868 C CA . GLN B 1 135 ? 7.48 32.688 2.998 1 98.12 135 GLN B CA 1
ATOM 2869 C C . GLN B 1 135 ? 5.984 32.531 3.266 1 98.12 135 GLN B C 1
ATOM 2871 O O . GLN B 1 135 ? 5.492 32.938 4.316 1 98.12 135 GLN B O 1
ATOM 2876 N N . GLN B 1 136 ? 5.32 32.031 2.264 1 98.5 136 GLN B N 1
ATOM 2877 C CA . GLN B 1 136 ? 3.895 31.734 2.34 1 98.5 136 GLN B CA 1
ATOM 2878 C C . GLN B 1 136 ? 3.58 30.406 1.655 1 98.5 136 GLN B C 1
ATOM 2880 O O . GLN B 1 136 ? 4.344 29.938 0.805 1 98.5 136 GLN B O 1
ATOM 2885 N N . ALA B 1 137 ? 2.527 29.812 2.082 1 98.88 137 ALA B N 1
ATOM 2886 C CA . ALA B 1 137 ? 2.072 28.578 1.445 1 98.88 137 ALA B CA 1
ATOM 2887 C C . ALA B 1 137 ? 0.557 28.438 1.555 1 98.88 137 ALA B C 1
ATOM 2889 O O . ALA B 1 137 ? -0.027 28.719 2.602 1 98.88 137 ALA B O 1
ATOM 2890 N N . ILE B 1 138 ? -0.05 28.016 0.469 1 98.81 138 ILE B N 1
ATOM 2891 C CA . ILE B 1 138 ? -1.462 27.656 0.495 1 98.81 138 ILE B CA 1
ATOM 2892 C C . ILE B 1 138 ? -1.628 26.281 1.146 1 98.81 138 ILE B C 1
ATOM 2894 O O . ILE B 1 138 ? -0.876 25.359 0.847 1 98.81 138 ILE B O 1
ATOM 2898 N N . VAL B 1 139 ? -2.584 26.172 2.125 1 98.88 139 VAL B N 1
ATOM 2899 C CA . VAL B 1 139 ? -2.863 24.906 2.785 1 98.88 139 VAL B CA 1
ATOM 2900 C C . VAL B 1 139 ? -4.25 24.406 2.383 1 98.88 139 VAL B C 1
ATOM 2902 O O . VAL B 1 139 ? -5.262 25.016 2.746 1 98.88 139 VAL B O 1
ATOM 2905 N N . LEU B 1 140 ? -4.301 23.359 1.587 1 98.81 140 LEU B N 1
ATOM 2906 C CA . LEU B 1 140 ? -5.543 22.656 1.312 1 98.81 140 LEU B CA 1
ATOM 2907 C C . LEU B 1 140 ? -5.691 21.438 2.225 1 98.81 140 LEU B C 1
ATOM 2909 O O . LEU B 1 140 ? -4.891 20.5 2.154 1 98.81 140 LEU B O 1
ATOM 2913 N N . ALA B 1 141 ? -6.703 21.469 3.102 1 98.5 141 ALA B N 1
ATOM 2914 C CA . ALA B 1 141 ? -6.781 20.453 4.148 1 98.5 141 ALA B CA 1
ATOM 2915 C C . ALA B 1 141 ? -8.227 20.203 4.566 1 98.5 141 ALA B C 1
ATOM 2917 O O . ALA B 1 141 ? -9.156 20.766 3.982 1 98.5 141 ALA B O 1
ATOM 2918 N N . THR B 1 142 ? -8.414 19.297 5.449 1 96.88 142 THR B N 1
ATOM 2919 C CA . THR B 1 142 ? -9.727 19.047 6.027 1 96.88 142 THR B CA 1
ATOM 2920 C C . THR B 1 142 ? -10.102 20.141 7.023 1 96.88 142 THR B C 1
ATOM 2922 O O . THR B 1 142 ? -9.227 20.859 7.523 1 96.88 142 THR B O 1
ATOM 2925 N N . GLN B 1 143 ? -11.391 20.172 7.355 1 96.31 143 GLN B N 1
ATOM 2926 C CA . GLN B 1 143 ? -11.867 21.109 8.367 1 96.31 143 GLN B CA 1
ATOM 2927 C C . GLN B 1 143 ? -11.195 20.844 9.719 1 96.31 143 GLN B C 1
ATOM 2929 O O . GLN B 1 143 ? -10.836 21.781 10.43 1 96.31 143 GLN B O 1
ATOM 2934 N N . GLY B 1 144 ? -11.008 19.578 10.039 1 95.88 144 GLY B N 1
ATOM 2935 C CA . GLY B 1 144 ? -10.336 19.219 11.281 1 95.88 144 GLY B CA 1
ATOM 2936 C C . GLY B 1 144 ? -8.914 19.734 11.359 1 95.88 144 GLY B C 1
ATOM 2937 O O . GLY B 1 144 ? -8.461 20.172 12.422 1 95.88 144 GLY B O 1
ATOM 2938 N N . THR B 1 145 ? -8.227 19.672 10.25 1 97.31 145 THR B N 1
ATOM 2939 C CA . THR B 1 145 ? -6.863 20.188 10.188 1 97.31 145 THR B CA 1
ATOM 2940 C C . THR B 1 145 ? -6.828 21.688 10.414 1 97.31 145 THR B C 1
ATOM 2942 O O . THR B 1 145 ? -5.984 22.188 11.156 1 97.31 145 THR B O 1
ATOM 2945 N N . TYR B 1 146 ? -7.758 22.375 9.797 1 97.44 146 TYR B N 1
ATOM 2946 C CA . TYR B 1 146 ? -7.855 23.812 10.023 1 97.44 146 TYR B CA 1
ATOM 2947 C C . TYR B 1 146 ? -8.18 24.125 11.477 1 97.44 146 TYR B C 1
ATOM 2949 O O . TYR B 1 146 ? -7.535 24.969 12.102 1 97.44 146 TYR B O 1
ATOM 2957 N N . ASP B 1 147 ? -9.109 23.375 12.023 1 94.19 147 ASP B N 1
ATOM 2958 C CA . ASP B 1 147 ? -9.594 23.625 13.375 1 94.19 147 ASP B CA 1
ATOM 2959 C C . ASP B 1 147 ? -8.484 23.375 14.406 1 94.19 147 ASP B C 1
ATOM 2961 O O . ASP B 1 147 ? -8.406 24.078 15.414 1 94.19 147 ASP B O 1
ATOM 2965 N N . SER B 1 148 ? -7.695 22.438 14.164 1 95.56 148 SER B N 1
ATOM 2966 C CA . SER B 1 148 ? -6.637 22.078 15.102 1 95.56 148 SER B CA 1
ATOM 2967 C C . SER B 1 148 ? -5.449 23.016 14.992 1 95.56 148 SER B C 1
ATOM 2969 O O . SER B 1 148 ? -4.574 23.031 15.859 1 95.56 148 SER B O 1
ATOM 2971 N N . GLY B 1 149 ? -5.387 23.734 13.875 1 97.44 149 GLY B N 1
ATOM 2972 C CA . GLY B 1 149 ? -4.266 24.641 13.648 1 97.44 149 GLY B CA 1
ATOM 2973 C C . GLY B 1 149 ? -2.973 23.906 13.336 1 97.44 149 GLY B C 1
ATOM 2974 O O . GLY B 1 149 ? -1.883 24.438 13.547 1 97.44 149 GLY B O 1
ATOM 2975 N N . LEU B 1 150 ? -3.076 22.75 12.883 1 97.88 150 LEU B N 1
ATOM 2976 C CA . LEU B 1 150 ? -1.94 21.844 12.711 1 97.88 150 LEU B CA 1
ATOM 2977 C C . LEU B 1 150 ? -0.859 22.5 11.852 1 97.88 150 LEU B C 1
ATOM 2979 O O . LEU B 1 150 ? 0.293 22.609 12.273 1 97.88 150 LEU B O 1
ATOM 2983 N N . TYR B 1 151 ? -1.231 22.969 10.672 1 98.69 151 TYR B N 1
ATOM 2984 C CA . TYR B 1 151 ? -0.25 23.547 9.75 1 98.69 151 TYR B CA 1
ATOM 2985 C C . TYR B 1 151 ? 0.064 24.984 10.117 1 98.69 151 TYR B C 1
ATOM 2987 O O . TYR B 1 151 ? 1.191 25.453 9.93 1 98.69 151 TYR B O 1
ATOM 2995 N N . ASP B 1 152 ? -0.913 25.719 10.703 1 98.38 152 ASP B N 1
ATOM 2996 C CA . ASP B 1 152 ? -0.661 27.078 11.148 1 98.38 152 ASP B CA 1
ATOM 2997 C C . ASP B 1 152 ? 0.516 27.141 12.125 1 98.38 152 ASP B C 1
ATOM 2999 O O . ASP B 1 152 ? 1.438 27.938 11.945 1 98.38 152 ASP B O 1
ATOM 3003 N N . ALA B 1 153 ? 0.491 26.266 13.078 1 98.19 153 ALA B N 1
ATOM 3004 C CA . ALA B 1 153 ? 1.526 26.234 14.109 1 98.19 153 ALA B CA 1
ATOM 3005 C C . ALA B 1 153 ? 2.875 25.844 13.516 1 98.19 153 ALA B C 1
ATOM 3007 O O . ALA B 1 153 ? 3.889 26.5 13.766 1 98.19 153 ALA B O 1
ATOM 3008 N N . ALA B 1 154 ? 2.916 24.766 12.742 1 98.62 154 ALA B N 1
ATOM 3009 C CA . ALA B 1 154 ? 4.16 24.25 12.172 1 98.62 154 ALA B CA 1
ATOM 3010 C C . ALA B 1 154 ? 4.805 25.281 11.242 1 98.62 154 ALA B C 1
ATOM 3012 O O . ALA B 1 154 ? 6.016 25.5 11.297 1 98.62 154 ALA B O 1
ATOM 3013 N N . LEU B 1 155 ? 3.947 25.922 10.406 1 98.81 155 LEU B N 1
ATOM 3014 C CA . LEU B 1 155 ? 4.453 26.891 9.445 1 98.81 155 LEU B CA 1
ATOM 3015 C C . LEU B 1 155 ? 4.949 28.141 10.164 1 98.81 155 LEU B C 1
ATOM 3017 O O . LEU B 1 155 ? 6 28.688 9.812 1 98.81 155 LEU B O 1
ATOM 3021 N N . ALA B 1 156 ? 4.238 28.562 11.18 1 98.69 156 ALA B N 1
ATOM 3022 C CA . ALA B 1 156 ? 4.625 29.75 11.938 1 98.69 156 ALA B CA 1
ATOM 3023 C C . ALA B 1 156 ? 5.992 29.562 12.586 1 98.69 156 ALA B C 1
ATOM 3025 O O . ALA B 1 156 ? 6.801 30.484 12.633 1 98.69 156 ALA B O 1
ATOM 3026 N N . GLU B 1 157 ? 6.23 28.391 13.078 1 98.44 157 GLU B N 1
ATOM 3027 C CA . GLU B 1 157 ? 7.508 28.078 13.711 1 98.44 157 GLU B CA 1
ATOM 3028 C C . GLU B 1 157 ? 8.664 28.219 12.719 1 98.44 157 GLU B C 1
ATOM 3030 O O . GLU B 1 157 ? 9.805 28.438 13.117 1 98.44 157 GLU B O 1
ATOM 3035 N N . CYS B 1 158 ? 8.336 28.109 11.438 1 98.5 158 CYS B N 1
ATOM 3036 C CA . CYS B 1 158 ? 9.352 28.188 10.391 1 98.5 158 CYS B CA 1
ATOM 3037 C C . CYS B 1 158 ? 9.312 29.547 9.703 1 98.5 158 CYS B C 1
ATOM 3039 O O . CYS B 1 158 ? 9.953 29.75 8.672 1 98.5 158 CYS B O 1
ATOM 3041 N N . GLY B 1 159 ? 8.445 30.438 10.203 1 98.5 159 GLY B N 1
ATOM 3042 C CA . GLY B 1 159 ? 8.344 31.781 9.648 1 98.5 159 GLY B CA 1
ATOM 3043 C C . GLY B 1 159 ? 7.551 31.828 8.352 1 98.5 159 GLY B C 1
ATOM 3044 O O . GLY B 1 159 ? 7.766 32.719 7.516 1 98.5 159 GLY B O 1
ATOM 3045 N N . ILE B 1 160 ? 6.707 30.906 8.109 1 98.81 160 ILE B N 1
ATOM 3046 C CA . ILE B 1 160 ? 5.922 30.828 6.887 1 98.81 160 ILE B CA 1
ATOM 3047 C C . ILE B 1 160 ? 4.461 31.141 7.184 1 98.81 160 ILE B C 1
ATOM 3049 O O . ILE B 1 160 ? 3.895 30.656 8.156 1 98.81 160 ILE B O 1
ATOM 3053 N N . THR B 1 161 ? 3.854 31.953 6.406 1 98.62 161 THR B N 1
ATOM 3054 C CA . THR B 1 161 ? 2.447 32.312 6.559 1 98.62 161 THR B CA 1
ATOM 3055 C C . THR B 1 161 ? 1.551 31.281 5.871 1 98.62 161 THR B C 1
ATOM 3057 O O . THR B 1 161 ? 1.738 30.984 4.691 1 98.62 161 THR B O 1
ATOM 3060 N N . ALA B 1 162 ? 0.598 30.797 6.602 1 98.75 162 ALA B N 1
ATOM 3061 C CA . ALA B 1 162 ? -0.373 29.859 6.035 1 98.75 162 ALA B CA 1
ATOM 3062 C C . ALA B 1 162 ? -1.515 30.609 5.348 1 98.75 162 ALA B C 1
ATOM 3064 O O . ALA B 1 162 ? -2.158 31.469 5.957 1 98.75 162 ALA B O 1
ATOM 3065 N N . LEU B 1 163 ? -1.72 30.266 4.086 1 98.62 163 LEU B N 1
ATOM 3066 C CA . LEU B 1 163 ? -2.863 30.781 3.334 1 98.62 163 LEU B CA 1
ATOM 3067 C C . LEU B 1 163 ? -3.945 29.703 3.211 1 98.62 163 LEU B C 1
ATOM 3069 O O . LEU B 1 163 ? -3.654 28.562 2.873 1 98.62 163 LEU B O 1
ATOM 3073 N N . GLN B 1 164 ? -5.207 30.062 3.529 1 98.31 164 GLN B N 1
ATOM 3074 C CA . GLN B 1 164 ? -6.293 29.094 3.564 1 98.31 164 GLN B CA 1
ATOM 3075 C C . GLN B 1 164 ? -7.48 29.562 2.729 1 98.31 164 GLN B C 1
ATOM 3077 O O . GLN B 1 164 ? -7.66 30.766 2.518 1 98.31 164 GLN B O 1
ATOM 3082 N N . PRO B 1 165 ? -8.266 28.609 2.234 1 98.44 165 PRO B N 1
ATOM 3083 C CA . PRO B 1 165 ? -9.516 29 1.568 1 98.44 165 PRO B CA 1
ATOM 3084 C C . PRO B 1 165 ? -10.531 29.609 2.529 1 98.44 165 PRO B C 1
ATOM 3086 O O . PRO B 1 165 ? -10.406 29.453 3.746 1 98.44 165 PRO B O 1
ATOM 3089 N N . ASP B 1 166 ? -11.531 30.312 1.955 1 97.38 166 ASP B N 1
ATOM 3090 C CA . ASP B 1 166 ? -12.648 30.797 2.764 1 97.38 166 ASP B CA 1
ATOM 3091 C C . ASP B 1 166 ? -13.633 29.672 3.072 1 97.38 166 ASP B C 1
ATOM 3093 O O . ASP B 1 166 ? -13.375 28.5 2.746 1 97.38 166 ASP B O 1
ATOM 3097 N N . ALA B 1 167 ? -14.695 29.953 3.77 1 97.38 167 ALA B N 1
ATOM 3098 C CA . ALA B 1 167 ? -15.641 28.953 4.246 1 97.38 167 ALA B CA 1
ATOM 3099 C C . ALA B 1 167 ? -16.219 28.156 3.088 1 97.38 167 ALA B C 1
ATOM 3101 O O . ALA B 1 167 ? -16.406 26.938 3.195 1 97.38 167 ALA B O 1
ATOM 3102 N N . GLN B 1 168 ? -16.5 28.828 2.014 1 97.69 168 GLN B N 1
ATOM 3103 C CA . GLN B 1 168 ? -17.062 28.156 0.841 1 97.69 168 GLN B CA 1
ATOM 3104 C C . GLN B 1 168 ? -16.031 27.203 0.219 1 97.69 168 GLN B C 1
ATOM 3106 O O . GLN B 1 168 ? -16.375 26.094 -0.184 1 97.69 168 GLN B O 1
ATOM 3111 N N . GLY B 1 169 ? -14.812 27.688 0.113 1 98.25 169 GLY B N 1
ATOM 3112 C CA . GLY B 1 169 ? -13.742 26.844 -0.383 1 98.25 169 GLY B CA 1
ATOM 3113 C C . GLY B 1 169 ? -13.5 25.609 0.477 1 98.25 169 GLY B C 1
ATOM 3114 O O . GLY B 1 169 ? -13.289 24.516 -0.043 1 98.25 169 GLY B O 1
ATOM 3115 N N . ARG B 1 170 ? -13.562 25.797 1.765 1 98.25 170 ARG B N 1
ATOM 3116 C CA . ARG B 1 170 ? -13.367 24.672 2.68 1 98.25 170 ARG B CA 1
ATOM 3117 C C . ARG B 1 170 ? -14.469 23.641 2.512 1 98.25 170 ARG B C 1
ATOM 3119 O O . ARG B 1 170 ? -14.203 22.438 2.498 1 98.25 170 ARG B O 1
ATOM 3126 N N . ALA B 1 171 ? -15.688 24.094 2.355 1 98.06 171 ALA B N 1
ATOM 3127 C CA . ALA B 1 171 ? -16.812 23.188 2.131 1 98.06 171 ALA B CA 1
ATOM 3128 C C . ALA B 1 171 ? -16.625 22.406 0.834 1 98.06 171 ALA B C 1
ATOM 3130 O O . ALA B 1 171 ? -16.938 21.219 0.771 1 98.06 171 ALA B O 1
ATOM 3131 N N . ARG B 1 172 ? -16.125 23.125 -0.151 1 98.44 172 ARG B N 1
ATOM 3132 C CA . ARG B 1 172 ? -15.898 22.484 -1.445 1 98.44 172 ARG B CA 1
ATOM 3133 C C . ARG B 1 172 ? -14.781 21.453 -1.354 1 98.44 172 ARG B C 1
ATOM 3135 O O . ARG B 1 172 ? -14.859 20.391 -1.982 1 98.44 172 ARG B O 1
ATOM 3142 N N . LEU B 1 173 ? -13.742 21.766 -0.586 1 98.31 173 LEU B N 1
ATOM 3143 C CA . LEU B 1 173 ? -12.672 20.797 -0.341 1 98.31 173 LEU B CA 1
ATOM 3144 C C . LEU B 1 173 ? -13.219 19.531 0.32 1 98.31 173 LEU B C 1
ATOM 3146 O O . LEU B 1 173 ? -12.859 18.422 -0.068 1 98.31 173 LEU B O 1
ATOM 3150 N N . MET B 1 174 ? -14.094 19.734 1.324 1 98 174 MET B N 1
ATOM 3151 C CA . MET B 1 174 ? -14.695 18.594 2.012 1 98 174 MET B CA 1
ATOM 3152 C C . MET B 1 174 ? -15.477 17.719 1.038 1 98 174 MET B C 1
ATOM 3154 O O . MET B 1 174 ? -15.406 16.484 1.105 1 98 174 MET B O 1
ATOM 3158 N N . GLN B 1 175 ? -16.172 18.344 0.124 1 98.25 175 GLN B N 1
ATOM 3159 C CA . GLN B 1 175 ? -16.906 17.594 -0.887 1 98.25 175 GLN B CA 1
ATOM 3160 C C . GLN B 1 175 ? -15.961 16.734 -1.727 1 98.25 175 GLN B C 1
ATOM 3162 O O . GLN B 1 175 ? -16.234 15.562 -1.973 1 98.25 175 GLN B O 1
ATOM 3167 N N . GLY B 1 176 ? -14.828 17.312 -2.197 1 98.25 176 GLY B N 1
ATOM 3168 C CA . GLY B 1 176 ? -13.844 16.578 -2.965 1 98.25 176 GLY B CA 1
ATOM 3169 C C . GLY B 1 176 ? -13.258 15.406 -2.199 1 98.25 176 GLY B C 1
ATOM 3170 O O . GLY B 1 176 ? -13.016 14.336 -2.771 1 98.25 176 GLY B O 1
ATOM 3171 N N . ILE B 1 177 ? -13.031 15.578 -0.901 1 97.19 177 ILE B N 1
ATOM 3172 C CA . ILE B 1 177 ? -12.406 14.555 -0.067 1 97.19 177 ILE B CA 1
ATOM 3173 C C . ILE B 1 177 ? -13.406 13.445 0.227 1 97.19 177 ILE B C 1
ATOM 3175 O O . ILE B 1 177 ? -13.133 12.273 -0.048 1 97.19 177 ILE B O 1
ATOM 3179 N N . TYR B 1 178 ? -14.594 13.797 0.696 1 95.25 178 TYR B N 1
ATOM 3180 C CA . TYR B 1 178 ? -15.508 12.82 1.276 1 95.25 178 TYR B CA 1
ATOM 3181 C C . TYR B 1 178 ? -16.406 12.211 0.206 1 95.25 178 TYR B C 1
ATOM 3183 O O . TYR B 1 178 ? -16.672 11.008 0.219 1 95.25 178 TYR B O 1
ATOM 3191 N N . ASP B 1 179 ? -16.859 13.047 -0.723 1 95.44 179 ASP B N 1
ATOM 3192 C CA . ASP B 1 179 ? -17.75 12.562 -1.77 1 95.44 179 ASP B CA 1
ATOM 3193 C C . ASP B 1 179 ? -16.969 12.164 -3.02 1 95.44 179 ASP B C 1
ATOM 3195 O O . ASP B 1 179 ? -17.484 11.477 -3.895 1 95.44 179 ASP B O 1
ATOM 3199 N N . GLY B 1 180 ? -15.781 12.633 -3.102 1 96.06 180 GLY B N 1
ATOM 3200 C CA . GLY B 1 180 ? -14.922 12.328 -4.234 1 96.06 180 GLY B CA 1
ATOM 3201 C C . GLY B 1 180 ? -14 11.148 -3.984 1 96.06 180 GLY B C 1
ATOM 3202 O O . GLY B 1 180 ? -14.375 10 -4.23 1 96.06 180 GLY B O 1
ATOM 3203 N N . VAL B 1 181 ? -12.836 11.422 -3.34 1 95.62 181 VAL B N 1
ATOM 3204 C CA . VAL B 1 181 ? -11.758 10.445 -3.209 1 95.62 181 VAL B CA 1
ATOM 3205 C C . VAL B 1 181 ? -12.234 9.258 -2.379 1 95.62 181 VAL B C 1
ATOM 3207 O O . VAL B 1 181 ? -12.07 8.109 -2.783 1 95.62 181 VAL B O 1
ATOM 3210 N N . LYS B 1 182 ? -12.852 9.516 -1.249 1 93.06 182 LYS B N 1
ATOM 3211 C CA . LYS B 1 182 ? -13.211 8.438 -0.328 1 93.06 182 LYS B CA 1
ATOM 3212 C C . LYS B 1 182 ? -14.336 7.574 -0.9 1 93.06 182 LYS B C 1
ATOM 3214 O O . LYS B 1 182 ? -14.586 6.473 -0.411 1 93.06 182 LYS B O 1
ATOM 3219 N N . GLN B 1 183 ? -14.961 8.133 -2.018 1 90.5 183 GLN B N 1
ATOM 3220 C CA . GLN B 1 183 ? -16 7.363 -2.689 1 90.5 183 GLN B CA 1
ATOM 3221 C C . GLN B 1 183 ? -15.516 6.832 -4.035 1 90.5 183 GLN B C 1
ATOM 3223 O O . GLN B 1 183 ? -16.297 6.25 -4.797 1 90.5 183 GLN B O 1
ATOM 3228 N N . GLY B 1 184 ? -14.305 7.141 -4.375 1 88.69 184 GLY B N 1
ATOM 3229 C CA . GLY B 1 184 ? -13.719 6.645 -5.609 1 88.69 184 GLY B CA 1
ATOM 3230 C C . GLY B 1 184 ? -14.047 7.508 -6.812 1 88.69 184 GLY B C 1
ATOM 3231 O O . GLY B 1 184 ? -13.805 7.109 -7.953 1 88.69 184 GLY B O 1
ATOM 3232 N N . ASP B 1 185 ? -14.672 8.625 -6.621 1 93.44 185 ASP B N 1
ATOM 3233 C CA . ASP B 1 185 ? -14.969 9.555 -7.707 1 93.44 185 ASP B CA 1
ATOM 3234 C C . ASP B 1 185 ? -13.852 10.586 -7.871 1 93.44 185 ASP B C 1
ATOM 3236 O O . ASP B 1 185 ? -13.977 11.727 -7.414 1 93.44 185 ASP B O 1
ATOM 3240 N N . MET B 1 186 ? -12.852 10.25 -8.57 1 95.19 186 MET B N 1
ATOM 3241 C CA . MET B 1 186 ? -11.641 11.055 -8.703 1 95.19 186 MET B CA 1
ATOM 3242 C C . MET B 1 186 ? -11.898 12.297 -9.547 1 95.19 186 MET B C 1
ATOM 3244 O O . MET B 1 186 ? -11.281 13.336 -9.328 1 95.19 186 MET B O 1
ATOM 3248 N N . ASP B 1 187 ? -12.836 12.188 -10.438 1 97.12 187 ASP B N 1
ATOM 3249 C CA . ASP B 1 187 ? -13.164 13.336 -11.273 1 97.12 187 ASP B CA 1
ATOM 3250 C C . ASP B 1 187 ? -13.805 14.445 -10.453 1 97.12 187 ASP B C 1
ATOM 3252 O O . ASP B 1 187 ? -13.438 15.617 -10.586 1 97.12 187 ASP B O 1
ATOM 3256 N N . LEU B 1 188 ? -14.758 14 -9.672 1 97.88 188 LEU B N 1
ATOM 3257 C CA . LEU B 1 188 ? -15.375 14.977 -8.773 1 97.88 188 LEU B CA 1
ATOM 3258 C C . LEU B 1 188 ? -14.328 15.609 -7.859 1 97.88 188 LEU B C 1
ATOM 3260 O O . LEU B 1 188 ? -14.328 16.828 -7.664 1 97.88 188 LEU B O 1
ATOM 3264 N N . ALA B 1 189 ? -13.469 14.805 -7.34 1 98.5 189 ALA B N 1
ATOM 3265 C CA . ALA B 1 189 ? -12.43 15.281 -6.422 1 98.5 189 ALA B CA 1
ATOM 3266 C C . ALA B 1 189 ? -11.523 16.312 -7.094 1 98.5 189 ALA B C 1
ATOM 3268 O O . ALA B 1 189 ? -11.305 17.391 -6.559 1 98.5 189 ALA B O 1
ATOM 3269 N N . ALA B 1 190 ? -11.047 15.961 -8.266 1 98.56 190 ALA B N 1
ATOM 3270 C CA . ALA B 1 190 ? -10.148 16.844 -9 1 98.56 190 ALA B CA 1
ATOM 3271 C C . ALA B 1 190 ? -10.812 18.188 -9.297 1 98.56 190 ALA B C 1
ATOM 3273 O O . ALA B 1 190 ? -10.18 19.234 -9.188 1 98.56 190 ALA B O 1
ATOM 3274 N N . ARG B 1 191 ? -12.062 18.109 -9.648 1 98.5 191 ARG B N 1
ATOM 3275 C CA . ARG B 1 191 ? -12.82 19.328 -9.938 1 98.5 191 ARG B CA 1
ATOM 3276 C C . ARG B 1 191 ? -12.938 20.203 -8.688 1 98.5 191 ARG B C 1
ATOM 3278 O O . ARG B 1 191 ? -12.648 21.406 -8.734 1 98.5 191 ARG B O 1
ATOM 3285 N N . CYS B 1 192 ? -13.352 19.594 -7.605 1 98.81 192 CYS B N 1
ATOM 3286 C CA . CYS B 1 192 ? -13.523 20.328 -6.355 1 98.81 192 CYS B CA 1
ATOM 3287 C C . CYS B 1 192 ? -12.219 20.969 -5.914 1 98.81 192 CYS B C 1
ATOM 3289 O O . CYS B 1 192 ? -12.18 22.156 -5.609 1 98.81 192 CYS B O 1
ATOM 3291 N N . PHE B 1 193 ? -11.164 20.203 -5.941 1 98.81 193 PHE B N 1
ATOM 3292 C CA . PHE B 1 193 ? -9.875 20.688 -5.469 1 98.81 193 PHE B CA 1
ATOM 3293 C C . PHE B 1 193 ? -9.367 21.828 -6.355 1 98.81 193 PHE B C 1
ATOM 3295 O O . PHE B 1 193 ? -8.852 22.828 -5.859 1 98.81 193 PHE B O 1
ATOM 3302 N N . GLY B 1 194 ? -9.523 21.641 -7.66 1 98.69 194 GLY B N 1
ATOM 3303 C CA . GLY B 1 194 ? -9.109 22.672 -8.594 1 98.69 194 GLY B CA 1
ATOM 3304 C C . GLY B 1 194 ? -9.875 23.984 -8.422 1 98.69 194 GLY B C 1
ATOM 3305 O O . GLY B 1 194 ? -9.281 25.062 -8.445 1 98.69 194 GLY B O 1
ATOM 3306 N N . GLU B 1 195 ? -11.164 23.859 -8.234 1 98.62 195 GLU B N 1
ATOM 3307 C CA . GLU B 1 195 ? -12.023 25.016 -8.07 1 98.62 195 GLU B CA 1
ATOM 3308 C C . GLU B 1 195 ? -11.641 25.828 -6.832 1 98.62 195 GLU B C 1
ATOM 3310 O O . GLU B 1 195 ? -11.789 27.047 -6.812 1 98.62 195 GLU B O 1
ATOM 3315 N N . VAL B 1 196 ? -11.148 25.141 -5.836 1 98.75 196 VAL B N 1
ATOM 3316 C CA . VAL B 1 196 ? -10.742 25.812 -4.605 1 98.75 196 VAL B CA 1
ATOM 3317 C C . VAL B 1 196 ? -9.367 26.438 -4.789 1 98.75 196 VAL B C 1
ATOM 3319 O O . VAL B 1 196 ? -9.117 27.562 -4.324 1 98.75 196 VAL B O 1
ATOM 3322 N N . LEU B 1 197 ? -8.484 25.781 -5.484 1 98.62 197 LEU B N 1
ATOM 3323 C CA . LEU B 1 197 ? -7.086 26.188 -5.617 1 98.62 197 LEU B CA 1
ATOM 3324 C C . LEU B 1 197 ? -6.949 27.391 -6.531 1 98.62 197 LEU B C 1
ATOM 3326 O O . LEU B 1 197 ? -6.18 28.312 -6.242 1 98.62 197 LEU B O 1
ATOM 3330 N N . ALA B 1 198 ? -7.707 27.453 -7.605 1 97.81 198 ALA B N 1
ATOM 3331 C CA . ALA B 1 198 ? -7.523 28.422 -8.68 1 97.81 198 ALA B CA 1
ATOM 3332 C C . ALA B 1 198 ? -7.633 29.844 -8.164 1 97.81 198 ALA B C 1
ATOM 3334 O O . ALA B 1 198 ? -6.746 30.672 -8.391 1 97.81 198 ALA B O 1
ATOM 3335 N N . PRO B 1 199 ? -8.664 30.188 -7.441 1 97.5 199 PRO B N 1
ATOM 3336 C CA . PRO B 1 199 ? -8.766 31.562 -6.957 1 97.5 199 PRO B CA 1
ATOM 3337 C C . PRO B 1 199 ? -7.664 31.922 -5.969 1 97.5 199 PRO B C 1
ATOM 3339 O O . PRO B 1 199 ? -7.254 33.094 -5.891 1 97.5 199 PRO B O 1
ATOM 3342 N N . LEU B 1 200 ? -7.152 30.969 -5.18 1 98.19 200 LEU B N 1
ATOM 3343 C CA . LEU B 1 200 ? -6.066 31.219 -4.242 1 98.19 200 LEU B CA 1
ATOM 3344 C C . LEU B 1 200 ? -4.777 31.562 -4.988 1 98.19 200 LEU B C 1
ATOM 3346 O O . LEU B 1 200 ? -4.055 32.469 -4.598 1 98.19 200 LEU B O 1
ATOM 3350 N N . LEU B 1 201 ? -4.535 30.828 -6.047 1 97.5 201 LEU B N 1
ATOM 3351 C CA . LEU B 1 201 ? -3.344 31.078 -6.848 1 97.5 201 LEU B CA 1
ATOM 3352 C C . LEU B 1 201 ? -3.449 32.438 -7.562 1 97.5 201 LEU B C 1
ATOM 3354 O O . LEU B 1 201 ? -2.447 33.125 -7.734 1 97.5 201 LEU B O 1
ATOM 3358 N N . GLN B 1 202 ? -4.609 32.719 -7.996 1 96.81 202 GLN B N 1
ATOM 3359 C CA . GLN B 1 202 ? -4.832 34 -8.633 1 96.81 202 GLN B CA 1
ATOM 3360 C C . GLN B 1 202 ? -4.559 35.156 -7.668 1 96.81 202 GLN B C 1
ATOM 3362 O O . GLN B 1 202 ? -3.98 36.188 -8.047 1 96.81 202 GLN B O 1
ATOM 3367 N N . ARG B 1 203 ? -4.91 35 -6.469 1 97.38 203 ARG B N 1
ATOM 3368 C CA . ARG B 1 203 ? -4.824 36.062 -5.453 1 97.38 203 ARG B CA 1
ATOM 3369 C C . ARG B 1 203 ? -3.406 36.156 -4.902 1 97.38 203 ARG B C 1
ATOM 3371 O O . ARG B 1 203 ? -2.916 37.281 -4.652 1 97.38 203 ARG B O 1
ATOM 3378 N N . HIS B 1 204 ? -2.705 35 -4.676 1 96.94 204 HIS B N 1
ATOM 3379 C CA . HIS B 1 204 ? -1.479 35 -3.889 1 96.94 204 HIS B CA 1
ATOM 3380 C C . HIS B 1 204 ? -0.262 34.719 -4.762 1 96.94 204 HIS B C 1
ATOM 3382 O O . HIS B 1 204 ? 0.877 34.844 -4.301 1 96.94 204 HIS B O 1
ATOM 3388 N N . GLY B 1 205 ? -0.495 34.312 -6.059 1 93.56 205 GLY B N 1
ATOM 3389 C CA . GLY B 1 205 ? 0.605 34 -6.957 1 93.56 205 GLY B CA 1
ATOM 3390 C C . GLY B 1 205 ? 1.119 32.562 -6.812 1 93.56 205 GLY B C 1
ATOM 3391 O O . GLY B 1 205 ? 0.409 31.703 -6.312 1 93.56 205 GLY B O 1
ATOM 3392 N N . ASP B 1 206 ? 2.396 32.406 -7.336 1 93.31 206 ASP B N 1
ATOM 3393 C CA . ASP B 1 206 ? 2.982 31.078 -7.422 1 93.31 206 ASP B CA 1
ATOM 3394 C C . ASP B 1 206 ? 3.684 30.703 -6.117 1 93.31 206 ASP B C 1
ATOM 3396 O O . ASP B 1 206 ? 4.914 30.656 -6.062 1 93.31 206 ASP B O 1
ATOM 3400 N N . VAL B 1 207 ? 2.875 30.484 -5.133 1 97.81 207 VAL B N 1
ATOM 3401 C CA . VAL B 1 207 ? 3.377 30.031 -3.844 1 97.81 207 VAL B CA 1
ATOM 3402 C C . VAL B 1 207 ? 3.168 28.516 -3.717 1 97.81 207 VAL B C 1
ATOM 3404 O O . VAL B 1 207 ? 2.348 27.938 -4.43 1 97.81 207 VAL B O 1
ATOM 3407 N N . PRO B 1 208 ? 3.949 27.844 -2.859 1 98.75 208 PRO B N 1
ATOM 3408 C CA . PRO B 1 208 ? 3.736 26.406 -2.666 1 98.75 208 PRO B CA 1
ATOM 3409 C C . PRO B 1 208 ? 2.33 26.078 -2.162 1 98.75 208 PRO B C 1
ATOM 3411 O O . PRO B 1 208 ? 1.763 26.844 -1.375 1 98.75 208 PRO B O 1
ATOM 3414 N N . VAL B 1 209 ? 1.807 24.969 -2.637 1 98.88 209 VAL B N 1
ATOM 3415 C CA . VAL B 1 209 ? 0.484 24.484 -2.258 1 98.88 209 VAL B CA 1
ATOM 3416 C C . VAL B 1 209 ? 0.616 23.172 -1.489 1 98.88 209 VAL B C 1
ATOM 3418 O O . VAL B 1 209 ? 0.879 22.125 -2.08 1 98.88 209 VAL B O 1
ATOM 3421 N N . ILE B 1 210 ? 0.384 23.266 -0.173 1 98.88 210 ILE B N 1
ATOM 3422 C CA . ILE B 1 210 ? 0.422 22.078 0.67 1 98.88 210 ILE B CA 1
ATOM 3423 C C . ILE B 1 210 ? -0.863 21.266 0.486 1 98.88 210 ILE B C 1
ATOM 3425 O O . ILE B 1 210 ? -1.955 21.75 0.79 1 98.88 210 ILE B O 1
ATOM 3429 N N . MET B 1 211 ? -0.713 20.109 -0.028 1 98.88 211 MET B N 1
ATOM 3430 C CA . MET B 1 211 ? -1.833 19.172 -0.061 1 98.88 211 MET B CA 1
ATOM 3431 C C . MET B 1 211 ? -1.995 18.469 1.283 1 98.88 211 MET B C 1
ATOM 3433 O O . MET B 1 211 ? -1.594 17.312 1.438 1 98.88 211 MET B O 1
ATOM 3437 N N . GLY B 1 212 ? -2.641 19.172 2.207 1 98.69 212 GLY B N 1
ATOM 3438 C CA . GLY B 1 212 ? -2.627 18.859 3.627 1 98.69 212 GLY B CA 1
ATOM 3439 C C . GLY B 1 212 ? -3.695 17.859 4.031 1 98.69 212 GLY B C 1
ATOM 3440 O O . GLY B 1 212 ? -4.176 17.875 5.164 1 98.69 212 GLY B O 1
ATOM 3441 N N . CYS B 1 213 ? -4.172 17.109 3.16 1 98.38 213 CYS B N 1
ATOM 3442 C CA . CYS B 1 213 ? -4.98 15.906 3.326 1 98.38 213 CYS B CA 1
ATOM 3443 C C . CYS B 1 213 ? -4.504 14.797 2.398 1 98.38 213 CYS B C 1
ATOM 3445 O O . CYS B 1 213 ? -4.297 15.023 1.206 1 98.38 213 CYS B O 1
ATOM 3447 N N . THR B 1 214 ? -4.406 13.609 2.957 1 96.56 214 THR B N 1
ATOM 3448 C CA . THR B 1 214 ? -3.77 12.516 2.229 1 96.56 214 THR B CA 1
ATOM 3449 C C . THR B 1 214 ? -4.613 12.102 1.027 1 96.56 214 THR B C 1
ATOM 3451 O O . THR B 1 214 ? -4.121 11.438 0.113 1 96.56 214 THR B O 1
ATOM 3454 N N . GLU B 1 215 ? -5.852 12.555 0.901 1 97.25 215 GLU B N 1
ATOM 3455 C CA . GLU B 1 215 ? -6.723 12.297 -0.242 1 97.25 215 GLU B CA 1
ATOM 3456 C C . GLU B 1 215 ? -6.438 13.266 -1.383 1 97.25 215 GLU B C 1
ATOM 3458 O O . GLU B 1 215 ? -6.617 12.93 -2.555 1 97.25 215 GLU B O 1
ATOM 3463 N N . ILE B 1 216 ? -5.977 14.43 -1.084 1 98.69 216 ILE B N 1
ATOM 3464 C CA . ILE B 1 216 ? -5.902 15.523 -2.043 1 98.69 216 ILE B CA 1
ATOM 3465 C C . ILE B 1 216 ? -4.871 15.195 -3.121 1 98.69 216 ILE B C 1
ATOM 3467 O O . ILE B 1 216 ? -5.141 15.359 -4.312 1 98.69 216 ILE B O 1
ATOM 3471 N N . PRO B 1 217 ? -3.689 14.672 -2.77 1 98.56 217 PRO B N 1
ATOM 3472 C CA . PRO B 1 217 ? -2.713 14.359 -3.816 1 98.56 217 PRO B CA 1
ATOM 3473 C C . PRO B 1 217 ? -3.207 13.289 -4.781 1 98.56 217 PRO B C 1
ATOM 3475 O O . PRO B 1 217 ? -2.668 13.148 -5.883 1 98.56 217 PRO B O 1
ATOM 3478 N N . LEU B 1 218 ? -4.188 12.508 -4.371 1 97.31 218 LEU B N 1
ATOM 3479 C CA . LEU B 1 218 ? -4.664 11.414 -5.207 1 97.31 218 LEU B CA 1
ATOM 3480 C C . LEU B 1 218 ? -5.453 11.945 -6.398 1 97.31 218 LEU B C 1
ATOM 3482 O O . LEU B 1 218 ? -5.652 11.227 -7.387 1 97.31 218 LEU B O 1
ATOM 3486 N N . ALA B 1 219 ? -5.91 13.273 -6.34 1 98.19 219 ALA B N 1
ATOM 3487 C CA . ALA B 1 219 ? -6.793 13.75 -7.406 1 98.19 219 ALA B CA 1
ATOM 3488 C C . ALA B 1 219 ? -6.34 15.102 -7.934 1 98.19 219 ALA B C 1
ATOM 3490 O O . ALA B 1 219 ? -6.434 15.375 -9.133 1 98.19 219 ALA B O 1
ATOM 3491 N N . LEU B 1 220 ? -5.773 15.922 -7.09 1 98.62 220 LEU B N 1
ATOM 3492 C CA . LEU B 1 220 ? -5.531 17.312 -7.434 1 98.62 220 LEU B CA 1
ATOM 3493 C C . LEU B 1 220 ? -4.555 17.422 -8.602 1 98.62 220 LEU B C 1
ATOM 3495 O O . LEU B 1 220 ? -4.766 18.219 -9.516 1 98.62 220 LEU B O 1
ATOM 3499 N N . PRO B 1 221 ? -3.49 16.625 -8.625 1 97.81 221 PRO B N 1
ATOM 3500 C CA . PRO B 1 221 ? -2.527 16.766 -9.719 1 97.81 221 PRO B CA 1
ATOM 3501 C C . PRO B 1 221 ? -3.16 16.547 -11.094 1 97.81 221 PRO B C 1
ATOM 3503 O O . PRO B 1 221 ? -2.609 16.984 -12.109 1 97.81 221 PRO B O 1
ATOM 3506 N N . GLN B 1 222 ? -4.285 15.914 -11.094 1 96.19 222 GLN B N 1
ATOM 3507 C CA . GLN B 1 222 ? -4.949 15.625 -12.359 1 96.19 222 GLN B CA 1
ATOM 3508 C C . GLN B 1 222 ? -5.859 16.766 -12.781 1 96.19 222 GLN B C 1
ATOM 3510 O O . GLN B 1 222 ? -6.387 16.781 -13.891 1 96.19 222 GLN B O 1
ATOM 3515 N N . SER B 1 223 ? -6.074 17.703 -11.914 1 97.62 223 SER B N 1
ATOM 3516 C CA . SER B 1 223 ? -6.918 18.844 -12.242 1 97.62 223 SER B CA 1
ATOM 3517 C C . SER B 1 223 ? -6.211 19.797 -13.203 1 97.62 223 SER B C 1
ATOM 3519 O O . SER B 1 223 ? -5.082 20.219 -12.945 1 97.62 223 SER B O 1
ATOM 3521 N N . PRO B 1 224 ? -6.875 20.203 -14.258 1 97.06 224 PRO B N 1
ATOM 3522 C CA . PRO B 1 224 ? -6.27 21.188 -15.148 1 97.06 224 PRO B CA 1
ATOM 3523 C C . PRO B 1 224 ? -5.969 22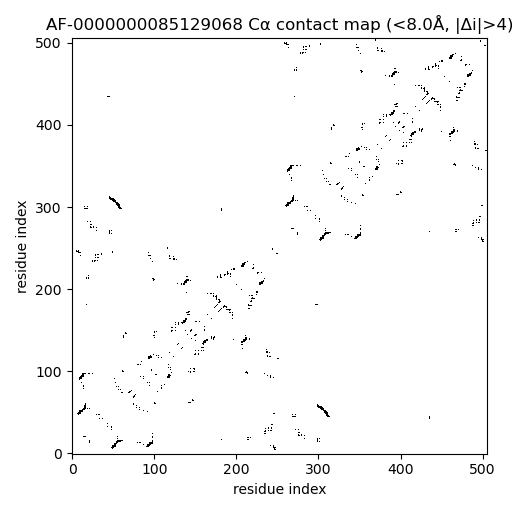.516 -14.453 1 97.06 224 PRO B C 1
ATOM 3525 O O . PRO B 1 224 ? -5.031 23.219 -14.836 1 97.06 224 PRO B O 1
ATOM 3528 N N . LEU B 1 225 ? -6.676 22.812 -13.43 1 96.44 225 LEU B N 1
ATOM 3529 C CA . LEU B 1 225 ? -6.531 24.078 -12.719 1 96.44 225 LEU B CA 1
ATOM 3530 C C . LEU B 1 225 ? -5.312 24.062 -11.805 1 96.44 225 LEU B C 1
ATOM 3532 O O . LEU B 1 225 ? -4.902 25.094 -11.281 1 96.44 225 LEU B O 1
ATOM 3536 N N . ALA B 1 226 ? -4.75 22.875 -11.625 1 97.12 226 ALA B N 1
ATOM 3537 C CA . ALA B 1 226 ? -3.572 22.75 -10.773 1 97.12 226 ALA B CA 1
ATOM 3538 C C . ALA B 1 226 ? -2.293 22.719 -11.609 1 97.12 226 ALA B C 1
ATOM 3540 O O . ALA B 1 226 ? -1.189 22.688 -11.062 1 97.12 226 ALA B O 1
ATOM 3541 N N . ARG B 1 227 ? -2.43 22.734 -12.961 1 94.62 227 ARG B N 1
ATOM 3542 C CA . ARG B 1 227 ? -1.278 22.641 -13.852 1 94.62 227 ARG B CA 1
ATOM 3543 C C . ARG B 1 227 ? -0.292 23.781 -13.586 1 94.62 227 ARG B C 1
ATOM 3545 O O . ARG B 1 227 ? -0.679 24.953 -13.547 1 94.62 227 ARG B O 1
ATOM 3552 N N . GLY B 1 228 ? 0.94 23.406 -13.336 1 94.69 228 GLY B N 1
ATOM 3553 C CA . GLY B 1 228 ? 1.983 24.391 -13.125 1 94.69 228 GLY B CA 1
ATOM 3554 C C . GLY B 1 228 ? 2.115 24.828 -11.68 1 94.69 228 GLY B C 1
ATOM 3555 O O . GLY B 1 228 ? 3.084 25.5 -11.312 1 94.69 228 GLY B O 1
ATOM 3556 N N . ALA B 1 229 ? 1.139 24.547 -10.828 1 97.5 229 ALA B N 1
ATOM 3557 C CA . ALA B 1 229 ? 1.199 24.922 -9.414 1 97.5 229 ALA B CA 1
ATOM 3558 C C . ALA B 1 229 ? 2.309 24.156 -8.695 1 97.5 229 ALA B C 1
ATOM 3560 O O . ALA B 1 229 ? 2.609 23.016 -9.039 1 97.5 229 ALA B O 1
ATOM 3561 N N . GLY B 1 230 ? 2.994 24.797 -7.777 1 98.06 230 GLY B N 1
ATOM 3562 C CA . GLY B 1 230 ? 3.982 24.141 -6.934 1 98.06 230 GLY B CA 1
ATOM 3563 C C . GLY B 1 230 ? 3.365 23.281 -5.848 1 98.06 230 GLY B C 1
ATOM 3564 O O . GLY B 1 230 ? 3.312 23.688 -4.684 1 98.06 230 GLY B O 1
ATOM 3565 N N . LEU B 1 231 ? 2.957 22.109 -6.184 1 98.69 231 LEU B N 1
ATOM 3566 C CA . LEU B 1 231 ? 2.266 21.219 -5.262 1 98.69 231 LEU B CA 1
ATOM 3567 C C . LEU B 1 231 ? 3.254 20.531 -4.324 1 98.69 231 LEU B C 1
ATOM 3569 O O . LEU B 1 231 ? 4.301 20.047 -4.766 1 98.69 231 LEU B O 1
ATOM 3573 N N . VAL B 1 232 ? 2.955 20.547 -3.045 1 98.75 232 VAL B N 1
ATOM 3574 C CA . VAL B 1 232 ? 3.752 19.906 -2.002 1 98.75 232 VAL B CA 1
ATOM 3575 C C . VAL B 1 232 ? 2.939 18.797 -1.345 1 98.75 232 VAL B C 1
ATOM 3577 O O . VAL B 1 232 ? 1.851 19.031 -0.821 1 98.75 232 VAL B O 1
ATOM 3580 N N . ASP B 1 233 ? 3.457 17.625 -1.39 1 98.81 233 ASP B N 1
ATOM 3581 C CA . ASP B 1 233 ? 2.797 16.469 -0.78 1 98.81 233 ASP B CA 1
ATOM 3582 C C . ASP B 1 233 ? 3.434 16.125 0.563 1 98.81 233 ASP B C 1
ATOM 3584 O O . ASP B 1 233 ? 4.477 15.469 0.609 1 98.81 233 ASP B O 1
ATOM 3588 N N . PRO B 1 234 ? 2.779 16.516 1.626 1 98.81 234 PRO B N 1
ATOM 3589 C CA . PRO B 1 234 ? 3.34 16.188 2.939 1 98.81 234 PRO B CA 1
ATOM 3590 C C . PRO B 1 234 ? 3.551 14.688 3.139 1 98.81 234 PRO B C 1
ATOM 3592 O O . PRO B 1 234 ? 4.477 14.281 3.844 1 98.81 234 PRO B O 1
ATOM 3595 N N . ALA B 1 235 ? 2.73 13.836 2.533 1 98.75 235 ALA B N 1
ATOM 3596 C CA . ALA B 1 235 ? 2.895 12.391 2.656 1 98.75 235 ALA B CA 1
ATOM 3597 C C . ALA B 1 235 ? 4.219 11.938 2.049 1 98.75 235 ALA B C 1
ATOM 3599 O O . ALA B 1 235 ? 4.891 11.055 2.594 1 98.75 235 ALA B O 1
ATOM 3600 N N . TRP B 1 236 ? 4.555 12.5 0.898 1 98.69 236 TRP B N 1
ATOM 3601 C CA . TRP B 1 236 ? 5.84 12.195 0.285 1 98.69 236 TRP B CA 1
ATOM 3602 C C . TRP B 1 236 ? 6.992 12.609 1.196 1 98.69 236 TRP B C 1
ATOM 3604 O O . TRP B 1 236 ? 7.934 11.836 1.409 1 98.69 236 TRP B O 1
ATOM 3614 N N . ILE B 1 237 ? 6.895 13.805 1.766 1 98.81 237 ILE B N 1
ATOM 3615 C CA . ILE B 1 237 ? 7.926 14.328 2.656 1 98.81 237 ILE B CA 1
ATOM 3616 C C . ILE B 1 237 ? 8.039 13.445 3.893 1 98.81 237 ILE B C 1
ATOM 3618 O O . ILE B 1 237 ? 9.141 13.109 4.324 1 98.81 237 ILE B O 1
ATOM 3622 N N . LEU B 1 238 ? 6.898 13.055 4.445 1 98.81 238 LEU B N 1
ATOM 3623 C CA . LEU B 1 238 ? 6.875 12.18 5.613 1 98.81 238 LEU B CA 1
ATOM 3624 C C . LEU B 1 238 ? 7.465 10.812 5.285 1 98.81 238 LEU B C 1
ATOM 3626 O O . LEU B 1 238 ? 8.188 10.234 6.098 1 98.81 238 LEU B O 1
ATOM 3630 N N . ALA B 1 239 ? 7.133 10.25 4.102 1 98.81 239 ALA B N 1
ATOM 3631 C CA . ALA B 1 239 ? 7.676 8.969 3.652 1 98.81 239 ALA B CA 1
ATOM 3632 C C . ALA B 1 239 ? 9.203 9.023 3.561 1 98.81 239 ALA B C 1
ATOM 3634 O O . ALA B 1 239 ? 9.883 8.07 3.934 1 98.81 239 ALA B O 1
ATOM 3635 N N . GLN B 1 240 ? 9.719 10.117 3.047 1 98.44 240 GLN B N 1
ATOM 3636 C CA . GLN B 1 240 ? 11.164 10.297 2.971 1 98.44 240 GLN B CA 1
ATOM 3637 C C . GLN B 1 240 ? 11.789 10.32 4.363 1 98.44 240 GLN B C 1
ATOM 3639 O O . GLN B 1 240 ? 12.844 9.719 4.582 1 98.44 240 GLN B O 1
ATOM 3644 N N . ALA B 1 241 ? 11.117 11.031 5.297 1 98.25 241 ALA B N 1
ATOM 3645 C CA . ALA B 1 241 ? 11.609 11.07 6.672 1 98.25 241 ALA B CA 1
ATOM 3646 C C . ALA B 1 241 ? 11.602 9.68 7.293 1 98.25 241 ALA B C 1
ATOM 3648 O O . ALA B 1 241 ? 12.539 9.297 7.992 1 98.25 241 ALA B O 1
ATOM 3649 N N . LEU B 1 242 ? 10.539 8.938 7.07 1 98.62 242 LEU B N 1
ATOM 3650 C CA . LEU B 1 242 ? 10.43 7.578 7.578 1 98.62 242 LEU B CA 1
ATOM 3651 C C . LEU B 1 242 ? 11.547 6.699 7.027 1 98.62 242 LEU B C 1
ATOM 3653 O O . LEU B 1 242 ? 12.141 5.91 7.762 1 98.62 242 LEU B O 1
ATOM 3657 N N . ALA B 1 243 ? 11.828 6.812 5.699 1 98.12 243 ALA B N 1
ATOM 3658 C CA . ALA B 1 243 ? 12.938 6.086 5.09 1 98.12 243 ALA B CA 1
ATOM 3659 C C . ALA B 1 243 ? 14.266 6.469 5.742 1 98.12 243 ALA B C 1
ATOM 3661 O O . ALA B 1 243 ? 15.102 5.602 6.016 1 98.12 243 ALA B O 1
ATOM 3662 N N . GLY B 1 244 ? 14.414 7.758 5.988 1 96.88 244 GLY B N 1
ATOM 3663 C CA . GLY B 1 244 ? 15.609 8.203 6.688 1 96.88 244 GLY B CA 1
ATOM 3664 C C . GLY B 1 244 ? 15.789 7.551 8.039 1 96.88 244 GLY B C 1
ATOM 3665 O O . GLY B 1 244 ? 16.906 7.141 8.398 1 96.88 244 GLY B O 1
ATOM 3666 N N . ASP B 1 245 ? 14.68 7.477 8.773 1 97.19 245 ASP B N 1
ATOM 3667 C CA . ASP B 1 245 ? 14.719 6.824 10.078 1 97.19 245 ASP B CA 1
ATOM 3668 C C . ASP B 1 245 ? 15.094 5.352 9.945 1 97.19 245 ASP B C 1
ATOM 3670 O O . ASP B 1 245 ? 15.797 4.801 10.797 1 97.19 245 ASP B O 1
ATOM 3674 N N . ALA B 1 246 ? 14.602 4.699 8.906 1 97.75 246 ALA B N 1
ATOM 3675 C CA . ALA B 1 246 ? 14.836 3.271 8.711 1 97.75 246 ALA B CA 1
ATOM 3676 C C . ALA B 1 246 ? 16.312 2.994 8.43 1 97.75 246 ALA B C 1
ATOM 3678 O O . ALA B 1 246 ? 16.875 2.029 8.945 1 97.75 246 ALA B O 1
ATOM 3679 N N . TYR B 1 247 ? 16.922 3.82 7.574 1 96.44 247 TYR B N 1
ATOM 3680 C CA . TYR B 1 247 ? 18.266 3.543 7.102 1 96.44 247 TYR B CA 1
ATOM 3681 C C . TYR B 1 247 ? 19.297 4.238 7.98 1 96.44 247 TYR B C 1
ATOM 3683 O O . TYR B 1 247 ? 20.5 3.918 7.918 1 96.44 247 TYR B O 1
ATOM 3691 N N . GLY B 1 248 ? 18.938 5.203 8.711 1 89.06 248 GLY B N 1
ATOM 3692 C CA . GLY B 1 248 ? 19.891 5.996 9.469 1 89.06 248 GLY B CA 1
ATOM 3693 C C . GLY B 1 248 ? 19.609 5.996 10.961 1 89.06 248 GLY B C 1
ATOM 3694 O O . GLY B 1 248 ? 18.797 5.199 11.445 1 89.06 248 GLY B O 1
ATOM 3695 N N . PRO B 1 249 ? 20.438 6.84 11.578 1 77.94 249 PRO B N 1
ATOM 3696 C CA . PRO B 1 249 ? 20.156 7.023 13.008 1 77.94 249 PRO B CA 1
ATOM 3697 C C . PRO B 1 249 ? 18.891 7.844 13.242 1 77.94 249 PRO B C 1
ATOM 3699 O O . PRO B 1 249 ? 18.438 8.578 12.359 1 77.94 249 PRO B O 1
ATOM 3702 N N . VAL B 1 250 ? 18.078 7.41 14.188 1 67.75 250 VAL B N 1
ATOM 3703 C CA . VAL B 1 250 ? 16.875 8.164 14.523 1 67.75 250 VAL B CA 1
ATOM 3704 C C . VAL B 1 250 ? 17.25 9.383 15.367 1 67.75 250 VAL B C 1
ATOM 3706 O O . VAL B 1 250 ? 17.969 9.258 16.359 1 67.75 250 VAL B O 1
ATOM 3709 N N . ALA B 1 251 ? 17.172 10.555 14.711 1 52.78 251 ALA B N 1
ATOM 3710 C CA . ALA B 1 251 ? 17.328 11.742 15.547 1 52.78 251 ALA B CA 1
ATOM 3711 C C . ALA B 1 251 ? 16.156 11.906 16.5 1 52.78 251 ALA B C 1
ATOM 3713 O O . ALA B 1 251 ? 15.016 12.117 16.047 1 52.78 251 ALA B O 1
ATOM 3714 N N . ILE B 1 252 ? 15.938 11.133 17.672 1 45.5 252 ILE B N 1
ATOM 3715 C CA . ILE B 1 252 ? 14.844 11.383 18.594 1 45.5 252 ILE B CA 1
ATOM 3716 C C . ILE B 1 252 ? 14.789 12.875 18.938 1 45.5 252 ILE B C 1
ATOM 3718 O O . ILE B 1 252 ? 15.781 13.445 19.406 1 45.5 252 ILE B O 1
ATOM 3722 N N . GLN B 1 253 ? 14.039 13.664 18.141 1 41.28 253 GLN B N 1
ATOM 3723 C CA . GLN B 1 253 ? 13.891 15.039 18.594 1 41.28 253 GLN B CA 1
ATOM 3724 C C . GLN B 1 253 ? 13.18 15.109 19.938 1 41.28 253 GLN B C 1
ATOM 3726 O O . GLN B 1 253 ? 12.32 14.273 20.234 1 41.28 253 GLN B O 1
#